Protein AF-0000000087027378 (afdb_homodimer)

Radius of gyration: 37.74 Å; Cα contacts (8 Å, |Δi|>4): 590; chains: 2; bounding box: 36×106×117 Å

Organism: Hibiscus syriacus (NCBI:txid106335)

Sequence (462 aa):
MVQELDGSVMRCVRDQNGNHVIQKCIECVPEENIQFIVTPFFDQVVTLSAHPYGCRVIQRILEHCKDPKTQSKVMGEILGSVSMLAQVQYGNYVVQHVLEHGKPHERSIIIKELAGKIVQMSQQKFASNVVEKCLTFGGPSERQLLVNEMLGSTDENEPLQAMMKDQFANYVVQKVLETCDDQQRELILSRIKVHLNALKKYTYGKHIVARIEKLVAAGGTVSSLSSMNGYMVQELDGSVMRCVRDQNGNHVIQKCIECVPEENIQFIVTPFFDQVVTLSAHPYGCRVIQRILEHCKDPKTQSKVMGEILGSVSMLAQVQYGNYVVQHVLEHGKPHERSIIIKELAGKIVQMSQQKFASNVVEKCLTFGGPSERQLLVNEMLGSTDENEPLQAMMKDQFANYVVQKVLETCDDQQRELILSRIKVHLNALKKYTYGKHIVARIEKLVAAGGTVSSLSSMNGY

Structure (mmCIF, N/CA/C/O backbone):
data_AF-0000000087027378-model_v1
#
loop_
_entity.id
_entity.type
_entity.pdbx_description
1 polymer 'PUM-HD domain-containing protein'
#
loop_
_atom_site.group_PDB
_atom_site.id
_atom_site.type_symbol
_atom_site.label_atom_id
_atom_site.label_alt_id
_atom_site.label_comp_id
_atom_site.label_asym_id
_atom_site.label_entity_id
_atom_site.label_seq_id
_atom_site.pdbx_PDB_ins_code
_atom_site.Cartn_x
_atom_site.Cartn_y
_atom_site.Cartn_z
_atom_site.occupancy
_atom_site.B_iso_or_equiv
_atom_site.auth_seq_id
_atom_site.auth_comp_id
_atom_site.auth_asym_id
_atom_site.auth_atom_id
_atom_site.pdbx_PDB_model_num
ATOM 1 N N . MET A 1 1 ? 1.598 -0.206 17.141 1 46.62 1 MET A N 1
ATOM 2 C CA . MET A 1 1 ? 1.756 0.358 15.797 1 46.62 1 MET A CA 1
ATOM 3 C C . MET A 1 1 ? 2.129 -0.725 14.789 1 46.62 1 MET A C 1
ATOM 5 O O . MET A 1 1 ? 1.551 -0.795 13.703 1 46.62 1 MET A O 1
ATOM 9 N N . VAL A 1 2 ? 3.068 -1.649 15.281 1 55.72 2 VAL A N 1
ATOM 10 C CA . VAL A 1 2 ? 3.516 -2.691 14.359 1 55.72 2 VAL A CA 1
ATOM 11 C C . VAL A 1 2 ? 2.363 -3.65 14.07 1 55.72 2 VAL A C 1
ATOM 13 O O . VAL A 1 2 ? 2.096 -3.973 12.906 1 55.72 2 VAL A O 1
ATOM 16 N N . GLN A 1 3 ? 1.632 -3.984 15.039 1 71.94 3 GLN A N 1
ATOM 17 C CA . GLN A 1 3 ? 0.529 -4.922 14.859 1 71.94 3 GLN A CA 1
ATOM 18 C C . GLN A 1 3 ? -0.59 -4.305 14.031 1 71.94 3 GLN A C 1
ATOM 20 O O . GLN A 1 3 ? -1.203 -4.984 13.203 1 71.94 3 GLN A O 1
ATOM 25 N N . GLU A 1 4 ? -0.744 -3.092 14.242 1 80.81 4 GLU A N 1
ATOM 26 C CA . GLU A 1 4 ? -1.767 -2.387 13.477 1 80.81 4 GLU A CA 1
ATOM 27 C C . GLU A 1 4 ? -1.39 -2.305 12 1 80.81 4 GLU A C 1
ATOM 29 O O . GLU A 1 4 ? -2.236 -2.506 11.125 1 80.81 4 GLU A O 1
ATOM 34 N N . LEU A 1 5 ? -0.15 -2.248 11.789 1 88.38 5 LEU A N 1
ATOM 35 C CA . LEU A 1 5 ? 0.317 -2.17 10.406 1 88.38 5 LEU A CA 1
ATOM 36 C C . LEU A 1 5 ? 0.182 -3.518 9.711 1 88.38 5 LEU A C 1
ATOM 38 O O . LEU A 1 5 ? -0.215 -3.582 8.547 1 88.38 5 LEU A O 1
ATOM 42 N N . ASP A 1 6 ? 0.464 -4.539 10.547 1 91.12 6 ASP A N 1
ATOM 43 C CA . ASP A 1 6 ? 0.321 -5.875 9.977 1 91.12 6 ASP A CA 1
ATOM 44 C C . ASP A 1 6 ? -1.106 -6.113 9.492 1 91.12 6 ASP A C 1
ATOM 46 O O . ASP A 1 6 ? -1.315 -6.641 8.398 1 91.12 6 ASP A O 1
ATOM 50 N N . GLY A 1 7 ? -1.961 -5.738 10.281 1 94.19 7 GLY A N 1
ATOM 51 C CA . GLY A 1 7 ? -3.359 -5.875 9.906 1 94.19 7 GLY A CA 1
ATOM 52 C C . GLY A 1 7 ? -3.729 -5.062 8.68 1 94.19 7 GLY A C 1
ATOM 53 O O . GLY A 1 7 ? -4.48 -5.531 7.82 1 94.19 7 GLY A O 1
ATOM 54 N N . SER A 1 8 ? -3.232 -3.902 8.602 1 96.19 8 SER A N 1
ATOM 55 C CA . SER A 1 8 ? -3.514 -3.037 7.461 1 96.19 8 SER A CA 1
ATOM 56 C C . SER A 1 8 ? -2.971 -3.635 6.168 1 96.19 8 SER A C 1
ATOM 58 O O . SER A 1 8 ? -3.635 -3.592 5.129 1 96.19 8 SER A O 1
ATOM 60 N N . VAL A 1 9 ? -1.824 -4.238 6.27 1 97.69 9 VAL A N 1
ATOM 61 C CA . VAL A 1 9 ? -1.207 -4.848 5.098 1 97.69 9 VAL A CA 1
ATOM 62 C C . VAL A 1 9 ? -2.053 -6.023 4.621 1 97.69 9 VAL A C 1
ATOM 64 O O . VAL A 1 9 ? -2.361 -6.137 3.432 1 97.69 9 VAL A O 1
ATOM 67 N N . MET A 1 10 ? -2.457 -6.84 5.586 1 97.31 10 MET A N 1
ATOM 68 C CA . MET A 1 10 ? -3.248 -8.023 5.246 1 97.31 10 MET A CA 1
ATOM 69 C C . MET A 1 10 ? -4.574 -7.621 4.613 1 97.31 10 MET A C 1
ATOM 71 O O . MET A 1 10 ? -5.047 -8.273 3.68 1 97.31 10 MET A O 1
ATOM 75 N N . ARG A 1 11 ? -5.16 -6.605 5.113 1 96.62 11 ARG A N 1
ATOM 76 C CA . ARG A 1 11 ? -6.41 -6.117 4.539 1 96.62 11 ARG A CA 1
ATOM 77 C C . ARG A 1 11 ? -6.191 -5.574 3.133 1 96.62 11 ARG A C 1
ATOM 79 O O . ARG A 1 11 ? -7.012 -5.797 2.24 1 96.62 11 ARG A O 1
ATOM 86 N N . CYS A 1 12 ? -5.059 -4.914 2.902 1 97.25 12 CYS A N 1
ATOM 87 C CA . CYS A 1 12 ? -4.73 -4.367 1.59 1 97.25 12 CYS A CA 1
ATOM 88 C C . CYS A 1 12 ? -4.547 -5.48 0.568 1 97.25 12 CYS A C 1
ATOM 90 O O . CYS A 1 12 ? -4.977 -5.355 -0.58 1 97.25 12 CYS A O 1
ATOM 92 N N . VAL A 1 13 ? -3.951 -6.543 0.959 1 97.81 13 VAL A N 1
ATOM 93 C CA . VAL A 1 13 ? -3.658 -7.652 0.062 1 97.81 13 VAL A CA 1
ATOM 94 C C . VAL A 1 13 ? -4.961 -8.266 -0.445 1 97.81 13 VAL A C 1
ATOM 96 O O . VAL A 1 13 ? -5.027 -8.75 -1.577 1 97.81 13 VAL A O 1
ATOM 99 N N . ARG A 1 14 ? -5.969 -8.195 0.407 1 97.06 14 ARG A N 1
ATOM 100 C CA . ARG A 1 14 ? -7.238 -8.836 0.079 1 97.06 14 ARG A CA 1
ATOM 101 C C . ARG A 1 14 ? -8.203 -7.836 -0.558 1 97.06 14 ARG A C 1
ATOM 103 O O . ARG A 1 14 ? -9.367 -8.156 -0.809 1 97.06 14 ARG A O 1
ATOM 110 N N . ASP A 1 15 ? -7.699 -6.668 -0.787 1 97 15 ASP A N 1
ATOM 111 C CA . ASP A 1 15 ? -8.508 -5.609 -1.383 1 97 15 ASP A CA 1
ATOM 112 C C . ASP A 1 15 ? -8.164 -5.418 -2.857 1 97 15 ASP A C 1
ATOM 114 O O . ASP A 1 15 ? -6.992 -5.469 -3.238 1 97 15 ASP A O 1
ATOM 118 N N . GLN A 1 16 ? -9.141 -5.098 -3.639 1 95.5 16 GLN A N 1
ATOM 119 C CA . GLN A 1 16 ? -9 -4.969 -5.086 1 95.5 16 GLN A CA 1
ATOM 120 C C . GLN A 1 16 ? -7.965 -3.912 -5.449 1 95.5 16 GLN A C 1
ATOM 122 O O . GLN A 1 16 ? -7.133 -4.129 -6.332 1 95.5 16 GLN A O 1
ATOM 127 N N . ASN A 1 17 ? -7.934 -2.799 -4.844 1 94.5 17 ASN A N 1
ATOM 128 C CA . ASN A 1 17 ? -6.996 -1.729 -5.164 1 94.5 17 ASN A CA 1
ATOM 129 C C . ASN A 1 17 ? -5.715 -1.84 -4.348 1 94.5 17 ASN A C 1
ATOM 131 O O . ASN A 1 17 ? -4.617 -1.636 -4.871 1 94.5 17 ASN A O 1
ATOM 135 N N . GLY A 1 18 ? -5.906 -2.193 -3.162 1 97.12 18 GLY A N 1
ATOM 136 C CA . GLY A 1 18 ? -4.766 -2.295 -2.266 1 97.12 18 GLY A CA 1
ATOM 137 C C . GLY A 1 18 ? -3.725 -3.295 -2.732 1 97.12 18 GLY A C 1
ATOM 138 O O . GLY A 1 18 ? -2.521 -3.041 -2.633 1 97.12 18 GLY A O 1
ATOM 139 N N . ASN A 1 19 ? -4.188 -4.379 -3.287 1 97.75 19 ASN A N 1
ATOM 140 C CA . ASN A 1 19 ? -3.232 -5.41 -3.68 1 97.75 19 ASN A CA 1
ATOM 141 C C . ASN A 1 19 ? -2.32 -4.934 -4.805 1 97.75 19 ASN A C 1
ATOM 143 O O . ASN A 1 19 ? -1.159 -5.336 -4.883 1 97.75 19 ASN A O 1
ATOM 147 N N . HIS A 1 20 ? -2.801 -4.082 -5.66 1 97.38 20 HIS A N 1
ATOM 148 C CA . HIS A 1 20 ? -1.985 -3.529 -6.734 1 97.38 20 HIS A CA 1
ATOM 149 C C . HIS A 1 20 ? -0.848 -2.676 -6.184 1 97.38 20 HIS A C 1
ATOM 151 O O . HIS A 1 20 ? 0.269 -2.709 -6.707 1 97.38 20 HIS A O 1
ATOM 157 N N . VAL A 1 21 ? -1.197 -1.922 -5.137 1 96.88 21 VAL A N 1
ATOM 158 C CA . VAL A 1 21 ? -0.174 -1.098 -4.504 1 96.88 21 VAL A CA 1
ATOM 159 C C . VAL A 1 21 ? 0.888 -1.992 -3.865 1 96.88 21 VAL A C 1
ATOM 161 O O . VAL A 1 21 ? 2.086 -1.759 -4.031 1 96.88 21 VAL A O 1
ATOM 164 N N . ILE A 1 22 ? 0.457 -3.016 -3.188 1 97.88 22 ILE A N 1
ATOM 165 C CA . ILE A 1 22 ? 1.362 -3.955 -2.533 1 97.88 22 ILE A CA 1
ATOM 166 C C . ILE A 1 22 ? 2.238 -4.641 -3.578 1 97.88 22 ILE A C 1
ATOM 168 O O . ILE A 1 22 ? 3.453 -4.762 -3.396 1 97.88 22 ILE A O 1
ATOM 172 N N . GLN A 1 23 ? 1.635 -5.047 -4.66 1 98 23 GLN A N 1
ATOM 173 C CA . GLN A 1 23 ? 2.395 -5.676 -5.734 1 98 23 GLN A CA 1
ATOM 174 C C . GLN A 1 23 ? 3.471 -4.734 -6.27 1 98 23 GLN A C 1
ATOM 176 O O . GLN A 1 23 ? 4.625 -5.133 -6.441 1 98 23 GLN A O 1
ATOM 181 N N . LYS A 1 24 ? 3.092 -3.527 -6.492 1 96.69 24 LYS A N 1
ATOM 182 C CA . LYS A 1 24 ? 4.03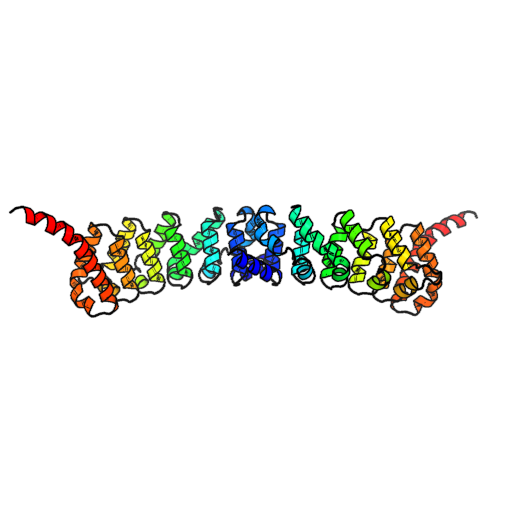9 -2.553 -7.023 1 96.69 24 LYS A CA 1
ATOM 183 C C . LYS A 1 24 ? 5.176 -2.295 -6.039 1 96.69 24 LYS A C 1
ATOM 185 O O . LYS A 1 24 ? 6.324 -2.105 -6.445 1 96.69 24 LYS A O 1
ATOM 190 N N . CYS A 1 25 ? 4.84 -2.246 -4.785 1 96.56 25 CYS A N 1
ATOM 191 C CA . CYS A 1 25 ? 5.879 -2.102 -3.773 1 96.56 25 CYS A CA 1
ATOM 192 C C . CYS A 1 25 ? 6.883 -3.244 -3.857 1 96.56 25 CYS A C 1
ATOM 194 O O . CYS A 1 25 ? 8.094 -3.016 -3.861 1 96.56 25 CYS A O 1
ATOM 196 N N . ILE A 1 26 ? 6.438 -4.422 -4.004 1 97.44 26 ILE A N 1
ATOM 197 C CA . ILE A 1 26 ? 7.289 -5.605 -4.047 1 97.44 26 ILE A CA 1
ATOM 198 C C . ILE A 1 26 ? 8.141 -5.586 -5.309 1 97.44 26 ILE A C 1
ATOM 200 O O . ILE A 1 26 ? 9.312 -5.973 -5.281 1 97.44 26 ILE A O 1
ATOM 204 N N . GLU A 1 27 ? 7.633 -5.098 -6.355 1 96.56 27 GLU A N 1
ATOM 205 C CA . GLU A 1 27 ? 8.297 -5.078 -7.656 1 96.56 27 GLU A CA 1
ATOM 206 C C . GLU A 1 27 ? 9.383 -4.008 -7.703 1 96.56 27 GLU A C 1
ATOM 208 O O . GLU A 1 27 ? 10.453 -4.227 -8.281 1 96.56 27 GLU A O 1
ATOM 213 N N . CYS A 1 28 ? 9.086 -2.85 -6.969 1 94.12 28 CYS A N 1
ATOM 214 C CA . CYS A 1 28 ? 9.914 -1.688 -7.273 1 94.12 28 CYS A CA 1
ATOM 215 C C . CYS A 1 28 ? 10.75 -1.284 -6.066 1 94.12 28 CYS A C 1
ATOM 217 O O . CYS A 1 28 ? 11.727 -0.543 -6.203 1 94.12 28 CYS A O 1
ATOM 219 N N . VAL A 1 29 ? 10.414 -1.696 -4.922 1 95.56 29 VAL A N 1
ATOM 220 C CA . VAL A 1 29 ? 11.109 -1.259 -3.713 1 95.56 29 VAL A CA 1
ATOM 221 C C . VAL A 1 29 ? 12.117 -2.322 -3.279 1 95.56 29 VAL A C 1
ATOM 223 O O . VAL A 1 29 ? 11.805 -3.516 -3.277 1 95.56 29 VAL A O 1
ATOM 226 N N . PRO A 1 30 ? 13.336 -1.876 -2.973 1 94.25 30 PRO A N 1
ATOM 227 C CA . PRO A 1 30 ? 14.297 -2.857 -2.461 1 94.25 30 PRO A CA 1
ATOM 228 C C . PRO A 1 30 ? 13.742 -3.674 -1.297 1 94.25 30 PRO A C 1
ATOM 230 O O . PRO A 1 30 ? 13.062 -3.127 -0.42 1 94.25 30 PRO A O 1
ATOM 233 N N . GLU A 1 31 ? 14.031 -4.953 -1.333 1 94.19 31 GLU A N 1
ATOM 234 C CA . GLU A 1 31 ? 13.422 -5.91 -0.414 1 94.19 31 GLU A CA 1
ATOM 235 C C . GLU A 1 31 ? 13.68 -5.52 1.039 1 94.19 31 GLU A C 1
ATOM 237 O O . GLU A 1 31 ? 12.828 -5.734 1.903 1 94.19 31 GLU A O 1
ATOM 242 N N . GLU A 1 32 ? 14.836 -4.918 1.35 1 93.56 32 GLU A N 1
ATOM 243 C CA . GLU A 1 32 ? 15.195 -4.551 2.717 1 93.56 32 GLU A CA 1
ATOM 244 C C . GLU A 1 32 ? 14.258 -3.482 3.266 1 93.56 32 GLU A C 1
ATOM 246 O O . GLU A 1 32 ? 14.109 -3.342 4.48 1 93.56 32 GLU A O 1
ATOM 251 N N . ASN A 1 33 ? 13.562 -2.768 2.379 1 93.75 33 ASN A N 1
ATOM 252 C CA . ASN A 1 33 ? 12.719 -1.657 2.803 1 93.75 33 ASN A CA 1
ATOM 253 C C . ASN A 1 33 ? 11.242 -2.059 2.85 1 93.75 33 ASN A C 1
ATOM 255 O O . ASN A 1 33 ? 10.391 -1.255 3.229 1 93.75 33 ASN A O 1
ATOM 259 N N . ILE A 1 34 ? 10.938 -3.295 2.492 1 93.81 34 ILE A N 1
ATOM 260 C CA . ILE A 1 34 ? 9.531 -3.66 2.469 1 93.81 34 ILE A CA 1
ATOM 261 C C . ILE A 1 34 ? 9.289 -4.848 3.396 1 93.81 34 ILE A C 1
ATOM 263 O O . ILE A 1 34 ? 8.367 -5.637 3.18 1 93.81 34 ILE A O 1
ATOM 267 N N . GLN A 1 35 ? 10.109 -5.004 4.418 1 94.31 35 GLN A N 1
ATOM 268 C CA . GLN A 1 35 ? 9.922 -6.09 5.375 1 94.31 35 GLN A CA 1
ATOM 269 C C . GLN A 1 35 ? 8.602 -5.945 6.121 1 94.31 35 GLN A C 1
ATOM 271 O O . GLN A 1 35 ? 7.969 -6.945 6.473 1 94.31 35 GLN A O 1
ATOM 276 N N . PHE A 1 36 ? 8.203 -4.723 6.301 1 94.5 36 PHE A N 1
ATOM 277 C CA . PHE A 1 36 ? 6.941 -4.488 6.996 1 94.5 36 PHE A CA 1
ATOM 278 C C . PHE A 1 36 ? 5.77 -5.008 6.176 1 94.5 36 PHE A C 1
ATOM 280 O O . PHE A 1 36 ? 4.691 -5.266 6.719 1 94.5 36 PHE A O 1
ATOM 287 N N . ILE A 1 37 ? 5.875 -5.195 4.879 1 95.81 37 ILE A N 1
ATOM 288 C CA . ILE A 1 37 ? 4.855 -5.734 3.984 1 95.81 37 ILE A CA 1
ATOM 289 C C . ILE A 1 37 ? 4.938 -7.258 3.967 1 95.81 37 ILE A C 1
ATOM 291 O O . ILE A 1 37 ? 3.916 -7.941 4.039 1 95.81 37 ILE A O 1
ATOM 295 N N . VAL A 1 38 ? 6.145 -7.754 3.951 1 97.06 38 VAL A N 1
ATOM 296 C CA . VAL A 1 38 ? 6.379 -9.156 3.639 1 97.06 38 VAL A CA 1
ATOM 297 C C . VAL A 1 38 ? 6.18 -10.008 4.891 1 97.06 38 VAL A C 1
ATOM 299 O O . VAL A 1 38 ? 5.57 -11.078 4.836 1 97.06 38 VAL A O 1
ATOM 302 N N . THR A 1 39 ? 6.594 -9.531 6.016 1 96.88 39 THR A N 1
ATOM 303 C CA . THR A 1 39 ? 6.648 -10.32 7.242 1 96.88 39 THR A CA 1
ATOM 304 C C . THR A 1 39 ? 5.246 -10.734 7.684 1 96.88 39 THR A C 1
ATOM 306 O O . THR A 1 39 ? 5.047 -11.859 8.156 1 96.88 39 THR A O 1
ATOM 309 N N . PRO A 1 40 ? 4.285 -9.883 7.438 1 96.94 40 PRO A N 1
ATOM 310 C CA . PRO A 1 40 ? 2.932 -10.273 7.844 1 96.94 40 PRO A CA 1
ATOM 311 C C . PRO A 1 40 ? 2.389 -11.445 7.035 1 96.94 40 PRO A C 1
ATOM 313 O O . PRO A 1 40 ? 1.387 -12.055 7.422 1 96.94 40 PRO A O 1
ATOM 316 N N . PHE A 1 41 ? 2.949 -11.781 5.953 1 97.62 41 PHE A N 1
ATOM 317 C CA . PHE A 1 41 ? 2.443 -12.844 5.086 1 97.62 41 PHE A CA 1
ATOM 318 C C . PHE A 1 41 ? 2.867 -14.211 5.602 1 97.62 41 PHE A C 1
ATOM 320 O O . PHE A 1 41 ? 2.311 -15.234 5.195 1 97.62 41 PHE A O 1
ATOM 327 N N . PHE A 1 42 ? 3.959 -14.242 6.457 1 97.75 42 PHE A N 1
ATOM 328 C CA . PHE A 1 42 ? 4.434 -15.516 6.984 1 97.75 42 PHE A CA 1
ATOM 329 C C . PHE A 1 42 ? 3.33 -16.234 7.758 1 97.75 42 PHE A C 1
ATOM 331 O O . PHE A 1 42 ? 2.592 -15.602 8.516 1 97.75 42 PHE A O 1
ATOM 338 N N . ASP A 1 43 ? 3.205 -17.5 7.523 1 97.88 43 ASP A N 1
ATOM 339 C CA . ASP A 1 43 ? 2.197 -18.391 8.086 1 97.88 43 ASP A CA 1
ATOM 340 C C . ASP A 1 43 ? 0.822 -18.125 7.477 1 97.88 43 ASP A C 1
ATOM 342 O O . ASP A 1 43 ? -0.183 -18.672 7.93 1 97.88 43 ASP A O 1
ATOM 346 N N . GLN A 1 44 ? 0.73 -17.266 6.477 1 98.25 44 GLN A N 1
ATOM 347 C CA . GLN A 1 44 ? -0.523 -16.953 5.789 1 98.25 44 GLN A CA 1
ATOM 348 C C . GLN A 1 44 ? -0.394 -17.172 4.285 1 98.25 44 GLN A C 1
ATOM 350 O O . GLN A 1 44 ? -1.282 -16.797 3.52 1 98.25 44 GLN A O 1
ATOM 355 N N . VAL A 1 45 ? 0.657 -17.75 3.865 1 98.75 45 VAL A N 1
ATOM 356 C CA . VAL A 1 45 ? 0.99 -17.859 2.447 1 98.75 45 VAL A CA 1
ATOM 357 C C . VAL A 1 45 ? -0.045 -18.734 1.739 1 98.75 45 VAL A C 1
ATOM 359 O O . VAL A 1 45 ? -0.508 -18.391 0.648 1 98.75 45 VAL A O 1
ATOM 362 N N . VAL A 1 46 ? -0.428 -19.797 2.377 1 98.75 46 VAL A N 1
ATOM 363 C CA . VAL A 1 46 ? -1.367 -20.734 1.768 1 98.75 46 VAL A CA 1
ATOM 364 C C . VAL A 1 46 ? -2.727 -20.062 1.596 1 98.75 46 VAL A C 1
ATOM 366 O O . VAL A 1 46 ? -3.33 -20.125 0.522 1 98.75 46 VAL A O 1
ATOM 369 N N . THR A 1 47 ? -3.141 -19.391 2.65 1 98.62 47 THR A N 1
ATOM 370 C CA . THR A 1 47 ? -4.418 -18.688 2.615 1 98.62 47 THR A CA 1
ATOM 371 C C . THR A 1 47 ? -4.41 -17.594 1.543 1 98.62 47 THR A C 1
ATOM 373 O O . THR A 1 47 ? -5.371 -17.453 0.789 1 98.62 47 THR A O 1
ATOM 376 N N . LEU A 1 48 ? -3.344 -16.844 1.441 1 98.69 48 LEU A N 1
ATOM 377 C CA . LEU A 1 48 ? -3.219 -15.781 0.453 1 98.69 48 LEU A CA 1
ATOM 378 C C . LEU A 1 48 ? -3.148 -16.359 -0.958 1 98.69 48 LEU A C 1
ATOM 380 O O . LEU A 1 48 ? -3.699 -15.773 -1.897 1 98.69 48 LEU A O 1
ATOM 384 N N . SER A 1 49 ? -2.551 -17.516 -1.129 1 98.81 49 SER A N 1
ATOM 385 C CA . SER A 1 49 ? -2.43 -18.156 -2.438 1 98.81 49 SER A CA 1
ATOM 386 C C . SER A 1 49 ? -3.793 -18.562 -2.982 1 98.81 49 SER A C 1
ATOM 388 O O . SER A 1 49 ? -3.994 -18.625 -4.195 1 98.81 49 SER A O 1
ATOM 390 N N . ALA A 1 50 ? -4.668 -18.828 -2.072 1 98.62 50 ALA A N 1
ATOM 391 C CA . ALA A 1 50 ? -6 -19.281 -2.477 1 98.62 50 ALA A CA 1
ATOM 392 C C . ALA A 1 50 ? -6.938 -18.094 -2.691 1 98.62 50 ALA A C 1
ATOM 394 O O . ALA A 1 50 ? -8.117 -18.266 -3.004 1 98.62 50 ALA A O 1
ATOM 395 N N . HIS A 1 51 ? -6.457 -16.906 -2.537 1 98.56 51 HIS A N 1
ATOM 396 C CA . HIS A 1 51 ? -7.242 -15.68 -2.686 1 98.56 51 HIS A CA 1
ATOM 397 C C . HIS A 1 51 ? -7.02 -15.047 -4.055 1 98.56 51 HIS A C 1
ATOM 399 O O . HIS A 1 51 ? -5.895 -15.016 -4.555 1 98.56 51 HIS A O 1
ATOM 405 N N . PRO A 1 52 ? -8.055 -14.516 -4.668 1 98.5 52 PRO A N 1
ATOM 406 C CA . PRO A 1 52 ? -7.957 -13.984 -6.027 1 98.5 52 PRO A CA 1
ATOM 407 C C . PRO A 1 52 ? -6.918 -12.875 -6.156 1 98.5 52 PRO A C 1
ATOM 409 O O . PRO A 1 52 ? -6.266 -12.75 -7.199 1 98.5 52 PRO A O 1
ATOM 412 N N . TYR A 1 53 ? -6.773 -12.062 -5.098 1 98.5 53 TYR A N 1
ATOM 413 C CA . TYR A 1 53 ? -5.793 -10.977 -5.137 1 98.5 53 TYR A CA 1
ATOM 414 C C . TYR A 1 53 ? -4.504 -11.391 -4.438 1 98.5 53 TYR A C 1
ATOM 416 O O . TYR A 1 53 ? -3.406 -11.109 -4.926 1 98.5 53 TYR A O 1
ATOM 424 N N . GLY A 1 54 ? -4.621 -12.125 -3.408 1 98.62 54 GLY A N 1
ATOM 425 C CA . GLY A 1 54 ? -3.461 -12.562 -2.648 1 98.62 54 GLY A CA 1
ATOM 426 C C . GLY A 1 54 ? -2.523 -13.445 -3.449 1 98.62 54 GLY A C 1
ATOM 427 O O . GLY A 1 54 ? -1.305 -13.383 -3.283 1 98.62 54 GLY A O 1
ATOM 428 N N . CYS A 1 55 ? -3.076 -14.18 -4.309 1 98.81 55 CYS A N 1
ATOM 429 C CA . CYS A 1 55 ? -2.254 -15.094 -5.094 1 98.81 55 CYS A CA 1
ATOM 430 C C . CYS A 1 55 ? -1.288 -14.328 -5.988 1 98.81 55 CYS A C 1
ATOM 432 O O . CYS A 1 55 ? -0.153 -14.758 -6.195 1 98.81 55 CYS A O 1
ATOM 434 N N . ARG A 1 56 ? -1.744 -13.195 -6.52 1 98.62 56 ARG A N 1
ATOM 435 C CA . ARG A 1 56 ? -0.88 -12.352 -7.344 1 98.62 56 ARG A CA 1
ATOM 436 C C . ARG A 1 56 ? 0.263 -11.773 -6.52 1 98.62 56 ARG A C 1
ATOM 438 O O . ARG A 1 56 ? 1.399 -11.695 -6.992 1 98.62 56 ARG A O 1
ATOM 445 N N . VAL A 1 57 ? -0.053 -11.422 -5.277 1 98.75 57 VAL A N 1
ATOM 446 C CA . VAL A 1 57 ? 0.954 -10.859 -4.383 1 98.75 57 VAL A CA 1
ATOM 447 C C . VAL A 1 57 ? 2.006 -11.914 -4.059 1 98.75 57 VAL A C 1
ATOM 449 O O . VAL A 1 57 ? 3.207 -11.641 -4.105 1 98.75 57 VAL A O 1
ATOM 452 N N . ILE A 1 58 ? 1.575 -13.117 -3.781 1 98.81 58 ILE A N 1
ATOM 453 C CA . ILE A 1 58 ? 2.49 -14.211 -3.461 1 98.81 58 ILE A CA 1
ATOM 454 C C . ILE A 1 58 ? 3.398 -14.484 -4.656 1 98.81 58 ILE A C 1
ATOM 456 O O . ILE A 1 58 ? 4.598 -14.711 -4.492 1 98.81 58 ILE A O 1
ATOM 460 N N . GLN A 1 59 ? 2.869 -14.445 -5.816 1 98.75 59 GLN A N 1
ATOM 461 C CA . GLN A 1 59 ? 3.674 -14.664 -7.016 1 98.75 59 GLN A CA 1
ATOM 462 C C . GLN A 1 59 ? 4.727 -13.57 -7.176 1 98.75 59 GLN A C 1
ATOM 464 O O . GLN A 1 59 ? 5.875 -13.852 -7.527 1 98.75 59 GLN A O 1
ATOM 469 N N . ARG A 1 60 ? 4.363 -12.312 -6.863 1 98.56 60 ARG A N 1
ATOM 470 C CA . ARG A 1 60 ? 5.336 -11.227 -6.922 1 98.56 60 ARG A CA 1
ATOM 471 C C . ARG A 1 60 ? 6.461 -11.445 -5.914 1 98.56 60 ARG A C 1
ATOM 473 O O . ARG A 1 60 ? 7.625 -11.164 -6.203 1 98.56 60 ARG A O 1
ATOM 480 N N . ILE A 1 61 ? 6.098 -11.914 -4.758 1 98.5 61 ILE A N 1
ATOM 481 C CA . ILE A 1 61 ? 7.105 -12.188 -3.742 1 98.5 61 ILE A CA 1
ATOM 482 C C . ILE A 1 61 ? 8.094 -13.234 -4.266 1 98.5 61 ILE A C 1
ATOM 484 O O . ILE A 1 61 ? 9.305 -13.055 -4.156 1 98.5 61 ILE A O 1
ATOM 488 N N . LEU A 1 62 ? 7.605 -14.242 -4.863 1 98.19 62 LEU A N 1
ATOM 489 C CA . LEU A 1 62 ? 8.445 -15.312 -5.391 1 98.19 62 LEU A CA 1
ATOM 490 C C . LEU A 1 62 ? 9.352 -14.797 -6.504 1 98.19 62 LEU A C 1
ATOM 492 O O . LEU A 1 62 ? 10.484 -15.25 -6.648 1 98.19 62 LEU A O 1
ATOM 496 N N . GLU A 1 63 ? 8.938 -13.844 -7.234 1 97.5 63 GLU A N 1
ATOM 497 C CA . GLU A 1 63 ? 9.664 -13.32 -8.391 1 97.5 63 GLU A CA 1
ATOM 498 C C . GLU A 1 63 ? 10.719 -12.312 -7.961 1 97.5 63 GLU A C 1
ATOM 500 O O . GLU A 1 63 ? 11.805 -12.258 -8.547 1 97.5 63 GLU A O 1
ATOM 505 N N . HIS A 1 64 ? 10.414 -11.539 -6.91 1 96.88 64 HIS A N 1
ATOM 506 C CA . HIS A 1 64 ? 11.219 -10.328 -6.738 1 96.88 64 HIS A CA 1
ATOM 507 C C . HIS A 1 64 ? 11.922 -10.328 -5.387 1 96.88 64 HIS A C 1
ATOM 509 O O . HIS A 1 64 ? 12.844 -9.539 -5.168 1 96.88 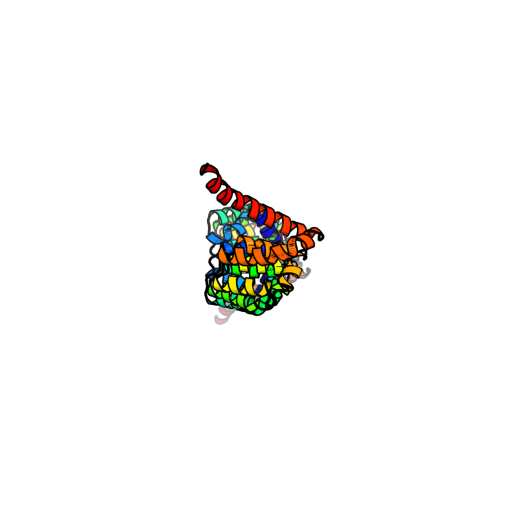64 HIS A O 1
ATOM 515 N N . CYS A 1 65 ? 11.461 -11.109 -4.438 1 96.62 65 CYS A N 1
ATOM 516 C CA . CYS A 1 65 ? 12.125 -11.172 -3.143 1 96.62 65 CYS A CA 1
ATOM 517 C C . CYS A 1 65 ? 13.188 -12.266 -3.131 1 96.62 65 CYS A C 1
ATOM 519 O O . CYS A 1 65 ? 12.875 -13.445 -3.314 1 96.62 65 CYS A O 1
ATOM 521 N N . LYS A 1 66 ? 14.445 -11.891 -2.844 1 95.75 66 LYS A N 1
ATOM 522 C CA . LYS A 1 66 ? 15.555 -12.836 -2.938 1 95.75 66 LYS A CA 1
ATOM 523 C C . LYS A 1 66 ? 16.172 -13.102 -1.564 1 95.75 66 LYS A C 1
ATOM 525 O O . LYS A 1 66 ? 17.078 -13.93 -1.432 1 95.75 66 LYS A O 1
ATOM 530 N N . ASP A 1 67 ? 15.664 -12.383 -0.555 1 95.88 67 ASP A N 1
ATOM 531 C CA . ASP A 1 67 ? 16.109 -12.648 0.807 1 95.88 67 ASP A CA 1
ATOM 532 C C . ASP A 1 67 ? 15.898 -14.117 1.177 1 95.88 67 ASP A C 1
ATOM 534 O O . ASP A 1 67 ? 14.789 -14.641 1.045 1 95.88 67 ASP A O 1
ATOM 538 N N . PRO A 1 68 ? 16.906 -14.805 1.679 1 96.19 68 PRO A N 1
ATOM 539 C CA . PRO A 1 68 ? 16.812 -16.25 1.915 1 96.19 68 PRO A CA 1
ATOM 540 C C . PRO A 1 68 ? 15.742 -16.609 2.932 1 96.19 68 PRO A C 1
ATOM 542 O O . PRO A 1 68 ? 15.047 -17.609 2.77 1 96.19 68 PRO A O 1
ATOM 545 N N . LYS A 1 69 ? 15.641 -15.82 3.963 1 96.44 69 LYS A N 1
ATOM 546 C CA . LYS A 1 69 ? 14.617 -16.109 4.969 1 96.44 69 LYS A CA 1
ATOM 547 C C . LYS A 1 69 ? 13.219 -16 4.371 1 96.44 69 LYS A C 1
ATOM 549 O O . LYS A 1 69 ? 12.383 -16.891 4.586 1 96.44 69 LYS A O 1
ATOM 554 N N . THR A 1 70 ? 12.961 -14.93 3.607 1 97.44 70 THR A N 1
ATOM 555 C CA . THR A 1 70 ? 11.672 -14.734 2.961 1 97.44 70 THR A CA 1
ATOM 556 C C . THR A 1 70 ? 11.375 -15.867 1.979 1 97.44 70 THR A C 1
ATOM 558 O O . THR A 1 70 ? 10.297 -16.453 2.002 1 97.44 70 THR A O 1
ATOM 561 N N . GLN A 1 71 ? 12.367 -16.219 1.206 1 96.5 71 GLN A N 1
ATOM 562 C CA . GLN A 1 71 ? 12.203 -17.281 0.22 1 96.5 71 GLN A CA 1
ATOM 563 C C . GLN A 1 71 ? 11.891 -18.609 0.896 1 96.5 71 GLN A C 1
ATOM 565 O O . GLN A 1 71 ? 10.984 -19.328 0.471 1 96.5 71 GLN A O 1
ATOM 570 N N . SER A 1 72 ? 12.625 -18.844 1.923 1 97.38 72 SER A N 1
ATOM 571 C CA . SER A 1 72 ? 12.461 -20.125 2.613 1 97.38 72 SER A CA 1
ATOM 572 C C . SER A 1 72 ? 11.094 -20.234 3.27 1 97.38 72 SER A C 1
ATOM 574 O O . SER A 1 72 ? 10.422 -21.266 3.16 1 97.38 72 SER A O 1
ATOM 576 N N . LYS A 1 73 ? 10.656 -19.203 3.918 1 98.06 73 LYS A N 1
ATOM 577 C CA . LYS A 1 73 ? 9.375 -19.219 4.617 1 98.06 73 LYS A CA 1
ATOM 578 C C . LYS A 1 73 ? 8.211 -19.328 3.635 1 98.06 73 LYS A C 1
ATOM 580 O O . LYS A 1 73 ? 7.32 -20.172 3.816 1 98.06 73 LYS A O 1
ATOM 585 N N . VAL A 1 74 ? 8.242 -18.531 2.58 1 98.56 74 VAL A N 1
ATOM 586 C CA . VAL A 1 74 ? 7.16 -18.5 1.604 1 98.56 74 VAL A CA 1
ATOM 587 C C . VAL A 1 74 ? 7.129 -19.828 0.826 1 98.56 74 VAL A C 1
ATOM 589 O O . VAL A 1 74 ? 6.082 -20.469 0.716 1 98.56 74 VAL A O 1
ATOM 592 N N . MET A 1 75 ? 8.281 -20.25 0.396 1 98.5 75 MET A N 1
ATOM 593 C CA . MET A 1 75 ? 8.383 -21.484 -0.377 1 98.5 75 MET A CA 1
ATOM 594 C C . MET A 1 75 ? 8.008 -22.703 0.477 1 98.5 75 MET A C 1
ATOM 596 O O . MET A 1 75 ? 7.328 -23.609 0.006 1 98.5 75 MET A O 1
ATOM 600 N N . GLY A 1 76 ? 8.5 -22.656 1.68 1 98.56 76 GLY A N 1
ATOM 601 C CA . GLY A 1 76 ? 8.188 -23.75 2.57 1 98.56 76 GLY A CA 1
ATOM 602 C C . GLY A 1 76 ? 6.699 -23.969 2.752 1 98.56 76 GLY A C 1
ATOM 603 O O . GLY A 1 76 ? 6.223 -25.109 2.709 1 98.56 76 GLY A O 1
ATOM 604 N N . GLU A 1 77 ? 5.992 -22.938 2.928 1 98.75 77 GLU A N 1
ATOM 605 C CA . GLU A 1 77 ? 4.547 -23.047 3.109 1 98.75 77 GLU A CA 1
ATOM 606 C C . GLU A 1 77 ? 3.867 -23.531 1.835 1 98.75 77 GLU A C 1
ATOM 608 O O . GLU A 1 77 ? 2.941 -24.344 1.894 1 98.75 77 GLU A O 1
ATOM 613 N N . ILE A 1 78 ? 4.324 -23.078 0.698 1 98.81 78 ILE A N 1
ATOM 614 C CA . ILE A 1 78 ? 3.746 -23.484 -0.577 1 98.81 78 ILE A CA 1
ATOM 615 C C . ILE A 1 78 ? 3.996 -24.969 -0.806 1 98.81 78 ILE A C 1
ATOM 617 O O . ILE A 1 78 ? 3.062 -25.734 -1.079 1 98.81 78 ILE A O 1
ATOM 621 N N . LEU A 1 79 ? 5.285 -25.406 -0.599 1 98.69 79 LEU A N 1
ATOM 622 C CA . LEU A 1 79 ? 5.664 -26.797 -0.852 1 98.69 79 LEU A CA 1
ATOM 623 C C . LEU A 1 79 ? 4.969 -27.734 0.127 1 98.69 79 LEU A C 1
ATOM 625 O O . LEU A 1 79 ? 4.664 -28.875 -0.216 1 98.69 79 LEU A O 1
ATOM 629 N N . GLY A 1 80 ? 4.68 -27.172 1.284 1 98.31 80 GLY A N 1
ATOM 630 C CA . GLY A 1 80 ? 3.99 -27.969 2.281 1 98.31 80 GLY A CA 1
ATOM 631 C C . GLY A 1 80 ? 2.514 -28.156 1.986 1 98.31 80 GLY A C 1
ATOM 632 O O . GLY A 1 80 ? 1.848 -28.984 2.611 1 98.31 80 GLY A O 1
ATOM 633 N N . SER A 1 81 ? 1.986 -27.453 1.002 1 98.5 81 SER A N 1
ATOM 634 C CA . SER A 1 81 ? 0.552 -27.5 0.735 1 98.5 81 SER A CA 1
ATOM 635 C C . SER A 1 81 ? 0.272 -27.641 -0.758 1 98.5 81 SER A C 1
ATOM 637 O O . SER A 1 81 ? -0.736 -27.125 -1.254 1 98.5 81 SER A O 1
ATOM 639 N N . VAL A 1 82 ? 1.085 -28.312 -1.485 1 98.5 82 VAL A N 1
ATOM 640 C CA . VAL A 1 82 ? 1.039 -28.375 -2.943 1 98.5 82 VAL A CA 1
ATOM 641 C C . VAL A 1 82 ? -0.24 -29.078 -3.391 1 98.5 82 VAL A C 1
ATOM 643 O O . VAL A 1 82 ? -0.959 -28.578 -4.258 1 98.5 82 VAL A O 1
ATOM 646 N N . SER A 1 83 ? -0.512 -30.203 -2.803 1 97.62 83 SER A N 1
ATOM 647 C CA . SER A 1 83 ? -1.657 -31 -3.217 1 97.62 83 SER A CA 1
ATOM 648 C C . SER A 1 83 ? -2.959 -30.219 -3.076 1 97.62 83 SER A C 1
ATOM 650 O O . SER A 1 83 ? -3.807 -30.25 -3.973 1 97.62 83 SER A O 1
ATOM 652 N N . MET A 1 84 ? -3.059 -29.562 -1.984 1 97.75 84 MET A N 1
ATOM 653 C CA . MET A 1 84 ? -4.258 -28.766 -1.74 1 97.75 84 MET A CA 1
ATOM 654 C C . MET A 1 84 ? -4.32 -27.562 -2.684 1 97.75 84 MET A C 1
ATOM 656 O O . MET A 1 84 ? -5.336 -27.344 -3.342 1 97.75 84 MET A O 1
ATOM 660 N N . LEU A 1 85 ? -3.252 -26.797 -2.85 1 98.75 85 LEU A N 1
ATOM 661 C CA . LEU A 1 85 ? -3.209 -25.578 -3.656 1 98.75 85 LEU A CA 1
ATOM 662 C C . LEU A 1 85 ? -3.449 -25.906 -5.129 1 98.75 85 LEU A C 1
ATOM 664 O O . LEU A 1 85 ? -4.074 -25.125 -5.844 1 98.75 85 LEU A O 1
ATOM 668 N N . ALA A 1 86 ? -2.996 -27.078 -5.59 1 98.69 86 ALA A N 1
ATOM 669 C CA . ALA A 1 86 ? -3.121 -27.469 -6.992 1 98.69 86 ALA A CA 1
ATOM 670 C C . ALA A 1 86 ? -4.586 -27.609 -7.398 1 98.69 86 ALA A C 1
ATOM 672 O O . ALA A 1 86 ? -4.93 -27.453 -8.57 1 98.69 86 ALA A O 1
ATOM 673 N N . GLN A 1 87 ? -5.406 -27.781 -6.395 1 98.12 87 GLN A N 1
ATOM 674 C CA . GLN A 1 87 ? -6.809 -28.078 -6.68 1 98.12 87 GLN A CA 1
ATOM 675 C C . GLN A 1 87 ? -7.676 -26.844 -6.504 1 98.12 87 GLN A C 1
ATOM 677 O O . GLN A 1 87 ? -8.883 -26.875 -6.766 1 98.12 87 GLN A O 1
ATOM 682 N N . VAL A 1 88 ? -7.082 -25.766 -6.09 1 97.81 88 VAL A N 1
ATOM 683 C CA . VAL A 1 88 ? -7.797 -24.531 -5.777 1 97.81 88 VAL A CA 1
ATOM 684 C C . VAL A 1 88 ? -7.695 -23.562 -6.949 1 97.81 88 VAL A C 1
ATOM 686 O O . VAL A 1 88 ? -6.633 -23.422 -7.562 1 97.81 88 VAL A O 1
ATOM 689 N N . GLN A 1 89 ? -8.758 -22.891 -7.254 1 98.31 89 GLN A N 1
ATOM 690 C CA . GLN A 1 89 ? -8.906 -22.031 -8.422 1 98.31 89 GLN A CA 1
ATOM 691 C C . GLN A 1 89 ? -7.742 -21.047 -8.539 1 98.31 89 GLN A C 1
ATOM 693 O O . GLN A 1 89 ? -7.152 -20.906 -9.609 1 98.31 89 GLN A O 1
ATOM 698 N N . TYR A 1 90 ? -7.375 -20.422 -7.461 1 98.62 90 TYR A N 1
ATOM 699 C CA . TYR A 1 90 ? -6.301 -19.438 -7.527 1 98.62 90 TYR A CA 1
ATOM 700 C C . TYR A 1 90 ? -4.988 -20.031 -7.027 1 98.62 90 TYR A C 1
ATOM 702 O O . TYR A 1 90 ? -3.91 -19.625 -7.469 1 98.62 90 TYR A O 1
ATOM 710 N N . GLY A 1 91 ? -5.07 -20.984 -6.238 1 98.81 91 GLY A N 1
ATOM 711 C CA . GLY A 1 91 ? -3.898 -21.641 -5.688 1 98.81 91 GLY A CA 1
ATOM 712 C C . GLY A 1 91 ? -3.051 -22.328 -6.738 1 98.81 91 GLY A C 1
ATOM 713 O O . GLY A 1 91 ? -1.82 -22.312 -6.66 1 98.81 91 GLY A O 1
ATOM 714 N N . ASN A 1 92 ? -3.725 -22.812 -7.727 1 98.81 92 ASN A N 1
ATOM 715 C CA . ASN A 1 92 ? -2.988 -23.562 -8.734 1 98.81 92 ASN A CA 1
ATOM 716 C C . ASN A 1 92 ? -2.023 -22.672 -9.508 1 98.81 92 ASN A C 1
ATOM 718 O O . ASN A 1 92 ? -0.969 -23.141 -9.953 1 98.81 92 ASN A O 1
ATOM 722 N N . TYR A 1 93 ? -2.385 -21.391 -9.594 1 98.75 93 TYR A N 1
ATOM 723 C CA . TYR A 1 93 ? -1.5 -20.469 -10.281 1 98.75 93 TYR A CA 1
ATOM 724 C C . TYR A 1 93 ? -0.179 -20.312 -9.539 1 98.75 93 TYR A C 1
ATOM 726 O O . TYR A 1 93 ? 0.875 -20.156 -10.156 1 98.75 93 TYR A O 1
ATOM 734 N N . VAL A 1 94 ? -0.225 -20.344 -8.25 1 98.94 94 VAL A N 1
ATOM 735 C CA . VAL A 1 94 ? 0.984 -20.219 -7.445 1 98.94 94 VAL A CA 1
ATOM 736 C C . VAL A 1 94 ? 1.858 -21.453 -7.625 1 98.94 94 VAL A C 1
ATOM 738 O O . VAL A 1 94 ? 3.074 -21.344 -7.801 1 98.94 94 VAL A O 1
ATOM 741 N N . VAL A 1 95 ? 1.273 -22.641 -7.625 1 98.88 95 VAL A N 1
ATOM 742 C CA . VAL A 1 95 ? 2.002 -23.891 -7.84 1 98.88 95 VAL A CA 1
ATOM 743 C C . VAL A 1 95 ? 2.617 -23.891 -9.242 1 98.88 95 VAL A C 1
ATOM 745 O O . VAL A 1 95 ? 3.785 -24.234 -9.406 1 98.88 95 VAL A O 1
ATOM 748 N N . GLN A 1 96 ? 1.799 -23.469 -10.211 1 98.81 96 GLN A N 1
ATOM 749 C CA . GLN A 1 96 ? 2.312 -23.375 -11.57 1 98.81 96 GLN A CA 1
ATOM 750 C C . GLN A 1 96 ? 3.498 -22.422 -11.656 1 98.81 96 GLN A C 1
ATOM 752 O O . GLN A 1 96 ? 4.473 -22.688 -12.359 1 98.81 96 GLN A O 1
ATOM 757 N N . HIS A 1 97 ? 3.396 -21.375 -10.938 1 98.81 97 HIS A N 1
ATOM 758 C CA . HIS A 1 97 ? 4.469 -20.391 -10.93 1 98.81 97 HIS A CA 1
ATOM 759 C C . HIS A 1 97 ? 5.773 -21 -10.422 1 98.81 97 HIS A C 1
ATOM 761 O O . HIS A 1 97 ? 6.84 -20.766 -10.992 1 98.81 97 HIS A O 1
ATOM 767 N N . VAL A 1 98 ? 5.719 -21.766 -9.383 1 98.75 98 VAL A N 1
ATOM 768 C CA . VAL A 1 98 ? 6.906 -22.406 -8.828 1 98.75 98 VAL A CA 1
ATOM 769 C C . VAL A 1 98 ? 7.457 -23.422 -9.828 1 98.75 98 VAL A C 1
ATOM 771 O O . VAL A 1 98 ? 8.672 -23.531 -10.008 1 98.75 98 VAL A O 1
ATOM 774 N N . LEU A 1 99 ? 6.59 -24.109 -10.547 1 98.62 99 LEU A N 1
ATOM 775 C CA . LEU A 1 99 ? 7.02 -25.078 -11.547 1 98.62 99 LEU A CA 1
ATOM 776 C C . LEU A 1 99 ? 7.75 -24.391 -12.695 1 98.62 99 LEU A C 1
ATOM 778 O O . LEU A 1 99 ? 8.758 -24.906 -13.188 1 98.62 99 LEU A O 1
ATOM 782 N N . GLU A 1 100 ? 7.324 -23.25 -13.062 1 98.25 100 GLU A N 1
ATOM 783 C CA . GLU A 1 100 ? 7.836 -22.547 -14.234 1 98.25 100 GLU A CA 1
ATOM 784 C C . GLU A 1 100 ? 9.109 -21.766 -13.898 1 98.25 100 GLU A C 1
ATOM 786 O O . GLU A 1 100 ? 10.047 -21.719 -14.695 1 98.25 100 GLU A O 1
ATOM 791 N N . HIS A 1 101 ? 9.188 -21.219 -12.664 1 97.62 101 HIS A N 1
ATOM 792 C CA . HIS A 1 101 ? 10.258 -20.266 -12.406 1 97.62 101 HIS A CA 1
ATOM 793 C C . HIS A 1 101 ? 11.078 -20.688 -11.188 1 97.62 101 HIS A C 1
ATOM 795 O O . HIS A 1 101 ? 12.133 -20.094 -10.922 1 97.62 101 HIS A O 1
ATOM 801 N N . GLY A 1 102 ? 10.562 -21.719 -10.438 1 97 102 GLY A N 1
ATOM 802 C CA . GLY A 1 102 ? 11.242 -22.125 -9.219 1 97 102 GLY A CA 1
ATOM 803 C C . GLY A 1 102 ? 12.531 -22.875 -9.484 1 97 102 GLY A C 1
ATOM 804 O O . GLY A 1 102 ? 12.922 -23.078 -10.641 1 97 102 GLY A O 1
ATOM 805 N N . LYS A 1 103 ? 13.289 -23.141 -8.438 1 95.62 103 LYS A N 1
ATOM 806 C CA . LYS A 1 103 ? 14.523 -23.922 -8.516 1 95.62 103 LYS A CA 1
ATOM 807 C C . LYS A 1 103 ? 14.234 -25.391 -8.828 1 95.62 103 LYS A C 1
ATOM 809 O O . LYS A 1 103 ? 13.156 -25.891 -8.523 1 95.62 103 LYS A O 1
ATOM 814 N N . PRO A 1 104 ? 15.219 -26.047 -9.391 1 96.31 104 PRO A N 1
ATOM 815 C CA . PRO A 1 104 ? 15.008 -27.453 -9.781 1 96.31 104 PRO A CA 1
ATOM 816 C C . PRO A 1 104 ? 14.531 -28.312 -8.617 1 96.31 104 PRO A C 1
ATOM 818 O O . PRO A 1 104 ? 13.625 -29.141 -8.789 1 96.31 104 PRO A O 1
ATOM 821 N N . HIS A 1 105 ? 15.164 -28.094 -7.461 1 97 105 HIS A N 1
ATOM 822 C CA . HIS A 1 105 ? 14.781 -28.938 -6.332 1 97 105 HIS A CA 1
ATOM 823 C C . HIS A 1 105 ? 13.359 -28.625 -5.879 1 97 105 HIS A C 1
ATOM 825 O O . HIS A 1 105 ? 12.656 -29.516 -5.379 1 97 105 HIS A O 1
ATOM 831 N N . GLU A 1 106 ? 12.875 -27.391 -5.992 1 97.75 106 GLU A N 1
ATOM 832 C CA . GLU A 1 106 ? 11.5 -27.016 -5.668 1 97.75 106 GLU A CA 1
ATOM 833 C C . GLU A 1 106 ? 10.508 -27.672 -6.621 1 97.75 106 GLU A C 1
ATOM 835 O O . GLU A 1 106 ? 9.469 -28.188 -6.195 1 97.75 106 GLU A O 1
ATOM 840 N N . ARG A 1 107 ? 10.867 -27.719 -7.879 1 97.38 107 ARG A N 1
ATOM 841 C CA . ARG A 1 107 ? 10.047 -28.391 -8.883 1 97.38 107 ARG A CA 1
ATOM 842 C C . ARG A 1 107 ? 9.914 -29.891 -8.57 1 97.38 107 ARG A C 1
ATOM 844 O O . ARG A 1 107 ? 8.82 -30.438 -8.633 1 97.38 107 ARG A O 1
ATOM 851 N N . SER A 1 108 ? 11.031 -30.406 -8.281 1 97.25 108 SER A N 1
ATOM 852 C CA . SER A 1 108 ? 11.062 -31.844 -7.988 1 97.25 108 SER A CA 1
ATOM 853 C C . SER A 1 108 ? 10.164 -32.188 -6.797 1 97.25 108 SER A C 1
ATOM 855 O O . SER A 1 108 ? 9.477 -33.188 -6.801 1 97.25 108 SER A O 1
ATOM 857 N N . ILE A 1 109 ? 10.203 -31.344 -5.793 1 97.69 109 ILE A N 1
ATOM 858 C CA . ILE A 1 109 ? 9.391 -31.562 -4.602 1 97.69 109 ILE A CA 1
ATOM 859 C C . ILE A 1 109 ? 7.906 -31.531 -4.98 1 97.69 109 ILE A C 1
ATOM 861 O O . ILE A 1 109 ? 7.129 -32.375 -4.527 1 97.69 109 ILE A O 1
ATOM 865 N N . ILE A 1 110 ? 7.508 -30.641 -5.836 1 98.56 110 ILE A N 1
ATOM 866 C CA . ILE A 1 110 ? 6.121 -30.531 -6.27 1 98.56 110 ILE A CA 1
ATOM 867 C C . ILE A 1 110 ? 5.707 -31.797 -7.008 1 98.56 110 ILE A C 1
ATOM 869 O O . ILE A 1 110 ? 4.668 -32.375 -6.703 1 98.56 110 ILE A O 1
ATOM 873 N N . ILE A 1 111 ? 6.527 -32.25 -7.938 1 97.81 111 ILE A N 1
ATOM 874 C CA . ILE A 1 111 ? 6.211 -33.375 -8.789 1 97.81 111 ILE A CA 1
ATOM 875 C C . ILE A 1 111 ? 6.141 -34.656 -7.945 1 97.81 111 ILE A C 1
ATOM 877 O O . ILE A 1 111 ? 5.23 -35.469 -8.109 1 97.81 111 ILE A O 1
ATOM 881 N N . LYS A 1 112 ? 6.996 -34.781 -7.023 1 96 112 LYS A N 1
ATOM 882 C CA . LYS A 1 112 ? 6.988 -35.938 -6.141 1 96 112 LYS A CA 1
ATOM 883 C C . LYS A 1 112 ? 5.746 -35.938 -5.262 1 96 112 LYS A C 1
ATOM 885 O O . LYS A 1 112 ? 5.168 -37 -5.008 1 96 112 LYS A O 1
ATOM 890 N N . GLU A 1 113 ? 5.352 -34.781 -4.777 1 97.06 113 GLU A N 1
ATOM 891 C CA . GLU A 1 113 ? 4.16 -34.656 -3.945 1 97.06 113 GLU A CA 1
ATOM 892 C C . GLU A 1 113 ? 2.904 -35.062 -4.719 1 97.06 113 GLU A C 1
ATOM 894 O O . GLU A 1 113 ? 1.967 -35.625 -4.145 1 97.06 113 GLU A O 1
ATOM 899 N N . LEU A 1 114 ? 2.867 -34.812 -5.988 1 97.19 114 LEU A N 1
ATOM 900 C CA . LEU A 1 114 ? 1.688 -35.062 -6.805 1 97.19 114 LEU A CA 1
ATOM 901 C C . LEU A 1 114 ? 1.721 -36.5 -7.371 1 97.19 114 LEU A C 1
ATOM 903 O O . LEU A 1 114 ? 0.698 -37 -7.828 1 97.19 114 LEU A O 1
ATOM 907 N N . ALA A 1 115 ? 2.939 -37.062 -7.344 1 93.81 115 ALA A N 1
ATOM 908 C CA . ALA A 1 115 ? 3.082 -38.438 -7.824 1 93.81 115 ALA A CA 1
ATOM 909 C C . ALA A 1 115 ? 2.133 -39.375 -7.086 1 93.81 115 ALA A C 1
ATOM 911 O O . ALA A 1 115 ? 1.951 -39.25 -5.871 1 93.81 115 ALA A O 1
ATOM 912 N N . GLY A 1 116 ? 1.578 -40.281 -7.73 1 93.38 116 GLY A N 1
ATOM 913 C CA . GLY A 1 116 ? 0.6 -41.219 -7.188 1 93.38 116 GLY A CA 1
ATOM 914 C C . GLY A 1 116 ? -0.829 -40.719 -7.328 1 93.38 116 GLY A C 1
ATOM 915 O O . GLY A 1 116 ? -1.774 -41.5 -7.184 1 93.38 116 GLY A O 1
ATOM 916 N N . LYS A 1 117 ? -0.997 -39.438 -7.613 1 95.56 117 LYS A N 1
ATOM 917 C CA . LYS A 1 117 ? -2.33 -38.844 -7.738 1 95.56 117 LYS A CA 1
ATOM 918 C C . LYS A 1 117 ? -2.516 -38.188 -9.094 1 95.56 117 LYS A C 1
ATOM 920 O O . LYS A 1 117 ? -3.402 -37.344 -9.266 1 95.56 117 LYS A O 1
ATOM 925 N N . ILE A 1 118 ? -1.736 -38.562 -10.047 1 96.06 118 ILE A N 1
ATOM 926 C CA . ILE A 1 118 ? -1.654 -37.812 -11.312 1 96.06 118 ILE A CA 1
ATOM 927 C C . ILE A 1 118 ? -2.945 -38.031 -12.102 1 96.06 118 ILE A C 1
ATOM 929 O O . ILE A 1 118 ? -3.496 -37.062 -12.648 1 96.06 118 ILE A O 1
ATOM 933 N N . VAL A 1 119 ? -3.406 -39.281 -12.125 1 95.69 119 VAL A N 1
ATOM 934 C CA . VAL A 1 119 ? -4.609 -39.562 -12.898 1 95.69 119 VAL A CA 1
ATOM 935 C C . VAL A 1 119 ? -5.801 -38.812 -12.312 1 95.69 119 VAL A C 1
ATOM 937 O O . VAL A 1 119 ? -6.547 -38.156 -13.047 1 95.69 119 VAL A O 1
ATOM 940 N N . GLN A 1 120 ? -5.922 -38.875 -11.023 1 96.69 120 GLN A N 1
ATOM 941 C CA . GLN A 1 120 ? -7.008 -38.188 -10.336 1 96.69 120 GLN A CA 1
ATOM 942 C C . GLN A 1 120 ? -6.902 -36.656 -10.508 1 96.69 120 GLN A C 1
ATOM 944 O O . GLN A 1 120 ? -7.895 -36 -10.82 1 96.69 120 GLN A O 1
ATOM 949 N N . MET A 1 121 ? -5.738 -36.125 -10.367 1 97.75 121 MET A N 1
ATOM 950 C CA . MET A 1 121 ? -5.5 -34.688 -10.469 1 97.75 121 MET A CA 1
ATOM 951 C C . MET A 1 121 ? -5.746 -34.188 -11.891 1 97.75 121 MET A C 1
ATOM 953 O O . MET A 1 121 ? -6.258 -33.062 -12.086 1 97.75 121 MET A O 1
ATOM 957 N N . SER A 1 122 ? -5.434 -34.969 -12.906 1 98.31 122 SER A N 1
ATOM 958 C CA . SER A 1 122 ? -5.609 -34.625 -14.305 1 98.31 1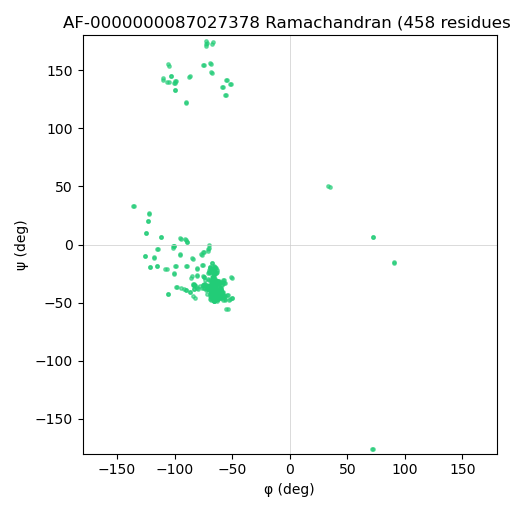22 SER A CA 1
ATOM 959 C C . SER A 1 122 ? -7.086 -34.438 -14.648 1 98.31 122 SER A C 1
ATOM 961 O O . SER A 1 122 ? -7.434 -33.812 -15.641 1 98.31 122 SER A O 1
ATOM 963 N N . GLN A 1 123 ? -7.902 -35.094 -13.828 1 98 123 GLN A N 1
ATOM 964 C CA . GLN A 1 123 ? -9.336 -35.062 -14.102 1 98 123 GLN A CA 1
ATOM 965 C C . GLN A 1 123 ? -10.008 -33.875 -13.383 1 98 123 GLN A C 1
ATOM 967 O O . GLN A 1 123 ? -11.234 -33.75 -13.43 1 98 123 GLN A O 1
ATOM 972 N N . GLN A 1 124 ? -9.242 -33.062 -12.727 1 97.94 124 GLN A N 1
ATOM 973 C CA . GLN A 1 124 ? -9.75 -31.875 -12.031 1 97.94 124 GLN A CA 1
ATOM 974 C C . GLN A 1 124 ? -9.414 -30.594 -12.797 1 97.94 124 GLN A C 1
ATOM 976 O O . GLN A 1 124 ? -8.305 -30.453 -13.328 1 97.94 124 GLN A O 1
ATOM 981 N N . LYS A 1 125 ? -10.375 -29.703 -12.812 1 98.12 125 LYS A N 1
ATOM 982 C CA . LYS A 1 125 ? -10.336 -28.516 -13.648 1 98.12 125 LYS A CA 1
ATOM 983 C C . LYS A 1 125 ? -9.047 -27.734 -13.438 1 98.12 125 LYS A C 1
ATOM 985 O O . LYS A 1 125 ? -8.367 -27.359 -14.406 1 98.12 125 LYS A O 1
ATOM 990 N N . PHE A 1 126 ? -8.688 -27.5 -12.195 1 98.44 126 PHE A N 1
ATOM 991 C CA . PHE A 1 126 ? -7.551 -26.641 -11.906 1 98.44 126 PHE A CA 1
ATOM 992 C C . PHE A 1 126 ? -6.266 -27.453 -11.781 1 98.44 126 PHE A C 1
ATOM 994 O O . PHE A 1 126 ? -5.223 -27.062 -12.305 1 98.44 126 PHE A O 1
ATOM 1001 N N . ALA A 1 127 ? -6.352 -28.609 -11.195 1 98.69 127 ALA A N 1
ATOM 1002 C CA . ALA A 1 127 ? -5.184 -29.453 -10.953 1 98.69 127 ALA A CA 1
ATOM 1003 C C . ALA A 1 127 ? -4.594 -29.953 -12.273 1 98.69 127 ALA A C 1
ATOM 1005 O O . ALA A 1 127 ? -3.385 -30.172 -12.375 1 98.69 127 ALA A O 1
ATOM 1006 N N . SER A 1 128 ? -5.418 -30.094 -13.281 1 98.62 128 SER A N 1
ATOM 1007 C CA . SER A 1 128 ? -4.922 -30.578 -14.57 1 98.62 128 SER A CA 1
ATOM 1008 C C . SER A 1 128 ? -3.895 -29.609 -15.156 1 98.62 128 SER A C 1
ATOM 1010 O O . SER A 1 128 ? -2.928 -30.047 -15.789 1 98.62 128 SER A O 1
ATOM 1012 N N . ASN A 1 129 ? -4.062 -28.328 -14.953 1 98.5 129 ASN A N 1
ATOM 1013 C CA . ASN A 1 129 ? -3.104 -27.328 -15.414 1 98.5 129 ASN A CA 1
ATOM 1014 C C . ASN A 1 129 ? -1.744 -27.5 -14.742 1 98.5 129 ASN A C 1
ATOM 1016 O O . ASN A 1 129 ? -0.705 -27.328 -15.383 1 98.5 129 ASN A O 1
ATOM 1020 N N . VAL A 1 130 ? -1.853 -27.844 -13.484 1 98.81 130 VAL A N 1
ATOM 1021 C CA . VAL A 1 130 ? -0.624 -28.062 -12.727 1 98.81 130 VAL A CA 1
ATOM 1022 C C . VAL A 1 130 ? 0.111 -29.297 -13.266 1 98.81 130 VAL A C 1
ATOM 1024 O O . VAL A 1 130 ? 1.329 -29.25 -13.453 1 98.81 130 VAL A O 1
ATOM 1027 N N . VAL A 1 131 ? -0.629 -30.344 -13.555 1 98.44 131 VAL A N 1
ATOM 1028 C CA . VAL A 1 131 ? -0.04 -31.562 -14.094 1 98.44 131 VAL A CA 1
ATOM 1029 C C . VAL A 1 131 ? 0.604 -31.281 -15.453 1 98.44 131 VAL A C 1
ATOM 1031 O O . VAL A 1 131 ? 1.71 -31.75 -15.734 1 98.44 131 VAL A O 1
ATOM 1034 N N . GLU A 1 132 ? -0.083 -30.484 -16.25 1 98.06 132 GLU A N 1
ATOM 1035 C CA . GLU A 1 132 ? 0.491 -30.094 -17.531 1 98.06 132 GLU A CA 1
ATOM 1036 C C . GLU A 1 132 ? 1.823 -29.375 -17.344 1 98.06 132 GLU A C 1
ATOM 1038 O O . GLU A 1 132 ? 2.779 -29.625 -18.078 1 98.06 132 GLU A O 1
ATOM 1043 N N . LYS A 1 133 ? 1.885 -28.516 -16.359 1 98.31 133 LYS A N 1
ATOM 1044 C CA . LYS A 1 133 ? 3.117 -27.781 -16.094 1 98.31 133 LYS A CA 1
ATOM 1045 C C . LYS A 1 133 ? 4.211 -28.719 -15.578 1 98.31 133 LYS A C 1
ATOM 1047 O O . LYS A 1 133 ? 5.395 -28.5 -15.867 1 98.31 133 LYS A O 1
ATOM 1052 N N . CYS A 1 134 ? 3.809 -29.703 -14.805 1 98 134 CYS A N 1
ATOM 1053 C CA . CYS A 1 134 ? 4.777 -30.703 -14.375 1 98 134 CYS A CA 1
ATOM 1054 C C . CYS A 1 134 ? 5.414 -31.391 -15.57 1 98 134 CYS A C 1
ATOM 1056 O O . CYS A 1 134 ? 6.625 -31.609 -15.594 1 98 134 CYS A O 1
ATOM 1058 N N . LEU A 1 135 ? 4.602 -31.703 -16.562 1 96.44 135 LEU A N 1
ATOM 1059 C CA . LEU A 1 135 ? 5.086 -32.344 -17.766 1 96.44 135 LEU A CA 1
ATOM 1060 C C . LEU A 1 135 ? 6 -31.438 -18.562 1 96.44 135 LEU A C 1
ATOM 1062 O O . LEU A 1 135 ? 7.027 -31.875 -19.094 1 96.44 135 LEU A O 1
ATOM 1066 N N . THR A 1 136 ? 5.699 -30.172 -18.625 1 96.81 136 THR A N 1
ATOM 1067 C CA . THR A 1 136 ? 6.398 -29.188 -19.438 1 96.81 136 THR A CA 1
ATOM 1068 C C . THR A 1 136 ? 7.754 -28.828 -18.828 1 96.81 136 THR A C 1
ATOM 1070 O O . THR A 1 136 ? 8.75 -28.719 -19.547 1 96.81 136 THR A O 1
ATOM 1073 N N . PHE A 1 137 ? 7.812 -28.828 -17.469 1 97.06 137 PHE A N 1
ATOM 1074 C CA . PHE A 1 137 ? 9.008 -28.25 -16.859 1 97.06 137 PHE A CA 1
ATOM 1075 C C . PHE A 1 137 ? 9.75 -29.312 -16.047 1 97.06 137 PHE A C 1
ATOM 1077 O O . PHE A 1 137 ? 10.891 -29.094 -15.625 1 97.06 137 PHE A O 1
ATOM 1084 N N . GLY A 1 138 ? 9.148 -30.469 -15.828 1 95.06 138 GLY A N 1
ATOM 1085 C CA . GLY A 1 138 ? 9.812 -31.547 -15.125 1 95.06 138 GLY A CA 1
ATOM 1086 C C . GLY A 1 138 ? 10.961 -32.156 -15.914 1 95.06 138 GLY A C 1
ATOM 1087 O O . GLY A 1 138 ? 10.969 -32.094 -17.156 1 95.06 138 GLY A O 1
ATOM 1088 N N . GLY A 1 139 ? 11.977 -32.625 -15.211 1 93 139 GLY A N 1
ATOM 1089 C CA . GLY A 1 139 ? 13.062 -33.344 -15.859 1 93 139 GLY A CA 1
ATOM 1090 C C . GLY A 1 139 ? 12.641 -34.688 -16.438 1 93 139 GLY A C 1
ATOM 1091 O O . GLY A 1 139 ? 11.508 -35.125 -16.25 1 93 139 GLY A O 1
ATOM 1092 N N . PRO A 1 140 ? 13.578 -35.312 -17.172 1 91.69 140 PRO A N 1
ATOM 1093 C CA . PRO A 1 140 ? 13.258 -36.594 -17.844 1 91.69 140 PRO A CA 1
ATOM 1094 C C . PRO A 1 140 ? 12.766 -37.656 -16.875 1 91.69 140 PRO A C 1
ATOM 1096 O O . PRO A 1 140 ? 11.781 -38.344 -17.156 1 91.69 140 PRO A O 1
ATOM 1099 N N . SER A 1 141 ? 13.453 -37.812 -15.781 1 93.56 141 SER A N 1
ATOM 1100 C CA . SER A 1 141 ? 13.062 -38.812 -14.805 1 93.56 141 SER A CA 1
ATOM 1101 C C . SER A 1 141 ? 11.688 -38.531 -14.219 1 93.56 141 SER A C 1
ATOM 1103 O O . SER A 1 141 ? 10.883 -39.438 -14.016 1 93.56 141 SER A O 1
ATOM 1105 N N . GLU A 1 142 ? 11.406 -37.281 -13.93 1 94.25 142 GLU A N 1
ATOM 1106 C CA . GLU A 1 142 ? 10.109 -36.875 -13.391 1 94.25 142 GLU A CA 1
ATOM 1107 C C . GLU A 1 142 ? 9 -37.094 -14.414 1 94.25 142 GLU A C 1
ATOM 1109 O O . GLU A 1 142 ? 7.914 -37.562 -14.07 1 94.25 142 GLU A O 1
ATOM 1114 N N . ARG A 1 143 ? 9.344 -36.719 -15.617 1 93 143 ARG A N 1
ATOM 1115 C CA . ARG A 1 143 ? 8.375 -36.938 -16.688 1 93 143 ARG A CA 1
ATOM 1116 C C . ARG A 1 143 ? 8.039 -38.406 -16.859 1 93 143 ARG A C 1
ATOM 1118 O O . ARG A 1 143 ? 6.879 -38.781 -17.047 1 93 143 ARG A O 1
ATOM 1125 N N . GLN A 1 144 ? 9.047 -39.219 -16.797 1 91.69 144 GLN A N 1
ATOM 1126 C CA . GLN A 1 144 ? 8.844 -40.656 -16.906 1 91.69 144 GLN A CA 1
ATOM 1127 C C . GLN A 1 144 ? 7.938 -41.156 -15.789 1 91.69 144 GLN A C 1
ATOM 1129 O O . GLN A 1 144 ? 7.094 -42.031 -16.016 1 91.69 144 GLN A O 1
ATOM 1134 N N . LEU A 1 145 ? 8.164 -40.656 -14.625 1 92.88 145 LEU A N 1
ATOM 1135 C CA . LEU A 1 145 ? 7.336 -41.031 -13.484 1 92.88 145 LEU A CA 1
ATOM 1136 C C . LEU A 1 145 ? 5.867 -40.719 -13.75 1 92.88 145 LEU A C 1
ATOM 1138 O O . LEU A 1 145 ? 4.988 -41.531 -13.469 1 92.88 145 LEU A O 1
ATOM 1142 N N . LEU A 1 146 ? 5.59 -39.562 -14.281 1 94.12 146 LEU A N 1
ATOM 1143 C CA . LEU A 1 146 ? 4.23 -39.094 -14.578 1 94.12 146 LEU A CA 1
ATOM 1144 C C . LEU A 1 146 ? 3.613 -39.969 -15.68 1 94.12 146 LEU A C 1
ATOM 1146 O O . LEU A 1 146 ? 2.467 -40.406 -15.562 1 94.12 146 LEU A O 1
ATOM 1150 N N . VAL A 1 147 ? 4.383 -40.25 -16.703 1 91.94 147 VAL A N 1
ATOM 1151 C CA . VAL A 1 147 ? 3.914 -41.031 -17.844 1 91.94 147 VAL A CA 1
ATOM 1152 C C . VAL A 1 147 ? 3.592 -42.438 -17.391 1 91.94 147 VAL A C 1
ATOM 1154 O O . VAL A 1 147 ? 2.562 -43 -17.781 1 91.94 147 VAL A O 1
ATOM 1157 N N . ASN A 1 148 ? 4.422 -42.969 -16.562 1 91.44 148 ASN A N 1
ATOM 1158 C CA . ASN A 1 148 ? 4.188 -44.344 -16.062 1 91.44 148 ASN A CA 1
ATOM 1159 C C . ASN A 1 148 ? 2.865 -44.438 -15.305 1 91.44 148 ASN A C 1
ATOM 1161 O O . ASN A 1 148 ? 2.146 -45.406 -15.422 1 91.44 148 ASN A O 1
ATOM 1165 N N . GLU A 1 149 ? 2.551 -43.438 -14.594 1 92.94 149 GLU A N 1
ATOM 1166 C CA . GLU A 1 149 ? 1.298 -43.438 -13.844 1 92.94 149 GLU A CA 1
ATOM 1167 C C . GLU A 1 149 ? 0.096 -43.375 -14.781 1 92.94 149 GLU A C 1
ATOM 1169 O O . GLU A 1 149 ? -0.934 -44 -14.523 1 92.94 149 GLU A O 1
ATOM 1174 N N . MET A 1 150 ? 0.21 -42.688 -15.867 1 92.31 150 MET A N 1
ATOM 1175 C CA . MET A 1 150 ? -0.876 -42.531 -16.828 1 92.31 150 MET A CA 1
ATOM 1176 C C . MET A 1 150 ? -1.104 -43.844 -17.594 1 92.31 150 MET A C 1
ATOM 1178 O O . MET A 1 150 ? -2.242 -44.188 -17.922 1 92.31 150 MET A O 1
ATOM 1182 N N . LEU A 1 151 ? -0.007 -44.5 -17.906 1 88.62 151 LEU A N 1
ATOM 1183 C CA . LEU A 1 151 ? -0.082 -45.75 -18.672 1 88.62 151 LEU A CA 1
ATOM 1184 C C . LEU A 1 151 ? -0.583 -46.906 -17.797 1 88.62 151 LEU A C 1
ATOM 1186 O O . LEU A 1 151 ? -1.283 -47.781 -18.266 1 88.62 151 LEU A O 1
ATOM 1190 N N . GLY A 1 152 ? -0.333 -46.812 -16.516 1 83.81 152 GLY A N 1
ATOM 1191 C CA . GLY A 1 152 ? -0.711 -47.875 -15.609 1 83.81 152 GLY A CA 1
ATOM 1192 C C . GLY A 1 152 ? 0.161 -49.125 -15.75 1 83.81 152 GLY A C 1
ATOM 1193 O O . GLY A 1 152 ? 1.216 -49.062 -16.391 1 83.81 152 GLY A O 1
ATOM 1194 N N . SER A 1 153 ? -0.29 -50.156 -14.93 1 74.38 153 SER A N 1
ATOM 1195 C CA . SER A 1 153 ? 0.513 -51.344 -14.859 1 74.38 153 SER A CA 1
ATOM 1196 C C . SER A 1 153 ? -0.053 -52.438 -15.766 1 74.38 153 SER A C 1
ATOM 1198 O O . SER A 1 153 ? 0.597 -53.469 -16 1 74.38 153 SER A O 1
ATOM 1200 N N . THR A 1 154 ? -1.299 -52.25 -16.109 1 67.5 154 THR A N 1
ATOM 1201 C CA . THR A 1 154 ? -1.907 -53.312 -16.922 1 67.5 154 THR A CA 1
ATOM 1202 C C . THR A 1 154 ? -2.035 -52.875 -18.375 1 67.5 154 THR A C 1
ATOM 1204 O O . THR A 1 154 ? -1.998 -51.656 -18.672 1 67.5 154 THR A O 1
ATOM 1207 N N . ASP A 1 155 ? -2.047 -53.812 -19.234 1 61.56 155 ASP A N 1
ATOM 1208 C CA . ASP A 1 155 ? -2.189 -53.562 -20.656 1 61.56 155 ASP A CA 1
ATOM 1209 C C . ASP A 1 155 ? -3.553 -52.969 -20.969 1 61.56 155 ASP A C 1
ATOM 1211 O O . ASP A 1 155 ? -3.734 -52.344 -22.031 1 61.56 155 ASP A O 1
ATOM 1215 N N . GLU A 1 156 ? -4.402 -53.188 -20.047 1 63.06 156 GLU A N 1
ATOM 1216 C CA . GLU A 1 156 ? -5.73 -52.656 -20.328 1 63.06 156 GLU A CA 1
ATOM 1217 C C . GLU A 1 156 ? -5.727 -51.125 -20.266 1 63.06 156 GLU A C 1
ATOM 1219 O O . GLU A 1 156 ? -6.641 -50.469 -20.781 1 63.06 156 GLU A O 1
ATOM 1224 N N . ASN A 1 157 ? -4.566 -50.562 -19.969 1 66.62 157 ASN A N 1
ATOM 1225 C CA . ASN A 1 157 ? -4.309 -49.125 -19.922 1 66.62 157 ASN A CA 1
ATOM 1226 C C . ASN A 1 157 ? -5.539 -48.344 -19.453 1 66.62 157 ASN A C 1
ATOM 1228 O O . ASN A 1 157 ? -5.945 -47.375 -20.078 1 66.62 157 ASN A O 1
ATOM 1232 N N . GLU A 1 158 ? -6.027 -48.844 -18.344 1 79.5 158 GLU A N 1
ATOM 1233 C CA . GLU A 1 158 ? -7.297 -48.344 -17.828 1 79.5 158 GLU A CA 1
ATOM 1234 C C . GLU A 1 158 ? -7.18 -46.875 -17.422 1 79.5 158 GLU A C 1
ATOM 1236 O O . GLU A 1 158 ? -8.023 -46.031 -17.797 1 79.5 158 GLU A O 1
ATOM 1241 N N . PRO A 1 159 ? -6.086 -46.469 -16.828 1 91 159 PRO A N 1
ATOM 1242 C CA . PRO A 1 159 ? -6.02 -45.031 -16.469 1 91 159 PRO A CA 1
ATOM 1243 C C . PRO A 1 159 ? -5.941 -44.125 -17.672 1 91 159 PRO A C 1
ATOM 1245 O O . PRO A 1 159 ? -6.641 -43.094 -17.734 1 91 159 PRO A O 1
ATOM 1248 N N . LEU A 1 160 ? -5.168 -44.531 -18.672 1 92.81 160 LEU A N 1
ATOM 1249 C CA . LEU A 1 160 ? -4.996 -43.719 -19.875 1 92.81 160 LEU A CA 1
ATOM 1250 C C . LEU A 1 160 ? -6.316 -43.562 -20.625 1 92.81 160 LEU A C 1
ATOM 1252 O O . LEU A 1 160 ? -6.652 -42.438 -21.062 1 92.81 160 LEU A O 1
ATOM 1256 N N . GLN A 1 161 ? -7.043 -44.656 -20.688 1 90.5 161 GLN A N 1
ATOM 1257 C CA . GLN A 1 161 ? -8.344 -44.625 -21.359 1 90.5 161 GLN A CA 1
ATOM 1258 C C . GLN A 1 161 ? -9.297 -43.656 -20.641 1 90.5 161 GLN A C 1
ATOM 1260 O O . GLN A 1 161 ? -10.016 -42.906 -21.281 1 90.5 161 GLN A O 1
ATOM 1265 N N . ALA A 1 162 ? -9.273 -43.812 -19.406 1 92.62 162 ALA A N 1
ATOM 1266 C CA . ALA A 1 162 ? -10.117 -42.938 -18.609 1 92.62 162 ALA A CA 1
ATOM 1267 C C . ALA A 1 162 ? -9.742 -41.469 -18.828 1 92.62 162 ALA A C 1
ATOM 1269 O O . ALA A 1 162 ? -10.617 -40.594 -18.922 1 92.62 162 ALA A O 1
ATOM 1270 N N . MET A 1 163 ? -8.5 -41.125 -18.922 1 96.31 163 MET A N 1
ATOM 1271 C CA . MET A 1 163 ? -8 -39.75 -19.062 1 96.31 163 MET A CA 1
ATOM 1272 C C . MET A 1 163 ? -8.344 -39.188 -20.453 1 96.31 163 MET A C 1
ATOM 1274 O O . MET A 1 163 ? -8.727 -38.031 -20.578 1 96.31 163 MET A O 1
ATOM 1278 N N . MET A 1 164 ? -8.32 -40 -21.469 1 95.56 164 MET A N 1
ATOM 1279 C CA . MET A 1 164 ? -8.547 -39.562 -22.828 1 95.56 164 MET A CA 1
ATOM 1280 C C . MET A 1 164 ? -10 -39.156 -23.047 1 95.56 164 MET A C 1
ATOM 1282 O O . MET A 1 164 ? -10.312 -38.344 -23.906 1 95.56 164 MET A O 1
ATOM 1286 N N . LYS A 1 165 ? -10.82 -39.719 -22.188 1 94.88 165 LYS A N 1
ATOM 1287 C CA . LYS A 1 165 ? -12.25 -39.438 -22.312 1 94.88 165 LYS A CA 1
ATOM 1288 C C . LYS A 1 165 ? -12.688 -38.312 -21.406 1 94.88 165 LYS A C 1
ATOM 1290 O O . LYS A 1 165 ? -13.82 -37.812 -21.484 1 94.88 165 LYS A O 1
ATOM 1295 N N . ASP A 1 166 ? -11.859 -37.875 -20.562 1 97.12 166 ASP A N 1
ATOM 1296 C CA . ASP A 1 166 ? -12.188 -36.875 -19.547 1 97.12 166 ASP A CA 1
ATOM 1297 C C . ASP A 1 166 ? -12.023 -35.469 -20.094 1 97.12 166 ASP A C 1
ATOM 1299 O O . ASP A 1 166 ? -11.102 -35.188 -20.859 1 97.12 166 ASP A O 1
ATOM 1303 N N . GLN A 1 167 ? -12.867 -34.562 -19.672 1 97.31 167 GLN A N 1
ATOM 1304 C CA . GLN A 1 167 ? -12.93 -33.219 -20.188 1 97.31 167 GLN A CA 1
ATOM 1305 C C . GLN A 1 167 ? -11.656 -32.438 -19.875 1 97.31 167 GLN A C 1
ATOM 1307 O O . GLN A 1 167 ? -11.273 -31.531 -20.594 1 97.31 167 GLN A O 1
ATOM 1312 N N . PHE A 1 168 ? -11.008 -32.719 -18.828 1 98.06 168 PHE A N 1
ATOM 1313 C CA . PHE A 1 168 ? -9.797 -32 -18.438 1 98.06 168 PHE A CA 1
ATOM 1314 C C . PHE A 1 168 ? -8.562 -32.875 -18.688 1 98.06 168 PHE A C 1
ATOM 1316 O O . PHE A 1 168 ? -7.586 -32.406 -19.281 1 98.06 168 PHE A O 1
ATOM 1323 N N . ALA A 1 169 ? -8.57 -34.125 -18.375 1 98.06 169 ALA A N 1
ATOM 1324 C CA . ALA A 1 169 ? -7.406 -35.031 -18.422 1 98.06 169 ALA A CA 1
ATOM 1325 C C . ALA A 1 169 ? -6.934 -35.219 -19.859 1 98.06 169 ALA A C 1
ATOM 1327 O O . ALA A 1 169 ? -5.754 -35.5 -20.094 1 98.06 169 ALA A O 1
ATOM 1328 N N . ASN A 1 170 ? -7.883 -35.031 -20.797 1 96.62 170 ASN A N 1
ATOM 1329 C CA . ASN A 1 170 ? -7.48 -35.219 -22.172 1 96.62 170 ASN A CA 1
ATOM 1330 C C . ASN A 1 170 ? -6.395 -34.25 -22.609 1 96.62 170 ASN A C 1
ATOM 1332 O O . ASN A 1 170 ? -5.539 -34.594 -23.422 1 96.62 170 ASN A O 1
ATOM 1336 N N . TYR A 1 171 ? -6.406 -33.062 -22.031 1 96.69 171 TYR A N 1
ATOM 1337 C CA . TYR A 1 171 ? -5.383 -32.062 -22.344 1 96.69 171 TYR A CA 1
ATOM 1338 C C . TYR A 1 171 ? -4.027 -32.5 -21.797 1 96.69 171 TYR A C 1
ATOM 1340 O O . TYR A 1 171 ? -2.99 -32.219 -22.391 1 96.69 171 TYR A O 1
ATOM 1348 N N . VAL A 1 172 ? -4.062 -33.156 -20.641 1 97.81 172 VAL A N 1
ATOM 1349 C CA . VAL A 1 172 ? -2.828 -33.656 -20.047 1 97.81 172 VAL A CA 1
ATOM 1350 C C . VAL A 1 172 ? -2.221 -34.719 -20.953 1 97.81 172 VAL A C 1
ATOM 1352 O O . VAL A 1 172 ? -1.014 -34.719 -21.203 1 97.81 172 VAL A O 1
ATOM 1355 N N . VAL A 1 173 ? -3.047 -35.625 -21.469 1 95.69 173 VAL A N 1
ATOM 1356 C CA . VAL A 1 173 ? -2.6 -36.656 -22.391 1 95.69 173 VAL A CA 1
ATOM 1357 C C . VAL A 1 173 ? -2.002 -36.031 -23.641 1 95.69 173 VAL A C 1
ATOM 1359 O O . VAL A 1 173 ? -0.946 -36.438 -24.109 1 95.69 173 VAL A O 1
ATOM 1362 N N . GLN A 1 174 ? -2.695 -35.031 -24.109 1 94.19 174 GLN A N 1
ATOM 1363 C CA . GLN A 1 174 ? -2.174 -34.344 -25.281 1 94.19 174 GLN A CA 1
ATOM 1364 C C . GLN A 1 174 ? -0.82 -33.688 -24.984 1 94.19 174 GLN A C 1
ATOM 1366 O O . GLN A 1 174 ? 0.093 -33.75 -25.812 1 94.19 174 GLN A O 1
ATOM 1371 N N . LYS A 1 175 ? -0.7 -33.156 -23.828 1 95.25 175 LYS A N 1
ATOM 1372 C CA . LYS A 1 175 ? 0.542 -32.5 -23.438 1 95.25 175 LYS A CA 1
ATOM 1373 C C . LYS A 1 175 ? 1.685 -33.5 -23.328 1 95.25 175 LYS A C 1
ATOM 1375 O O . LYS A 1 175 ? 2.828 -33.188 -23.672 1 95.25 175 LYS A O 1
ATOM 1380 N N . VAL A 1 176 ? 1.358 -34.688 -22.875 1 93.69 176 VAL A N 1
ATOM 1381 C CA . VAL A 1 176 ? 2.357 -35.75 -22.781 1 93.69 176 VAL A CA 1
ATOM 1382 C C . VAL A 1 176 ? 2.916 -36.031 -24.172 1 93.69 176 VAL A C 1
ATOM 1384 O O . VAL A 1 176 ? 4.129 -36.188 -24.344 1 93.69 176 VAL A O 1
ATOM 1387 N N . LEU A 1 177 ? 2.049 -36.062 -25.125 1 90.62 177 LEU A N 1
ATOM 1388 C CA . LEU A 1 177 ? 2.451 -36.375 -26.484 1 90.62 177 LEU A CA 1
ATOM 1389 C C . LEU A 1 177 ? 3.342 -35.281 -27.047 1 90.62 177 LEU A C 1
ATOM 1391 O O . LEU A 1 177 ? 4.215 -35.531 -27.875 1 90.62 177 LEU A O 1
ATOM 1395 N N . GLU A 1 178 ? 3.234 -34.094 -26.547 1 91.38 178 GLU A N 1
ATOM 1396 C CA . GLU A 1 178 ? 3.992 -32.906 -27.016 1 91.38 178 GLU A CA 1
ATOM 1397 C C . GLU A 1 178 ? 5.355 -32.844 -26.328 1 91.38 178 GLU A C 1
ATOM 1399 O O . GLU A 1 178 ? 6.309 -32.312 -26.891 1 91.38 178 GLU A O 1
ATOM 1404 N N . THR A 1 179 ? 5.43 -33.375 -25.109 1 92.12 179 THR A N 1
ATOM 1405 C CA . THR A 1 179 ? 6.602 -33.094 -24.281 1 92.12 179 THR A CA 1
ATOM 1406 C C . THR A 1 179 ? 7.508 -34.312 -24.188 1 92.12 179 THR A C 1
ATOM 1408 O O . THR A 1 179 ? 8.688 -34.188 -23.844 1 92.12 179 THR A O 1
ATOM 1411 N N . CYS A 1 180 ? 7.059 -35.5 -24.422 1 88.38 180 CYS A N 1
ATOM 1412 C CA . CYS A 1 180 ? 7.828 -36.75 -24.266 1 88.38 180 CYS A CA 1
ATOM 1413 C C . CYS A 1 180 ? 8.828 -36.906 -25.406 1 88.38 180 CYS A C 1
ATOM 1415 O O . CYS A 1 180 ? 8.68 -36.281 -26.469 1 88.38 180 CYS A O 1
ATOM 1417 N N . ASP A 1 181 ? 9.875 -37.656 -25.062 1 88.38 181 ASP A N 1
ATOM 1418 C CA . ASP A 1 181 ? 10.812 -38 -26.125 1 88.38 181 ASP A CA 1
ATOM 1419 C C . ASP A 1 181 ? 10.219 -39.031 -27.078 1 88.38 181 ASP A C 1
ATOM 1421 O O . ASP A 1 181 ? 9.117 -39.531 -26.828 1 88.38 181 ASP A O 1
ATOM 1425 N N . ASP A 1 182 ? 10.969 -39.312 -28.125 1 87.25 182 ASP A N 1
ATOM 1426 C CA . ASP A 1 182 ? 10.453 -40.125 -29.203 1 87.25 182 ASP A CA 1
ATOM 1427 C C . ASP A 1 182 ? 10.094 -41.531 -28.719 1 87.25 182 ASP A C 1
ATOM 1429 O O . ASP A 1 182 ? 9.07 -42.094 -29.109 1 87.25 182 ASP A O 1
ATOM 1433 N N . GLN A 1 183 ? 10.906 -42.031 -27.875 1 87.12 183 GLN A N 1
ATOM 1434 C CA . GLN A 1 183 ? 10.68 -43.375 -27.375 1 87.12 183 GLN A CA 1
ATOM 1435 C C . GLN A 1 183 ? 9.406 -43.438 -26.547 1 87.12 183 GLN A C 1
ATOM 1437 O O . GLN A 1 183 ? 8.57 -44.344 -26.734 1 87.12 183 GLN A O 1
ATOM 1442 N N . GLN A 1 184 ? 9.289 -42.531 -25.656 1 86.69 184 GLN A N 1
ATOM 1443 C CA . GLN A 1 184 ? 8.109 -42.5 -24.797 1 86.69 184 GLN A CA 1
ATOM 1444 C C . GLN A 1 184 ? 6.852 -42.188 -25.609 1 86.69 184 GLN A C 1
ATOM 1446 O O . GLN A 1 184 ? 5.777 -42.719 -25.344 1 86.69 184 GLN A O 1
ATOM 1451 N N . ARG A 1 185 ? 7.105 -41.312 -26.547 1 90.12 185 ARG A N 1
ATOM 1452 C CA . ARG A 1 185 ? 5.984 -40.938 -27.406 1 90.12 185 ARG A CA 1
ATOM 1453 C C . ARG A 1 185 ? 5.441 -42.156 -28.156 1 90.12 185 ARG A C 1
ATOM 1455 O O . ARG A 1 185 ? 4.227 -42.344 -28.234 1 90.12 185 ARG A O 1
ATOM 1462 N N . GLU A 1 186 ? 6.336 -42.938 -28.688 1 87.81 186 GLU A N 1
ATOM 1463 C CA . GLU A 1 186 ? 5.938 -44.125 -29.422 1 87.81 186 GLU A CA 1
ATOM 1464 C C . GLU A 1 186 ? 5.195 -45.094 -28.516 1 87.81 186 GLU A C 1
ATOM 1466 O O . GLU A 1 186 ? 4.223 -45.75 -28.938 1 87.81 186 GLU A O 1
ATOM 1471 N N . LEU A 1 187 ? 5.672 -45.188 -27.344 1 85.56 187 LEU A N 1
ATOM 1472 C CA . LEU A 1 187 ? 5.035 -46.094 -26.391 1 85.56 187 LEU A CA 1
ATOM 1473 C C . LEU A 1 187 ? 3.615 -45.625 -26.078 1 85.56 187 LEU A C 1
ATOM 1475 O O . LEU A 1 187 ? 2.684 -46.438 -26.062 1 85.56 187 LEU A O 1
ATOM 1479 N N . ILE A 1 188 ? 3.463 -44.375 -25.859 1 89.38 188 ILE A N 1
ATOM 1480 C CA . ILE A 1 188 ? 2.16 -43.812 -25.5 1 89.38 188 ILE A CA 1
ATOM 1481 C C . ILE A 1 188 ? 1.212 -43.938 -26.703 1 89.38 188 ILE A C 1
ATOM 1483 O O . ILE A 1 188 ? 0.05 -44.312 -26.531 1 89.38 188 ILE A O 1
ATOM 1487 N N . LEU A 1 189 ? 1.784 -43.719 -27.828 1 89.5 189 LEU A N 1
ATOM 1488 C CA . LEU A 1 189 ? 0.986 -43.844 -29.047 1 89.5 189 LEU A CA 1
ATOM 1489 C C . LEU A 1 189 ? 0.505 -45.25 -29.266 1 89.5 189 LEU A C 1
ATOM 1491 O O . LEU A 1 189 ? -0.642 -45.469 -29.672 1 89.5 189 LEU A O 1
ATOM 1495 N N . SER A 1 190 ? 1.367 -46.125 -29.031 1 87.69 190 SER A N 1
ATOM 1496 C CA . SER A 1 190 ? 1.001 -47.531 -29.203 1 87.69 190 SER A CA 1
ATOM 1497 C C . SER A 1 190 ? -0.14 -47.938 -28.266 1 87.69 190 SER A C 1
ATOM 1499 O O . SER A 1 190 ? -1.01 -48.719 -28.641 1 87.69 190 SER A O 1
ATOM 1501 N N . ARG A 1 191 ? -0.147 -47.344 -27.125 1 87.38 191 ARG A N 1
ATOM 1502 C CA . ARG A 1 191 ? -1.191 -47.625 -26.141 1 87.38 191 ARG A CA 1
ATOM 1503 C C . ARG A 1 191 ? -2.5 -46.938 -26.531 1 87.38 191 ARG A C 1
ATOM 1505 O O . ARG A 1 191 ? -3.582 -47.5 -26.297 1 87.38 191 ARG A O 1
ATOM 1512 N N . ILE A 1 192 ? -2.404 -45.781 -27.062 1 90.12 192 ILE A N 1
ATOM 1513 C CA . ILE A 1 192 ? -3.584 -45 -27.422 1 90.12 192 ILE A CA 1
ATOM 1514 C C . ILE A 1 192 ? -4.254 -45.625 -28.656 1 90.12 192 ILE A C 1
ATOM 1516 O O . ILE A 1 192 ? -5.484 -45.625 -28.75 1 90.12 192 ILE A O 1
ATOM 1520 N N . LYS A 1 193 ? -3.426 -46.125 -29.531 1 86.5 193 LYS A N 1
ATOM 1521 C CA . LYS A 1 193 ? -3.912 -46.656 -30.797 1 86.5 193 LYS A CA 1
ATOM 1522 C C . LYS A 1 193 ? -4.926 -47.781 -30.562 1 86.5 193 LYS A C 1
ATOM 1524 O O . LYS A 1 193 ? -5.875 -47.938 -31.344 1 86.5 193 LYS A O 1
ATOM 1529 N N . VAL A 1 194 ? -4.738 -48.5 -29.5 1 84.81 194 VAL A N 1
ATOM 1530 C CA . VAL A 1 194 ? -5.617 -49.625 -29.156 1 84.81 194 VAL A CA 1
ATOM 1531 C C . VAL A 1 194 ? -7.027 -49.094 -28.875 1 84.81 194 VAL A C 1
ATOM 1533 O O . VAL A 1 194 ? -8.008 -49.812 -29.094 1 84.81 194 VAL A O 1
ATOM 1536 N N . HIS A 1 195 ? -7.137 -47.906 -28.516 1 87.44 195 HIS A N 1
ATOM 1537 C CA . HIS A 1 195 ? -8.422 -47.375 -28.078 1 87.44 195 HIS A CA 1
ATOM 1538 C C . HIS A 1 195 ? -8.953 -46.344 -29.078 1 87.44 195 HIS A C 1
ATOM 1540 O O . HIS A 1 195 ? -9.969 -45.688 -28.828 1 87.44 195 HIS A O 1
ATOM 1546 N N . LEU A 1 196 ? -8.359 -46.156 -30.156 1 89.62 196 LEU A N 1
ATOM 1547 C CA . LEU A 1 196 ? -8.656 -45.062 -31.078 1 89.62 196 LEU A CA 1
ATOM 1548 C C . LEU A 1 196 ? -10.094 -45.156 -31.562 1 89.62 196 LEU A C 1
ATOM 1550 O O . LEU A 1 196 ? -10.797 -44.125 -31.578 1 89.62 196 LEU A O 1
ATOM 1554 N N . ASN A 1 197 ? -10.516 -46.344 -31.938 1 89.75 197 ASN A N 1
ATOM 1555 C CA . ASN A 1 197 ? -11.875 -46.5 -32.438 1 89.75 197 ASN A CA 1
ATOM 1556 C C . ASN A 1 197 ? -12.914 -46.188 -31.359 1 89.75 197 ASN A C 1
ATOM 1558 O O . ASN A 1 197 ? -13.93 -45.562 -31.641 1 89.75 197 ASN A O 1
ATOM 1562 N N . ALA A 1 198 ? -12.609 -46.656 -30.266 1 91.25 198 ALA A N 1
ATOM 1563 C CA . ALA A 1 198 ? -13.523 -46.406 -29.156 1 91.25 198 ALA A CA 1
ATOM 1564 C C . ALA A 1 198 ? -13.555 -44.906 -28.812 1 91.25 198 ALA A C 1
ATOM 1566 O O . ALA A 1 198 ? -14.602 -44.375 -28.453 1 91.25 198 ALA A O 1
ATOM 1567 N N . LEU A 1 199 ? -12.477 -44.188 -28.922 1 93.69 199 LEU A N 1
ATOM 1568 C CA . LEU A 1 199 ? -12.328 -42.781 -28.531 1 93.69 199 LEU A CA 1
ATOM 1569 C C . LEU A 1 199 ? -13.141 -41.875 -29.453 1 93.69 199 LEU A C 1
ATOM 1571 O O . LEU A 1 199 ? -13.555 -40.781 -29.047 1 93.69 199 LEU A O 1
ATOM 1575 N N . LYS A 1 200 ? -13.414 -42.312 -30.625 1 93.62 200 LYS A N 1
ATOM 1576 C CA . LYS A 1 200 ? -14.172 -41.531 -31.578 1 93.62 200 LYS A CA 1
ATOM 1577 C C . LYS A 1 200 ? -15.609 -41.312 -31.109 1 93.62 200 LYS A C 1
ATOM 1579 O O . LYS A 1 200 ? -16.297 -40.375 -31.578 1 93.62 200 LYS A O 1
ATOM 1584 N N . LYS A 1 201 ? -16.031 -42.125 -30.266 1 93.75 201 LYS A N 1
ATOM 1585 C CA . LYS A 1 201 ? -17.422 -42.094 -29.797 1 93.75 201 LYS A CA 1
ATOM 1586 C C . LYS A 1 201 ? -17.578 -41.094 -28.656 1 93.75 201 LYS A C 1
ATOM 1588 O O . LYS A 1 201 ? -18.688 -40.75 -28.281 1 93.75 201 LYS A O 1
ATOM 1593 N N . TYR A 1 202 ? -16.625 -40.625 -28.125 1 93.88 202 TYR A N 1
ATOM 1594 C CA . TYR A 1 202 ? -16.672 -39.75 -26.953 1 93.88 202 TYR A CA 1
ATOM 1595 C C . TYR A 1 202 ? -16.281 -38.344 -27.344 1 93.88 202 TYR A C 1
ATOM 1597 O O . TYR A 1 202 ? -15.359 -38.125 -28.141 1 93.88 202 TYR A O 1
ATOM 1605 N N . THR A 1 203 ? -16.891 -37.375 -26.781 1 94.75 203 THR A N 1
ATOM 1606 C CA . THR A 1 203 ? -16.734 -35.969 -27.094 1 94.75 203 THR A CA 1
ATOM 1607 C C . THR A 1 203 ? -15.266 -35.531 -26.984 1 94.75 203 THR A C 1
ATOM 1609 O O . THR A 1 203 ? -14.703 -34.969 -27.938 1 94.75 203 THR A O 1
ATOM 1612 N N . TYR A 1 204 ? -14.656 -35.75 -25.875 1 94.06 204 TYR A N 1
ATOM 1613 C CA . TYR A 1 204 ? -13.289 -35.312 -25.641 1 94.06 204 TYR A CA 1
ATOM 1614 C C . TYR A 1 204 ? -12.289 -36.281 -26.266 1 94.06 204 TYR A C 1
ATOM 1616 O O . TYR A 1 204 ? -11.156 -35.906 -26.578 1 94.06 204 TYR A O 1
ATOM 1624 N N . GLY A 1 205 ? -12.609 -37.562 -26.438 1 93.81 205 GLY A N 1
ATOM 1625 C CA . GLY A 1 205 ? -11.781 -38.562 -27.125 1 93.81 205 GLY A CA 1
ATOM 1626 C C . GLY A 1 205 ? -11.453 -38.156 -28.547 1 93.81 205 GLY A C 1
ATOM 1627 O O . GLY A 1 205 ? -10.367 -38.438 -29.047 1 93.81 205 GLY A O 1
ATOM 1628 N N . LYS A 1 206 ? -12.352 -37.469 -29.062 1 94.12 206 LYS A N 1
ATOM 1629 C CA . LYS A 1 206 ? -12.172 -37.031 -30.438 1 94.12 206 LYS A CA 1
ATOM 1630 C C . LYS A 1 206 ? -10.992 -36.094 -30.562 1 94.12 206 LYS A C 1
ATOM 1632 O O . LYS A 1 206 ? -10.32 -36.031 -31.609 1 94.12 206 LYS A O 1
ATOM 1637 N N . HIS A 1 207 ? -10.695 -35.312 -29.531 1 93 207 HIS A N 1
ATOM 1638 C CA . HIS A 1 207 ? -9.539 -34.406 -29.547 1 93 207 HIS A CA 1
ATOM 1639 C C . HIS A 1 207 ? -8.234 -35.188 -29.609 1 93 207 HIS A C 1
ATOM 1641 O O . HIS A 1 207 ? -7.301 -34.812 -30.312 1 93 207 HIS A O 1
ATOM 1647 N N . ILE A 1 208 ? -8.25 -36.281 -28.875 1 92.88 208 ILE A N 1
ATOM 1648 C CA . ILE A 1 208 ? -7.074 -37.125 -28.859 1 92.88 208 ILE A CA 1
ATOM 1649 C C . ILE A 1 208 ? -6.883 -37.781 -30.234 1 92.88 208 ILE A C 1
ATOM 1651 O O . ILE A 1 208 ? -5.77 -37.781 -30.766 1 92.88 208 ILE A O 1
ATOM 1655 N N . VAL A 1 209 ? -7.98 -38.281 -30.75 1 93 209 VAL A N 1
ATOM 1656 C CA . VAL A 1 209 ? -7.953 -38.906 -32.062 1 93 209 VAL A CA 1
ATOM 1657 C C . VAL A 1 209 ? -7.418 -37.938 -33.094 1 93 209 VAL A C 1
ATOM 1659 O O . VAL A 1 209 ? -6.535 -38.281 -33.875 1 93 209 VAL A O 1
ATOM 1662 N N . ALA A 1 210 ? -7.934 -36.75 -33.062 1 92.19 210 ALA A N 1
ATOM 1663 C CA . ALA A 1 210 ? -7.516 -35.719 -34 1 92.19 210 ALA A CA 1
ATOM 1664 C C . ALA A 1 210 ? -6.023 -35.406 -33.875 1 92.19 210 ALA A C 1
ATOM 1666 O O . ALA A 1 210 ? -5.324 -35.25 -34.875 1 92.19 210 ALA A O 1
ATOM 1667 N N . ARG A 1 211 ? -5.539 -35.375 -32.719 1 90.06 211 ARG A N 1
ATOM 1668 C CA . ARG A 1 211 ? -4.133 -35.094 -32.469 1 90.06 211 ARG A CA 1
ATOM 1669 C C . ARG A 1 211 ? -3.238 -36.219 -32.969 1 90.06 211 ARG A C 1
ATOM 1671 O O . ARG A 1 211 ? -2.18 -35.969 -33.562 1 90.06 211 ARG A O 1
ATOM 1678 N N . ILE A 1 212 ? -3.643 -37.438 -32.75 1 89.06 212 ILE A N 1
ATOM 1679 C CA . ILE A 1 212 ? -2.871 -38.594 -33.188 1 89.06 212 ILE A CA 1
ATOM 1680 C C . ILE A 1 212 ? -2.824 -38.656 -34.688 1 89.06 212 ILE A C 1
ATOM 1682 O O . ILE A 1 212 ? -1.773 -38.906 -35.281 1 89.06 212 ILE A O 1
ATOM 1686 N N . GLU A 1 213 ? -3.984 -38.375 -35.25 1 86.69 213 GLU A N 1
ATOM 1687 C CA . GLU A 1 213 ? -4.051 -38.406 -36.719 1 86.69 213 GLU A CA 1
ATOM 1688 C C . GLU A 1 213 ? -3.137 -37.344 -37.312 1 86.69 213 GLU A C 1
ATOM 1690 O O . GLU A 1 213 ? -2.48 -37.562 -38.344 1 86.69 213 GLU A O 1
ATOM 1695 N N . LYS A 1 214 ? -3.01 -36.25 -36.656 1 87.88 214 LYS A N 1
ATOM 1696 C CA . LYS A 1 214 ? -2.117 -35.156 -37.125 1 87.88 214 LYS A CA 1
ATOM 1697 C C . LYS A 1 214 ? -0.655 -35.562 -36.938 1 87.88 214 LYS A C 1
ATOM 1699 O O . LYS A 1 214 ? 0.172 -35.281 -37.812 1 87.88 214 LYS A O 1
ATOM 1704 N N . LEU A 1 215 ? -0.387 -36.25 -35.844 1 83.38 215 LEU A N 1
ATOM 1705 C CA . LEU A 1 215 ? 0.978 -36.688 -35.594 1 83.38 215 LEU A CA 1
ATOM 1706 C C . LEU A 1 215 ? 1.405 -37.781 -36.562 1 83.38 215 LEU A C 1
ATOM 1708 O O . LEU A 1 215 ? 2.557 -37.812 -37 1 83.38 215 LEU A O 1
ATOM 1712 N N . VAL A 1 216 ? 0.523 -38.688 -36.875 1 78 216 VAL A N 1
ATOM 1713 C CA . VAL A 1 216 ? 0.797 -39.812 -37.781 1 78 216 VAL A CA 1
ATOM 1714 C C . VAL A 1 216 ? 0.915 -39.281 -39.219 1 78 216 VAL A C 1
ATOM 1716 O O . VAL A 1 216 ? 1.782 -39.719 -39.969 1 78 216 VAL A O 1
ATOM 1719 N N . ALA A 1 217 ? 0.091 -38.25 -39.562 1 75.75 217 ALA A N 1
ATOM 1720 C CA . ALA A 1 217 ? 0.142 -37.625 -40.875 1 75.75 217 ALA A CA 1
ATOM 1721 C C . ALA A 1 217 ? 1.435 -36.844 -41.094 1 75.75 217 ALA A C 1
ATOM 1723 O O . ALA A 1 217 ? 2.02 -36.875 -42.156 1 75.75 217 ALA A O 1
ATOM 1724 N N . ALA A 1 218 ? 1.812 -36.219 -40.156 1 65.25 218 ALA A N 1
ATOM 1725 C CA . ALA A 1 218 ? 3.02 -35.406 -40.25 1 65.25 218 ALA A CA 1
ATOM 1726 C C . ALA A 1 218 ? 4.27 -36.25 -40.344 1 65.25 218 ALA A C 1
ATOM 1728 O O . ALA A 1 218 ? 5.254 -35.875 -40.969 1 65.25 218 ALA A O 1
ATOM 1729 N N . GLY A 1 219 ? 4.383 -37.594 -39.719 1 60.53 219 GLY A N 1
ATOM 1730 C CA . GLY A 1 219 ? 5.461 -38.562 -39.781 1 60.53 219 GLY A CA 1
ATOM 1731 C C . GLY A 1 219 ? 5.414 -39.406 -41.031 1 60.53 219 GLY A C 1
ATOM 1732 O O . GLY A 1 219 ? 6.438 -39.938 -41.469 1 60.53 219 GLY A O 1
ATOM 1733 N N . GLY A 1 220 ? 4.215 -40 -41.5 1 51.03 220 GLY A N 1
ATOM 1734 C CA . GLY A 1 220 ? 4.062 -40.75 -42.75 1 51.03 220 GLY A CA 1
ATOM 1735 C C . GLY A 1 220 ? 4.605 -39.969 -43.938 1 51.03 220 GLY A C 1
ATOM 1736 O O . GLY A 1 220 ? 4.879 -40.562 -44.969 1 51.03 220 GLY A O 1
ATOM 1737 N N . THR A 1 221 ? 4.602 -38.75 -43.906 1 47.81 221 THR A N 1
ATOM 1738 C CA . THR A 1 221 ? 5.207 -38.062 -45.062 1 47.81 221 THR A CA 1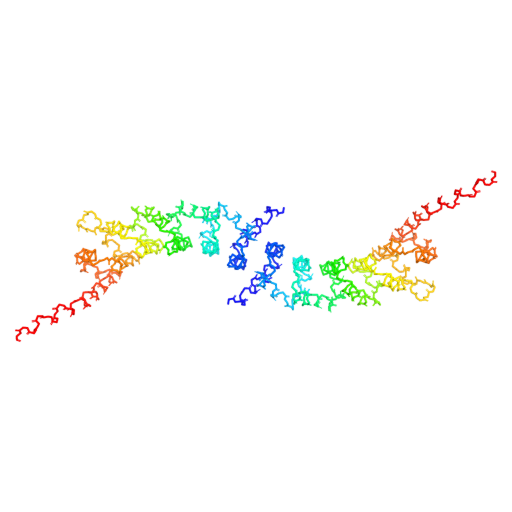
ATOM 1739 C C . THR A 1 221 ? 6.719 -38.281 -45.062 1 47.81 221 THR A C 1
ATOM 1741 O O . THR A 1 221 ? 7.355 -38.125 -46.125 1 47.81 221 THR A O 1
ATOM 1744 N N . VAL A 1 222 ? 7.422 -38.656 -44 1 43.88 222 VAL A N 1
ATOM 1745 C CA . VAL A 1 222 ? 8.852 -38.906 -44.125 1 43.88 222 VAL A CA 1
ATOM 1746 C C . VAL A 1 222 ? 9.086 -40.344 -44.656 1 43.88 222 VAL A C 1
ATOM 1748 O O . VAL A 1 222 ? 10.055 -40.562 -45.375 1 43.88 222 VAL A O 1
ATOM 1751 N N . SER A 1 223 ? 8.281 -41.406 -44.344 1 39.66 223 SER A N 1
ATOM 1752 C CA . SER A 1 223 ? 8.617 -42.75 -44.812 1 39.66 223 SER A CA 1
ATOM 1753 C C . SER A 1 223 ? 8.203 -42.938 -46.281 1 39.66 223 SER A C 1
ATOM 1755 O O . SER A 1 223 ? 8.711 -43.844 -46.969 1 39.66 223 SER A O 1
ATOM 1757 N N . SER A 1 224 ? 7.09 -42.438 -46.812 1 36.06 224 SER A N 1
ATOM 1758 C CA . SER A 1 224 ? 6.707 -42.719 -48.188 1 36.06 224 SER A CA 1
ATOM 1759 C C . SER A 1 224 ? 7.648 -42.062 -49.188 1 36.06 224 SER A C 1
ATOM 1761 O O . SER A 1 224 ? 7.547 -42.281 -50.375 1 36.06 224 SER A O 1
ATOM 1763 N N . LEU A 1 225 ? 8.359 -41.031 -48.719 1 39.31 225 LEU A N 1
ATOM 1764 C CA . LEU A 1 225 ? 9.18 -40.469 -49.781 1 39.31 225 LEU A CA 1
ATOM 1765 C C . LEU A 1 225 ? 10.305 -41.438 -50.156 1 39.31 225 LEU A C 1
ATOM 1767 O O . LEU A 1 225 ? 10.938 -41.281 -51.219 1 39.31 225 LEU A O 1
ATOM 1771 N N . SER A 1 226 ? 10.695 -42.344 -49.25 1 35.31 226 SER A N 1
ATOM 1772 C CA . SER A 1 226 ? 11.914 -43.062 -49.625 1 35.31 226 SER A CA 1
ATOM 1773 C C . SER A 1 226 ? 11.602 -44.219 -50.562 1 35.31 226 SER A C 1
ATOM 1775 O O . SER A 1 226 ? 12.5 -44.75 -51.219 1 35.31 226 SER A O 1
ATOM 1777 N N . SER A 1 227 ? 10.461 -44.938 -50.438 1 36.75 227 SER A N 1
ATOM 1778 C CA . SER A 1 227 ? 10.406 -46.188 -51.188 1 36.75 227 SER A CA 1
ATOM 1779 C C . SER A 1 227 ? 10.148 -45.938 -52.656 1 36.75 227 SER A C 1
ATOM 1781 O O . SER A 1 227 ? 10.102 -46.875 -53.469 1 36.75 227 SER A O 1
ATOM 1783 N N . MET A 1 228 ? 9.664 -44.75 -53.031 1 35.97 228 MET A N 1
ATOM 1784 C CA . MET A 1 228 ? 9.227 -44.75 -54.438 1 35.97 228 MET A CA 1
ATOM 1785 C C . MET A 1 228 ? 10.414 -44.75 -55.375 1 35.97 228 MET A C 1
ATOM 1787 O O . MET A 1 228 ? 10.266 -45.031 -56.562 1 35.97 228 MET A O 1
ATOM 1791 N N . ASN A 1 229 ? 11.539 -44.156 -54.969 1 32.09 229 ASN A N 1
ATOM 1792 C CA . ASN A 1 229 ? 12.406 -43.969 -56.125 1 32.09 229 ASN A CA 1
ATOM 1793 C C . ASN A 1 229 ? 13.07 -45.281 -56.562 1 32.09 229 ASN A C 1
ATOM 1795 O O . ASN A 1 229 ? 13.992 -45.281 -57.375 1 32.09 229 ASN A O 1
ATOM 1799 N N . GLY A 1 230 ? 12.922 -46.406 -55.812 1 29.3 230 GLY A N 1
ATOM 1800 C CA . GLY A 1 230 ? 13.734 -47.469 -56.375 1 29.3 230 GLY A CA 1
ATOM 1801 C C . GLY A 1 230 ? 13.203 -48 -57.688 1 29.3 230 GLY A C 1
ATOM 1802 O O . GLY A 1 230 ? 13.742 -48.969 -58.25 1 29.3 230 GLY A O 1
ATOM 1803 N N . TYR A 1 231 ? 12.039 -47.562 -58.219 1 24.77 231 TYR A N 1
ATOM 1804 C CA . TYR A 1 231 ? 11.953 -48.062 -59.594 1 24.77 231 TYR A CA 1
ATOM 1805 C C . TYR A 1 231 ? 12.875 -47.25 -60.5 1 24.77 231 TYR A C 1
ATOM 1807 O O . TYR A 1 231 ? 13.141 -46.094 -60.25 1 24.77 231 TYR A O 1
ATOM 1815 N N . MET B 1 1 ? -1.642 0.339 -17.25 1 46.25 1 MET B N 1
ATOM 1816 C CA . MET B 1 1 ? -1.139 -0.16 -15.977 1 46.25 1 MET B CA 1
ATOM 1817 C C . MET B 1 1 ? -0.794 0.993 -15.047 1 46.25 1 MET B C 1
ATOM 1819 O O . MET B 1 1 ? -1.174 0.98 -13.867 1 46.25 1 MET B O 1
ATOM 1823 N N . VAL B 1 2 ? -0.143 2.076 -15.695 1 55.03 2 VAL B N 1
ATOM 1824 C CA . VAL B 1 2 ? 0.268 3.201 -14.859 1 55.03 2 VAL B CA 1
ATOM 1825 C C . VAL B 1 2 ? -0.964 3.945 -14.352 1 55.03 2 VAL B C 1
ATOM 1827 O O . VAL B 1 2 ? -1.07 4.238 -13.156 1 55.03 2 VAL B O 1
ATOM 1830 N N . GLN B 1 3 ? -1.918 4.102 -15.18 1 71.12 3 GLN B N 1
ATOM 1831 C CA . GLN B 1 3 ? -3.121 4.828 -14.789 1 71.12 3 GLN B CA 1
ATOM 1832 C C . GLN B 1 3 ? -3.941 4.027 -13.773 1 71.12 3 GLN B C 1
ATOM 1834 O O . GLN B 1 3 ? -4.512 4.598 -12.844 1 71.12 3 GLN B O 1
ATOM 1839 N N . GLU B 1 4 ? -3.885 2.803 -13.977 1 80.81 4 GLU B N 1
ATOM 1840 C CA . GLU B 1 4 ? -4.605 1.935 -13.047 1 80.81 4 GLU B CA 1
ATOM 1841 C C . GLU B 1 4 ? -3.963 1.947 -11.664 1 80.81 4 GLU B C 1
ATOM 1843 O O . GLU B 1 4 ? -4.664 2.004 -10.648 1 80.81 4 GLU B O 1
ATOM 1848 N N . LEU B 1 5 ? -2.711 2.131 -11.68 1 88.25 5 LEU B N 1
ATOM 1849 C CA . LEU B 1 5 ? -1.999 2.162 -10.406 1 88.25 5 LEU B CA 1
ATOM 1850 C C . LEU B 1 5 ? -2.254 3.477 -9.672 1 88.25 5 LEU B C 1
ATOM 1852 O O . LEU B 1 5 ? -2.439 3.484 -8.453 1 88.25 5 LEU B O 1
ATOM 1856 N N . ASP B 1 6 ? -2.312 4.516 -10.531 1 90.94 6 ASP B N 1
ATOM 1857 C CA . ASP B 1 6 ? -2.594 5.812 -9.93 1 90.94 6 ASP B CA 1
ATOM 1858 C C . ASP B 1 6 ? -3.932 5.797 -9.188 1 90.94 6 ASP B C 1
ATOM 1860 O O . ASP B 1 6 ? -4.035 6.293 -8.07 1 90.94 6 ASP B O 1
ATOM 1864 N N . GLY B 1 7 ? -4.824 5.254 -9.812 1 94.12 7 GLY B N 1
ATOM 1865 C CA . GLY B 1 7 ? -6.133 5.141 -9.195 1 94.12 7 GLY B CA 1
ATOM 1866 C C . GLY B 1 7 ? -6.125 4.297 -7.934 1 94.12 7 GLY B C 1
ATOM 1867 O O . GLY B 1 7 ? -6.793 4.633 -6.953 1 94.12 7 GLY B O 1
ATOM 1868 N N . SER B 1 8 ? -5.414 3.248 -7.969 1 96.19 8 SER B N 1
ATOM 1869 C CA . SER B 1 8 ? -5.324 2.365 -6.809 1 96.19 8 SER B CA 1
ATOM 1870 C C . SER B 1 8 ? -4.676 3.074 -5.625 1 96.19 8 SER B C 1
ATOM 1872 O O . SER B 1 8 ? -5.125 2.926 -4.488 1 96.19 8 SER B O 1
ATOM 1874 N N . VAL B 1 9 ? -3.691 3.883 -5.914 1 97.62 9 VAL B N 1
ATOM 1875 C CA . VAL B 1 9 ? -2.998 4.613 -4.859 1 97.62 9 VAL B CA 1
ATOM 1876 C C . VAL B 1 9 ? -3.947 5.625 -4.219 1 97.62 9 VAL B C 1
ATOM 1878 O O . VAL B 1 9 ? -4.051 5.699 -2.992 1 97.62 9 VAL B O 1
ATOM 1881 N N . MET B 1 10 ? -4.664 6.332 -5.086 1 97.31 10 MET B N 1
ATOM 1882 C CA . MET B 1 10 ? -5.586 7.352 -4.59 1 97.31 10 MET B CA 1
ATOM 1883 C C . MET B 1 10 ? -6.68 6.727 -3.732 1 97.31 10 MET B C 1
ATOM 1885 O O . MET B 1 10 ? -7.082 7.297 -2.719 1 97.31 10 MET B O 1
ATOM 1889 N N . ARG B 1 11 ? -7.148 5.625 -4.137 1 96.5 11 ARG B N 1
ATOM 1890 C CA . ARG B 1 11 ? -8.164 4.922 -3.355 1 96.5 11 ARG B CA 1
ATOM 1891 C C . ARG B 1 11 ? -7.598 4.449 -2.021 1 96.5 11 ARG B C 1
ATOM 1893 O O . ARG B 1 11 ? -8.273 4.527 -0.993 1 96.5 11 ARG B O 1
ATOM 1900 N N . CYS B 1 12 ? -6.34 4.012 -2.018 1 97.25 12 CYS B N 1
ATOM 1901 C CA . CYS B 1 12 ? -5.691 3.555 -0.794 1 97.25 12 CYS B CA 1
ATOM 1902 C C . CYS B 1 12 ? -5.527 4.699 0.199 1 97.25 12 CYS B C 1
ATOM 1904 O O . CYS B 1 12 ? -5.711 4.512 1.403 1 97.25 12 CYS B O 1
ATOM 1906 N N . VAL B 1 13 ? -5.23 5.848 -0.271 1 97.81 13 VAL B N 1
ATOM 1907 C CA . VAL B 1 13 ? -4.992 7.008 0.581 1 97.81 13 VAL B CA 1
ATOM 1908 C C . VAL B 1 13 ? -6.273 7.379 1.322 1 97.81 13 VAL B C 1
ATOM 1910 O O . VAL B 1 13 ? -6.223 7.859 2.459 1 97.81 13 VAL B O 1
ATOM 1913 N N . ARG B 1 14 ? -7.383 7.113 0.663 1 97 14 ARG B N 1
ATOM 1914 C CA . ARG B 1 14 ? -8.672 7.512 1.226 1 97 14 ARG B CA 1
ATOM 1915 C C . ARG B 1 14 ? -9.297 6.367 2.01 1 97 14 ARG B C 1
ATOM 1917 O O . ARG B 1 14 ? -10.438 6.477 2.475 1 97 14 ARG B O 1
ATOM 1924 N N . ASP B 1 15 ? -8.555 5.309 2.123 1 97 15 ASP B N 1
ATOM 1925 C CA . ASP B 1 15 ? -9.039 4.129 2.838 1 97 15 ASP B CA 1
ATOM 1926 C C . ASP B 1 15 ? -8.406 4.035 4.223 1 97 15 ASP B C 1
ATOM 1928 O O . ASP B 1 15 ? -7.215 4.305 4.391 1 97 15 ASP B O 1
ATOM 1932 N N . GLN B 1 16 ? -9.156 3.57 5.156 1 95.5 16 GLN B N 1
ATOM 1933 C CA . GLN B 1 16 ? -8.734 3.494 6.551 1 95.5 16 GLN B CA 1
ATOM 1934 C C . GLN B 1 16 ? -7.473 2.652 6.703 1 95.5 16 GLN B C 1
ATOM 1936 O O . GLN B 1 16 ? -6.543 3.039 7.414 1 95.5 16 GLN B O 1
ATOM 1941 N N . ASN B 1 17 ? -7.348 1.543 6.094 1 94.5 17 ASN B N 1
ATOM 1942 C CA . ASN B 1 17 ? -6.188 0.668 6.223 1 94.5 17 ASN B CA 1
ATOM 1943 C C . ASN B 1 17 ? -5.113 1 5.188 1 94.5 17 ASN B C 1
ATOM 1945 O O . ASN B 1 17 ? -3.924 1.009 5.504 1 94.5 17 ASN B O 1
ATOM 1949 N N . GLY B 1 18 ? -5.578 1.296 4.066 1 97.12 18 GLY B N 1
ATOM 1950 C CA . GLY B 1 18 ? -4.656 1.587 2.979 1 97.12 18 GLY B CA 1
ATOM 1951 C C . GLY B 1 18 ? -3.75 2.768 3.266 1 97.12 18 GLY B C 1
ATOM 1952 O O . GLY B 1 18 ? -2.561 2.736 2.945 1 97.12 18 GLY B O 1
ATOM 1953 N N . ASN B 1 19 ? -4.297 3.762 3.924 1 97.75 19 ASN B N 1
ATOM 1954 C CA . ASN B 1 19 ? -3.494 4.957 4.148 1 97.75 19 ASN B CA 1
ATOM 1955 C C . ASN B 1 19 ? -2.322 4.676 5.086 1 97.75 19 ASN B C 1
ATOM 1957 O O . ASN B 1 19 ? -1.26 5.289 4.957 1 97.75 19 ASN B O 1
ATOM 1961 N N . HIS B 1 20 ? -2.471 3.754 5.984 1 97.38 20 HIS B N 1
ATOM 1962 C CA . HIS B 1 20 ? -1.386 3.383 6.887 1 97.38 20 HIS B CA 1
ATOM 1963 C C . HIS B 1 20 ? -0.23 2.744 6.125 1 97.38 20 HIS B C 1
ATOM 1965 O O . HIS B 1 20 ? 0.937 2.986 6.438 1 97.38 20 HIS B O 1
ATOM 1971 N N . VAL B 1 21 ? -0.616 1.922 5.156 1 96.88 21 VAL B N 1
ATOM 1972 C CA . VAL B 1 21 ? 0.41 1.289 4.332 1 96.88 21 VAL B CA 1
ATOM 1973 C C . VAL B 1 21 ? 1.156 2.352 3.529 1 96.88 21 VAL B C 1
ATOM 1975 O O . VAL B 1 21 ? 2.389 2.346 3.475 1 96.88 21 VAL B O 1
ATOM 1978 N N . ILE B 1 22 ? 0.422 3.264 2.959 1 97.88 22 ILE B N 1
ATOM 1979 C CA . ILE B 1 22 ? 1.006 4.34 2.168 1 97.88 22 ILE B CA 1
ATOM 1980 C C . ILE B 1 22 ? 1.915 5.195 3.049 1 97.88 22 ILE B C 1
ATOM 1982 O O . ILE B 1 22 ? 3.033 5.535 2.654 1 97.88 22 ILE B O 1
ATOM 1986 N N . GLN B 1 23 ? 1.452 5.5 4.227 1 98 23 GLN B N 1
ATOM 1987 C CA . GLN B 1 23 ? 2.264 6.277 5.16 1 98 23 GLN B CA 1
ATOM 1988 C C . GLN B 1 23 ? 3.572 5.562 5.477 1 98 23 GLN B C 1
ATOM 1990 O O . GLN B 1 23 ? 4.645 6.168 5.441 1 98 23 GLN B O 1
ATOM 1995 N N . LYS B 1 24 ? 3.471 4.32 5.742 1 96.75 24 LYS B N 1
ATOM 1996 C CA . LYS B 1 24 ? 4.66 3.547 6.086 1 96.75 24 LYS B CA 1
ATOM 1997 C C . LYS B 1 24 ? 5.633 3.488 4.91 1 96.75 24 LYS B C 1
ATOM 1999 O O . LYS B 1 24 ? 6.852 3.518 5.105 1 96.75 24 LYS B O 1
ATOM 2004 N N . CYS B 1 25 ? 5.09 3.354 3.73 1 96.56 25 CYS B N 1
ATOM 2005 C CA . CYS B 1 25 ? 5.941 3.387 2.549 1 96.56 25 CYS B CA 1
ATOM 2006 C C . CYS B 1 25 ? 6.715 4.699 2.469 1 96.56 25 CYS B C 1
ATOM 2008 O O . CYS B 1 25 ? 7.926 4.695 2.25 1 96.56 25 CYS B O 1
ATOM 2010 N N . ILE B 1 26 ? 6.098 5.773 2.705 1 97.44 26 ILE B N 1
ATOM 2011 C CA . ILE B 1 26 ? 6.703 7.098 2.615 1 97.44 26 ILE B CA 1
ATOM 2012 C C . ILE B 1 26 ? 7.762 7.254 3.707 1 97.44 26 ILE B C 1
ATOM 2014 O O . ILE B 1 26 ? 8.812 7.855 3.479 1 97.44 26 ILE B O 1
ATOM 2018 N N . GLU B 1 27 ? 7.551 6.707 4.82 1 96.5 27 GLU B N 1
ATOM 2019 C CA . GLU B 1 27 ? 8.43 6.832 5.98 1 96.5 27 GLU B CA 1
ATOM 2020 C C . GLU B 1 27 ? 9.688 5.984 5.816 1 96.5 27 GLU B C 1
ATOM 2022 O O . GLU B 1 27 ? 10.781 6.406 6.195 1 96.5 27 GLU B O 1
ATOM 2027 N N . CYS B 1 28 ? 9.469 4.773 5.125 1 94.12 28 CYS B N 1
ATOM 2028 C CA . CYS B 1 28 ? 10.539 3.789 5.262 1 94.12 28 CYS B CA 1
ATOM 2029 C C . CYS B 1 28 ? 11.211 3.525 3.92 1 94.12 28 CYS B C 1
ATOM 2031 O O . CYS B 1 28 ? 12.32 2.979 3.871 1 94.12 28 CYS B O 1
ATOM 2033 N N . VAL B 1 29 ? 10.609 3.842 2.855 1 95.62 29 VAL B N 1
ATOM 2034 C CA . VAL B 1 29 ? 11.148 3.52 1.537 1 95.62 29 VAL B CA 1
ATOM 2035 C C . VAL B 1 29 ? 11.844 4.742 0.949 1 95.62 29 VAL B C 1
ATOM 2037 O O . VAL B 1 29 ? 11.32 5.859 1.022 1 95.62 29 VAL B O 1
ATOM 2040 N N . PRO B 1 30 ? 13.047 4.527 0.426 1 94.25 30 PRO B N 1
ATOM 2041 C CA . PRO B 1 30 ? 13.703 5.66 -0.231 1 94.25 30 PRO B CA 1
ATOM 2042 C C . PRO B 1 30 ? 12.812 6.34 -1.266 1 94.25 30 PRO B C 1
ATOM 2044 O O . PRO B 1 30 ? 12.102 5.664 -2.018 1 94.25 30 PRO B O 1
ATOM 2047 N N . GLU B 1 31 ? 12.859 7.645 -1.249 1 94.12 31 GLU B N 1
ATOM 2048 C CA . GLU B 1 31 ? 11.93 8.461 -2.025 1 94.12 31 GLU B CA 1
ATOM 2049 C C . GLU B 1 31 ? 11.984 8.102 -3.508 1 94.12 31 GLU B C 1
ATOM 2051 O O . GLU B 1 31 ? 10.969 8.148 -4.199 1 94.12 31 GLU B O 1
ATOM 2056 N N . GLU B 1 32 ? 13.156 7.711 -4.047 1 93.56 32 GLU B N 1
ATOM 2057 C CA . GLU B 1 32 ? 13.32 7.395 -5.461 1 93.56 32 GLU B CA 1
ATOM 2058 C C . GLU B 1 32 ? 12.516 6.16 -5.852 1 93.56 32 GLU B C 1
ATOM 2060 O O . GLU B 1 32 ? 12.18 5.977 -7.023 1 93.56 32 GLU B O 1
ATOM 2065 N N . ASN B 1 33 ? 12.141 5.344 -4.863 1 93.75 33 ASN B N 1
ATOM 2066 C CA . ASN B 1 33 ? 11.453 4.09 -5.145 1 93.75 33 ASN B CA 1
ATOM 2067 C C . ASN B 1 33 ? 9.945 4.211 -4.922 1 93.75 33 ASN B C 1
ATOM 2069 O O . ASN B 1 33 ? 9.203 3.258 -5.156 1 93.75 33 ASN B O 1
ATOM 2073 N N . ILE B 1 34 ? 9.492 5.375 -4.5 1 93.88 34 ILE B N 1
ATOM 2074 C CA . ILE B 1 34 ? 8.062 5.473 -4.219 1 93.88 34 ILE B CA 1
ATOM 2075 C C . ILE B 1 34 ? 7.441 6.578 -5.07 1 93.88 34 ILE B C 1
ATOM 2077 O O . ILE B 1 34 ? 6.438 7.18 -4.684 1 93.88 34 ILE B O 1
ATOM 2081 N N . GLN B 1 35 ? 8.023 6.875 -6.211 1 94.44 35 GLN B N 1
ATOM 2082 C CA . GLN B 1 35 ? 7.469 7.891 -7.102 1 94.44 35 GLN B CA 1
ATOM 2083 C C . GLN B 1 35 ? 6.086 7.488 -7.602 1 94.44 35 GLN B C 1
ATOM 2085 O O . GLN B 1 35 ? 5.227 8.344 -7.82 1 94.44 35 GLN B O 1
ATOM 2090 N N . PHE B 1 36 ? 5.902 6.215 -7.723 1 94.44 36 PHE B N 1
ATOM 2091 C CA . PHE B 1 36 ? 4.605 5.738 -8.188 1 94.44 36 PHE B CA 1
ATOM 2092 C C . PHE B 1 36 ? 3.518 6.047 -7.164 1 94.44 36 PHE B C 1
ATOM 2094 O O . PHE B 1 36 ? 2.332 6.09 -7.504 1 94.44 36 PHE B O 1
ATOM 2101 N N . ILE B 1 37 ? 3.822 6.27 -5.906 1 95.88 37 ILE B N 1
ATOM 2102 C CA . ILE B 1 37 ? 2.896 6.625 -4.84 1 95.88 37 ILE B CA 1
ATOM 2103 C C . ILE B 1 37 ? 2.697 8.141 -4.812 1 95.88 37 ILE B C 1
ATOM 2105 O O . ILE B 1 37 ? 1.569 8.625 -4.703 1 95.88 37 ILE B O 1
ATOM 2109 N N . VAL B 1 38 ? 3.777 8.859 -5 1 97.06 38 VAL B N 1
ATOM 2110 C CA . VAL B 1 38 ? 3.799 10.289 -4.715 1 97.06 38 VAL B CA 1
ATOM 2111 C C . VAL B 1 38 ? 3.227 11.062 -5.902 1 97.06 38 VAL B C 1
ATOM 2113 O O . VAL B 1 38 ? 2.449 12.008 -5.719 1 97.06 38 VAL B O 1
ATOM 2116 N N . THR B 1 39 ? 3.504 10.641 -7.082 1 96.88 39 THR B N 1
ATOM 2117 C CA . THR B 1 39 ? 3.193 11.398 -8.289 1 96.88 39 THR B CA 1
ATOM 2118 C C . THR B 1 39 ? 1.683 11.547 -8.461 1 96.88 39 THR B C 1
ATOM 2120 O O . THR B 1 39 ? 1.197 12.602 -8.875 1 96.88 39 THR B O 1
ATOM 2123 N N . PRO B 1 40 ? 0.958 10.539 -8.062 1 96.94 40 PRO B N 1
ATOM 2124 C CA . PRO B 1 40 ? -0.494 10.664 -8.211 1 96.94 40 PRO B CA 1
ATOM 2125 C C . PRO B 1 40 ? -1.094 11.734 -7.301 1 96.94 40 PRO B C 1
ATOM 2127 O O . PRO B 1 40 ? -2.242 12.141 -7.496 1 96.94 40 PRO B O 1
ATOM 2130 N N . PHE B 1 41 ? -0.419 12.18 -6.336 1 97.62 41 PHE B N 1
ATOM 2131 C CA . PHE B 1 41 ? -0.951 13.141 -5.375 1 97.62 41 PHE B CA 1
ATOM 2132 C C . PHE B 1 41 ? -0.889 14.555 -5.934 1 97.62 41 PHE B C 1
ATOM 2134 O O . PHE B 1 41 ? -1.545 15.461 -5.418 1 97.62 41 PHE B O 1
ATOM 2141 N N . PHE B 1 42 ? 0 14.781 -6.977 1 97.69 42 PHE B N 1
ATOM 2142 C CA . PHE B 1 42 ? 0.128 16.109 -7.562 1 97.69 42 PHE B CA 1
ATOM 2143 C C . PHE B 1 42 ? -1.21 16.594 -8.109 1 97.69 42 PHE B C 1
ATOM 2145 O O . PHE B 1 42 ? -1.94 15.82 -8.742 1 97.69 42 PHE B O 1
ATOM 2152 N N . ASP B 1 43 ? -1.528 17.812 -7.832 1 97.88 43 ASP B N 1
ATOM 2153 C CA . ASP B 1 43 ? -2.768 18.5 -8.188 1 97.88 43 ASP B CA 1
ATOM 2154 C C . ASP B 1 43 ? -3.938 17.984 -7.348 1 97.88 43 ASP B C 1
ATOM 2156 O O . ASP B 1 43 ? -5.09 18.344 -7.602 1 97.88 43 ASP B O 1
ATOM 2160 N N . GLN B 1 44 ? -3.686 17.141 -6.367 1 98.25 44 GLN B N 1
ATOM 2161 C CA . GLN B 1 44 ? -4.719 16.625 -5.473 1 98.25 44 GLN B CA 1
ATOM 2162 C C . GLN B 1 44 ? -4.359 16.891 -4.012 1 98.25 44 GLN B C 1
ATOM 2164 O O . GLN B 1 44 ? -5.008 16.375 -3.104 1 98.25 44 GLN B O 1
ATOM 2169 N N . VAL B 1 45 ? -3.381 17.656 -3.777 1 98.75 45 VAL B N 1
ATOM 2170 C CA . VAL B 1 45 ? -2.824 17.859 -2.443 1 98.75 45 VAL B CA 1
ATOM 2171 C C . VAL B 1 45 ? -3.855 18.531 -1.545 1 98.75 45 VAL B C 1
ATOM 2173 O O . VAL B 1 45 ? -4.043 18.141 -0.393 1 98.75 45 VAL B O 1
ATOM 2176 N N . VAL B 1 46 ? -4.535 19.5 -2.092 1 98.75 46 VAL B N 1
ATOM 2177 C CA . VAL B 1 46 ? -5.504 20.266 -1.309 1 98.75 46 VAL B CA 1
ATOM 2178 C C . VAL B 1 46 ? -6.66 19.344 -0.901 1 98.75 46 VAL B C 1
ATOM 2180 O O . VAL B 1 46 ? -7.062 19.328 0.264 1 98.75 46 VAL B O 1
ATOM 2183 N N . THR B 1 47 ? -7.129 18.594 -1.871 1 98.62 47 THR B N 1
ATOM 2184 C CA . THR B 1 47 ? -8.227 17.672 -1.612 1 98.62 47 THR B CA 1
ATOM 2185 C C . THR B 1 47 ? -7.82 16.625 -0.581 1 98.62 47 THR B C 1
ATOM 2187 O O . THR B 1 47 ? -8.586 16.312 0.333 1 98.62 47 THR B O 1
ATOM 2190 N N . LEU B 1 48 ? -6.633 16.078 -0.69 1 98.69 48 LEU B N 1
ATOM 2191 C CA . LEU B 1 48 ? -6.137 15.07 0.241 1 98.69 48 LEU B CA 1
ATOM 2192 C C . LEU B 1 48 ? -5.918 15.672 1.626 1 98.69 48 LEU B C 1
ATOM 2194 O O . LEU B 1 48 ? -6.172 15.016 2.639 1 98.69 48 LEU B O 1
ATOM 2198 N N . SER B 1 49 ? -5.531 16.938 1.705 1 98.81 49 SER B N 1
ATOM 2199 C CA . SER B 1 49 ? -5.293 17.609 2.979 1 98.81 49 SER B CA 1
ATOM 2200 C C . SER B 1 49 ? -6.586 17.766 3.77 1 98.81 49 SER B C 1
ATOM 2202 O O . SER B 1 49 ? -6.566 17.797 5 1 98.81 49 SER B O 1
ATOM 2204 N N . ALA B 1 50 ? -7.641 17.844 3.039 1 98.62 50 ALA B N 1
ATOM 2205 C CA . ALA B 1 50 ? -8.938 18.047 3.688 1 98.62 50 ALA B CA 1
ATOM 2206 C C . ALA B 1 50 ? -9.586 16.719 4.047 1 98.62 50 ALA B C 1
ATOM 2208 O O . ALA B 1 50 ? -10.695 16.688 4.586 1 98.62 50 ALA B O 1
ATOM 2209 N N . HIS B 1 51 ? -8.93 15.633 3.783 1 98.56 51 HIS B N 1
ATOM 2210 C CA . HIS B 1 51 ? -9.438 14.289 4.051 1 98.56 51 HIS B CA 1
ATOM 2211 C C . HIS B 1 51 ? -8.859 13.734 5.348 1 98.56 51 HIS B C 1
ATOM 2213 O O . HIS B 1 51 ? -7.676 13.93 5.645 1 98.56 51 HIS B O 1
ATOM 2219 N N . PRO B 1 52 ? -9.656 13.031 6.125 1 98.5 52 PRO B N 1
ATOM 2220 C CA . PRO B 1 52 ? -9.219 12.555 7.441 1 98.5 52 PRO B CA 1
ATOM 2221 C C . PRO B 1 52 ? -7.984 11.656 7.367 1 98.5 52 PRO B C 1
ATOM 2223 O O . PRO B 1 52 ? -7.148 11.68 8.273 1 98.5 52 PRO B O 1
ATOM 2226 N N . TYR B 1 53 ? -7.879 10.867 6.285 1 98.5 53 TYR B N 1
ATOM 2227 C CA . TYR B 1 53 ? -6.727 9.984 6.137 1 98.5 53 TYR B CA 1
ATOM 2228 C C . TYR B 1 53 ? -5.68 10.609 5.223 1 98.5 53 TYR B C 1
ATOM 2230 O O . TYR B 1 53 ? -4.48 10.539 5.504 1 98.5 53 TYR B O 1
ATOM 2238 N N . GLY B 1 54 ? -6.121 11.289 4.238 1 98.62 54 GLY B N 1
ATOM 2239 C CA . GLY B 1 54 ? -5.215 11.922 3.291 1 98.62 54 GLY B CA 1
ATOM 2240 C C . GLY B 1 54 ? -4.332 12.984 3.926 1 98.62 54 GLY B C 1
ATOM 2241 O O . GLY B 1 54 ? -3.174 13.141 3.537 1 98.62 54 GLY B O 1
ATOM 2242 N N . CYS B 1 55 ? -4.848 13.609 4.879 1 98.81 55 CYS B N 1
ATOM 2243 C CA . CYS B 1 55 ? -4.082 14.68 5.52 1 98.81 55 CYS B CA 1
ATOM 2244 C C . CYS B 1 55 ? -2.844 14.117 6.211 1 98.81 55 CYS B C 1
ATOM 2246 O O . CYS B 1 55 ? -1.79 14.758 6.219 1 98.81 55 CYS B O 1
ATOM 2248 N N . ARG B 1 56 ? -2.973 12.93 6.801 1 98.62 56 ARG B N 1
ATOM 2249 C CA . ARG B 1 56 ? -1.836 12.273 7.441 1 98.62 56 ARG B CA 1
ATOM 2250 C C . ARG B 1 56 ? -0.772 11.898 6.414 1 98.62 56 ARG B C 1
ATOM 2252 O O . ARG B 1 56 ? 0.425 12.039 6.676 1 98.62 56 ARG B O 1
ATOM 2259 N N . VAL B 1 57 ? -1.234 11.469 5.238 1 98.75 57 VAL B N 1
ATOM 2260 C CA . VAL B 1 57 ? -0.32 11.086 4.168 1 98.75 57 VAL B CA 1
ATOM 2261 C C . VAL B 1 57 ? 0.444 12.312 3.678 1 98.75 57 VAL B C 1
ATOM 2263 O O . VAL B 1 57 ? 1.664 12.266 3.506 1 98.75 57 VAL B O 1
ATOM 2266 N N . ILE B 1 58 ? -0.248 13.414 3.508 1 98.81 58 ILE B N 1
ATOM 2267 C CA . ILE B 1 58 ? 0.378 14.648 3.047 1 98.81 58 ILE B CA 1
ATOM 2268 C C . ILE B 1 58 ? 1.42 15.109 4.062 1 98.81 58 ILE B C 1
ATOM 2270 O O . ILE B 1 58 ? 2.51 15.547 3.689 1 98.81 58 ILE B O 1
ATOM 2274 N N . GLN B 1 59 ? 1.119 15 5.297 1 98.75 59 GLN B N 1
ATOM 2275 C CA . GLN B 1 59 ? 2.072 15.375 6.336 1 98.75 59 GLN B CA 1
ATOM 2276 C C . GLN B 1 59 ? 3.32 14.5 6.281 1 98.75 59 GLN B C 1
ATOM 2278 O O . GLN B 1 59 ? 4.441 15 6.426 1 98.75 59 GLN B O 1
ATOM 2283 N N . ARG B 1 60 ? 3.15 13.195 6.02 1 98.56 60 ARG B N 1
ATOM 2284 C CA . ARG B 1 60 ? 4.301 12.305 5.887 1 98.56 60 ARG B CA 1
ATOM 2285 C C . ARG B 1 60 ? 5.168 12.711 4.695 1 98.56 60 ARG B C 1
ATOM 2287 O O . ARG B 1 60 ? 6.395 12.648 4.77 1 98.56 60 ARG B O 1
ATOM 2294 N N . ILE B 1 61 ? 4.52 13.086 3.631 1 98.5 61 ILE B N 1
ATOM 2295 C CA . ILE B 1 61 ? 5.258 13.531 2.453 1 98.5 61 ILE B CA 1
ATOM 2296 C C . ILE B 1 61 ? 6.113 14.742 2.811 1 98.5 61 ILE B C 1
ATOM 2298 O O . ILE B 1 61 ? 7.301 14.797 2.479 1 98.5 61 ILE B O 1
ATOM 2302 N N . LEU B 1 62 ? 5.562 15.656 3.502 1 98.19 62 LEU B N 1
ATOM 2303 C CA . LEU B 1 62 ? 6.266 16.875 3.887 1 98.19 62 LEU B CA 1
ATOM 2304 C C . LEU B 1 62 ? 7.438 16.547 4.812 1 98.19 62 LEU B C 1
ATOM 2306 O O . LEU B 1 62 ? 8.477 17.219 4.758 1 98.19 62 LEU B O 1
ATOM 2310 N N . GLU B 1 63 ? 7.34 15.547 5.59 1 97.5 63 GLU B N 1
ATOM 2311 C CA . GLU B 1 63 ? 8.344 15.188 6.586 1 97.5 63 GLU B CA 1
ATOM 2312 C C . GLU B 1 63 ? 9.477 14.383 5.961 1 97.5 63 GLU B C 1
ATOM 2314 O O . GLU B 1 63 ? 10.641 14.531 6.348 1 97.5 63 GLU B O 1
ATOM 2319 N N . HIS B 1 64 ? 9.141 13.547 4.961 1 96.88 64 HIS B N 1
ATOM 2320 C CA . HIS B 1 64 ? 10.102 12.508 4.629 1 96.88 64 HIS B CA 1
ATOM 2321 C C . HIS B 1 64 ? 10.547 12.609 3.172 1 96.88 64 HIS B C 1
ATOM 2323 O O . HIS B 1 64 ? 11.547 12 2.775 1 96.88 64 HIS B O 1
ATOM 2329 N N . CYS B 1 65 ? 9.789 13.281 2.336 1 96.56 65 CYS B N 1
ATOM 2330 C CA . CYS B 1 65 ? 10.188 13.453 0.943 1 96.56 65 CYS B CA 1
ATOM 2331 C C . CYS B 1 65 ? 11.008 14.719 0.762 1 96.56 65 CYS B C 1
ATOM 2333 O O . CYS B 1 65 ? 10.523 15.82 1.022 1 96.56 65 CYS B O 1
ATOM 2335 N N . LYS B 1 66 ? 12.242 14.57 0.241 1 95.69 66 LYS B N 1
ATOM 2336 C CA . LYS B 1 66 ? 13.156 15.711 0.149 1 95.69 66 LYS B CA 1
ATOM 2337 C C . LYS B 1 66 ? 13.453 16.062 -1.307 1 95.69 66 LYS B C 1
ATOM 2339 O O . LYS B 1 66 ? 14.141 17.047 -1.585 1 95.69 66 LYS B O 1
ATOM 2344 N N . ASP B 1 67 ? 12.914 15.25 -2.219 1 95.88 67 ASP B N 1
ATOM 2345 C CA . ASP B 1 67 ? 13.055 15.57 -3.635 1 95.88 67 ASP B CA 1
ATOM 2346 C C . ASP B 1 67 ? 12.508 16.969 -3.938 1 95.88 67 ASP B C 1
ATOM 2348 O O . ASP B 1 67 ? 11.359 17.266 -3.605 1 95.88 67 ASP B O 1
ATOM 2352 N N . PRO B 1 68 ? 13.273 17.812 -4.602 1 96.12 68 PRO B N 1
ATOM 2353 C CA . PRO B 1 68 ? 12.875 19.219 -4.793 1 96.12 68 PRO B CA 1
ATOM 2354 C C . PRO B 1 68 ? 11.578 19.344 -5.598 1 96.12 68 PRO B C 1
ATOM 2356 O O . PRO B 1 68 ? 10.75 20.219 -5.301 1 96.12 68 PRO B O 1
ATOM 2359 N N . LYS B 1 69 ? 11.438 18.547 -6.602 1 96.44 69 LYS B N 1
ATOM 2360 C CA . LYS B 1 69 ? 10.219 18.609 -7.402 1 96.44 69 LYS B CA 1
ATOM 2361 C C . LYS B 1 69 ? 8.992 18.266 -6.566 1 96.44 69 LYS B C 1
ATOM 2363 O O . LYS B 1 69 ? 7.98 18.969 -6.613 1 96.44 69 LYS B O 1
ATOM 2368 N N . THR B 1 70 ? 9.086 17.188 -5.781 1 97.38 70 THR B N 1
ATOM 2369 C CA . THR B 1 70 ? 7.992 16.766 -4.918 1 97.38 70 THR B CA 1
ATOM 2370 C C . THR B 1 70 ? 7.676 17.844 -3.883 1 97.38 70 THR B C 1
ATOM 2372 O O . THR B 1 70 ? 6.516 18.219 -3.703 1 97.38 70 THR B O 1
ATOM 2375 N N . GLN B 1 71 ? 8.719 18.375 -3.301 1 96.5 71 GLN B N 1
ATOM 2376 C CA . GLN B 1 71 ? 8.539 19.422 -2.287 1 96.5 71 GLN B CA 1
ATOM 2377 C C . GLN B 1 71 ? 7.867 20.656 -2.877 1 96.5 71 GLN B C 1
ATOM 2379 O O . GLN B 1 71 ? 6.934 21.203 -2.287 1 96.5 71 GLN B O 1
ATOM 2384 N N . SER B 1 72 ? 8.336 21 -4.012 1 97.38 72 SER B N 1
ATOM 2385 C CA . SER B 1 72 ? 7.824 22.203 -4.648 1 97.38 72 SER B CA 1
ATOM 2386 C C . SER B 1 72 ? 6.359 22.047 -5.043 1 97.38 72 SER B C 1
ATOM 2388 O O . SER B 1 72 ? 5.543 22.938 -4.797 1 97.38 72 SER B O 1
ATOM 2390 N N . LYS B 1 73 ? 6.012 20.953 -5.605 1 98 73 LYS B N 1
ATOM 2391 C CA . LYS B 1 73 ? 4.645 20.703 -6.062 1 98 73 LYS B CA 1
ATOM 2392 C C . LYS B 1 73 ? 3.678 20.625 -4.883 1 98 73 LYS B C 1
ATOM 2394 O O . LYS B 1 73 ? 2.631 21.266 -4.887 1 98 73 LYS B O 1
ATOM 2399 N N . VAL B 1 74 ? 4.043 19.859 -3.863 1 98.56 74 VAL B N 1
ATOM 2400 C CA . VAL B 1 74 ? 3.178 19.641 -2.709 1 98.56 74 VAL B CA 1
ATOM 2401 C C . VAL B 1 74 ? 3.045 20.938 -1.917 1 98.56 74 VAL B C 1
ATOM 2403 O O . VAL B 1 74 ? 1.934 21.375 -1.607 1 98.56 74 VAL B O 1
ATOM 2406 N N . MET B 1 75 ? 4.148 21.594 -1.702 1 98.5 75 MET B N 1
ATOM 2407 C CA . MET B 1 75 ? 4.156 22.844 -0.942 1 98.5 75 MET B CA 1
ATOM 2408 C C . MET B 1 75 ? 3.418 23.953 -1.697 1 98.5 75 MET B C 1
ATOM 2410 O O . MET B 1 75 ? 2.676 24.719 -1.099 1 98.5 75 MET B O 1
ATOM 2414 N N . GLY B 1 76 ? 3.688 23.969 -2.957 1 98.56 76 GLY B N 1
ATOM 2415 C CA . GLY B 1 76 ? 3.021 24.984 -3.762 1 98.56 76 GLY B CA 1
ATOM 2416 C C . GLY B 1 76 ? 1.508 24.922 -3.666 1 98.56 76 GLY B C 1
ATOM 2417 O O . GLY B 1 76 ? 0.847 25.953 -3.52 1 98.56 76 GLY B O 1
ATOM 2418 N N . GLU B 1 77 ? 0.983 23.766 -3.725 1 98.75 77 GLU B N 1
ATOM 2419 C CA . GLU B 1 77 ? -0.465 23.594 -3.643 1 98.75 77 GLU B CA 1
ATOM 2420 C C . GLU B 1 77 ? -0.986 23.969 -2.26 1 98.75 77 GLU B C 1
ATOM 2422 O O . GLU B 1 77 ? -2.043 24.594 -2.137 1 98.75 77 GLU B O 1
ATOM 2427 N N . ILE B 1 78 ? -0.246 23.625 -1.24 1 98.81 78 ILE B N 1
ATOM 2428 C CA . ILE B 1 78 ? -0.653 23.938 0.125 1 98.81 78 ILE B CA 1
ATOM 2429 C C . ILE B 1 78 ? -0.645 25.453 0.33 1 98.81 78 ILE B C 1
ATOM 2431 O O . ILE B 1 78 ? -1.639 26.031 0.776 1 98.81 78 ILE B O 1
ATOM 2435 N N . LEU B 1 79 ? 0.481 26.125 -0.09 1 98.69 79 LEU B N 1
ATOM 2436 C CA . LEU B 1 79 ? 0.638 27.562 0.112 1 98.69 79 LEU B CA 1
ATOM 2437 C C . LEU B 1 79 ? -0.382 28.344 -0.712 1 98.69 79 LEU B C 1
ATOM 2439 O O . LEU B 1 79 ? -0.824 29.422 -0.303 1 98.69 79 LEU B O 1
ATOM 2443 N N . GLY B 1 80 ? -0.772 27.703 -1.812 1 98.31 80 GLY B N 1
ATOM 2444 C CA . GLY B 1 80 ? -1.765 28.344 -2.656 1 98.31 80 GLY B CA 1
ATOM 2445 C C . GLY B 1 80 ? -3.172 28.25 -2.098 1 98.31 80 GLY B C 1
ATOM 2446 O O . GLY B 1 80 ? -4.078 28.938 -2.572 1 98.31 80 GLY B O 1
ATOM 2447 N N . SER B 1 81 ? -3.377 27.484 -1.04 1 98.5 81 SER B N 1
ATOM 2448 C CA . SER B 1 81 ? -4.723 27.266 -0.517 1 98.5 81 SER B CA 1
ATOM 2449 C C . SER B 1 81 ? -4.746 27.375 1.004 1 98.5 81 SER B C 1
ATOM 2451 O O . SER B 1 81 ? -5.539 26.703 1.665 1 98.5 81 SER B O 1
ATOM 2453 N N . VAL B 1 82 ? -3.947 28.203 1.578 1 98.5 82 VAL B N 1
ATOM 2454 C CA . VAL B 1 82 ? -3.74 28.281 3.021 1 98.5 82 VAL B CA 1
ATOM 2455 C C . VAL B 1 82 ? -5.023 28.75 3.705 1 98.5 82 VAL B C 1
ATOM 2457 O O . VAL B 1 82 ? -5.469 28.141 4.68 1 98.5 82 VAL B O 1
ATOM 2460 N N . SER B 1 83 ? -5.602 29.781 3.195 1 97.62 83 SER B N 1
ATOM 2461 C CA . SER B 1 83 ? -6.785 30.375 3.822 1 97.62 83 SER B CA 1
ATOM 2462 C C . SER B 1 83 ? -7.922 29.359 3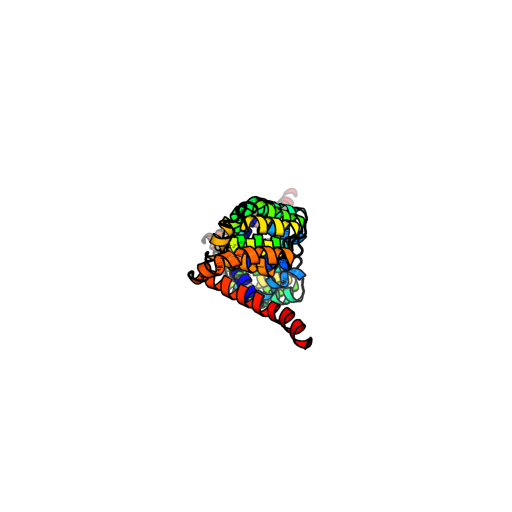.906 1 97.62 83 SER B C 1
ATOM 2464 O O . SER B 1 83 ? -8.586 29.25 4.938 1 97.62 83 SER B O 1
ATOM 2466 N N . MET B 1 84 ? -8.086 28.672 2.84 1 97.75 84 MET B N 1
ATOM 2467 C CA . MET B 1 84 ? -9.141 27.656 2.805 1 97.75 84 MET B CA 1
ATOM 2468 C C . MET B 1 84 ? -8.812 26.484 3.723 1 97.75 84 MET B C 1
ATOM 2470 O O . MET B 1 84 ? -9.633 26.094 4.551 1 97.75 84 MET B O 1
ATOM 2474 N N . LEU B 1 85 ? -7.605 25.953 3.678 1 98.75 85 LEU B N 1
ATOM 2475 C CA . LEU B 1 85 ? -7.195 24.781 4.445 1 98.75 85 LEU B CA 1
ATOM 2476 C C . LEU B 1 85 ? -7.219 25.062 5.941 1 98.75 85 LEU B C 1
ATOM 2478 O O . LEU B 1 85 ? -7.551 24.188 6.742 1 98.75 85 LEU B O 1
ATOM 2482 N N . ALA B 1 86 ? -6.918 26.312 6.336 1 98.69 86 ALA B N 1
ATOM 2483 C CA . ALA B 1 86 ? -6.855 26.703 7.742 1 98.69 86 ALA B CA 1
ATOM 2484 C C . ALA B 1 86 ? -8.219 26.562 8.406 1 98.69 86 ALA B C 1
ATOM 2486 O O . ALA B 1 86 ? -8.312 26.375 9.625 1 98.69 86 ALA B O 1
ATOM 2487 N N . GLN B 1 87 ? -9.242 26.578 7.574 1 98.12 87 GLN B N 1
ATOM 2488 C CA . GLN B 1 87 ? -10.594 26.609 8.109 1 98.12 87 GLN B CA 1
ATOM 2489 C C . GLN B 1 87 ? -11.234 25.234 8.07 1 98.12 87 GLN B C 1
ATOM 2491 O O . GLN B 1 87 ? -12.359 25.047 8.555 1 98.12 87 GLN B O 1
ATOM 2496 N N . VAL B 1 88 ? -10.523 24.281 7.559 1 97.81 88 VAL B N 1
ATOM 2497 C CA . VAL B 1 88 ? -11.047 22.922 7.352 1 97.81 88 VAL B CA 1
ATOM 2498 C C . VAL B 1 88 ? -10.555 22.016 8.469 1 97.81 88 VAL B C 1
ATOM 2500 O O . VAL B 1 88 ? -9.398 22.094 8.883 1 97.81 88 VAL B O 1
ATOM 2503 N N . GLN B 1 89 ? -11.398 21.172 8.945 1 98.31 89 GLN B N 1
ATOM 2504 C CA . GLN B 1 89 ? -11.172 20.312 10.102 1 98.31 89 GLN B CA 1
ATOM 2505 C C . GLN B 1 89 ? -9.844 19.562 9.984 1 98.31 89 GLN B C 1
ATOM 2507 O O . GLN B 1 89 ? -9.055 19.562 10.93 1 98.31 89 GLN B O 1
ATOM 2512 N N . TYR B 1 90 ? -9.578 19 8.852 1 98.62 90 TYR B N 1
ATOM 2513 C CA . TYR B 1 90 ? -8.344 18.234 8.703 1 98.62 90 TYR B CA 1
ATOM 2514 C C . TYR B 1 90 ? -7.277 19.047 7.988 1 98.62 90 TYR B C 1
ATOM 2516 O O . TYR B 1 90 ? -6.082 18.859 8.227 1 98.62 90 TYR B O 1
ATOM 2524 N N . GLY B 1 91 ? -7.672 19.953 7.234 1 98.81 91 GLY B N 1
ATOM 2525 C CA . GLY B 1 91 ? -6.758 20.797 6.492 1 98.81 91 GLY B CA 1
ATOM 2526 C C . GLY B 1 91 ? -5.879 21.656 7.391 1 98.81 91 GLY B C 1
ATOM 2527 O O . GLY B 1 91 ? -4.703 21.875 7.09 1 98.81 91 GLY B O 1
ATOM 2528 N N . ASN B 1 92 ? -6.441 22.031 8.492 1 98.81 92 ASN B N 1
ATOM 2529 C CA . ASN B 1 92 ? -5.691 22.922 9.359 1 98.81 92 ASN B CA 1
ATOM 2530 C C . ASN B 1 92 ? -4.453 22.234 9.938 1 98.81 92 ASN B C 1
ATOM 2532 O O . ASN B 1 92 ? -3.443 22.891 10.195 1 98.81 92 ASN B O 1
ATOM 2536 N N . TYR B 1 93 ? -4.562 20.922 10.062 1 98.75 93 TYR B N 1
ATOM 2537 C CA . TYR B 1 93 ? -3.41 20.188 10.57 1 98.75 93 TYR B CA 1
ATOM 2538 C C . TYR B 1 93 ? -2.238 20.266 9.602 1 98.75 93 TYR B C 1
ATOM 2540 O O . TYR B 1 93 ? -1.079 20.312 10.016 1 98.75 93 TYR B O 1
ATOM 2548 N N . VAL B 1 94 ? -2.514 20.25 8.344 1 98.94 94 VAL B N 1
ATOM 2549 C CA . VAL B 1 94 ? -1.467 20.344 7.332 1 98.94 94 VAL B CA 1
ATOM 2550 C C . VAL B 1 94 ? -0.819 21.719 7.371 1 98.94 94 VAL B C 1
ATOM 2552 O O . VAL B 1 94 ? 0.407 21.844 7.32 1 98.94 94 VAL B O 1
ATOM 2555 N N . VAL B 1 95 ? -1.608 22.781 7.488 1 98.88 95 VAL B N 1
ATOM 2556 C CA . VAL B 1 95 ? -1.098 24.141 7.594 1 98.88 95 VAL B CA 1
ATOM 2557 C C . VAL B 1 95 ? -0.253 24.281 8.859 1 98.88 95 VAL B C 1
ATOM 2559 O O . VAL B 1 95 ? 0.841 24.844 8.82 1 98.88 95 VAL B O 1
ATOM 2562 N N . GLN B 1 96 ? -0.796 23.734 9.945 1 98.81 96 GLN B N 1
ATOM 2563 C CA . GLN B 1 96 ? -0.038 23.766 11.188 1 98.81 96 GLN B CA 1
ATOM 2564 C C . GLN B 1 96 ? 1.3 23.047 11.039 1 98.81 96 GLN B C 1
ATOM 2566 O O . GLN B 1 96 ? 2.318 23.5 11.562 1 98.81 96 GLN B O 1
ATOM 2571 N N . HIS B 1 97 ? 1.273 22 10.344 1 98.81 97 HIS B N 1
ATOM 2572 C CA . HIS B 1 97 ? 2.492 21.234 10.125 1 98.81 97 HIS B CA 1
ATOM 2573 C C . HIS B 1 97 ? 3.547 22.062 9.398 1 98.81 97 HIS B C 1
ATOM 2575 O O . HIS B 1 97 ? 4.727 22.031 9.766 1 98.81 97 HIS B O 1
ATOM 2581 N N . VAL B 1 98 ? 3.172 22.766 8.398 1 98.75 98 VAL B N 1
ATOM 2582 C CA . VAL B 1 98 ? 4.098 23.609 7.652 1 98.75 98 VAL B CA 1
ATOM 2583 C C . VAL B 1 98 ? 4.625 24.734 8.555 1 98.75 98 VAL B C 1
ATOM 2585 O O . VAL B 1 98 ? 5.809 25.062 8.508 1 98.75 98 VAL B O 1
ATOM 2588 N N . LEU B 1 99 ? 3.781 25.25 9.43 1 98.56 99 LEU B N 1
ATOM 2589 C CA . LEU B 1 99 ? 4.195 26.312 10.352 1 98.56 99 LEU B CA 1
ATOM 2590 C C . LEU B 1 99 ? 5.238 25.781 11.336 1 98.56 99 LEU B C 1
ATOM 2592 O O . LEU B 1 99 ? 6.207 26.484 11.648 1 98.56 99 LEU B O 1
ATOM 2596 N N . GLU B 1 100 ? 5.098 24.594 11.758 1 98.19 100 GLU B N 1
ATOM 2597 C CA . GLU B 1 100 ? 5.934 24.016 12.812 1 98.19 100 GLU B CA 1
ATOM 2598 C C . GLU B 1 100 ? 7.246 23.484 12.242 1 98.19 100 GLU B C 1
ATOM 2600 O O . GLU B 1 100 ? 8.297 23.609 12.867 1 98.19 100 GLU B O 1
ATOM 2605 N N . HIS B 1 101 ? 7.195 22.938 11 1 97.56 101 HIS B N 1
ATOM 2606 C CA . HIS B 1 101 ? 8.359 22.203 10.539 1 97.56 101 HIS B CA 1
ATOM 2607 C C . HIS B 1 101 ? 8.859 22.734 9.203 1 97.56 101 HIS B C 1
ATOM 2609 O O . HIS B 1 101 ? 9.938 22.359 8.742 1 97.56 101 HIS B O 1
ATOM 2615 N N . GLY B 1 102 ? 8.031 23.641 8.555 1 96.88 102 GLY B N 1
ATOM 2616 C CA . GLY B 1 102 ? 8.398 24.156 7.246 1 96.88 102 GLY B CA 1
ATOM 2617 C C . GLY B 1 102 ? 9.547 25.141 7.289 1 96.88 102 GLY B C 1
ATOM 2618 O O . GLY B 1 102 ? 10.086 25.438 8.359 1 96.88 102 GLY B O 1
ATOM 2619 N N . LYS B 1 103 ? 10.062 25.516 6.125 1 95.56 103 LYS B N 1
ATOM 2620 C CA . LYS B 1 103 ? 11.125 26.516 5.996 1 95.56 103 LYS B CA 1
ATOM 2621 C C . LYS B 1 103 ? 10.617 27.906 6.379 1 95.56 103 LYS B C 1
ATOM 2623 O O . LYS B 1 103 ? 9.422 28.188 6.277 1 95.56 103 LYS B O 1
ATOM 2628 N N . PRO B 1 104 ? 11.523 28.734 6.785 1 96.19 104 PRO B N 1
ATOM 2629 C CA . PRO B 1 104 ? 11.133 30.078 7.227 1 96.19 104 PRO B CA 1
ATOM 2630 C C . PRO B 1 104 ? 10.305 30.828 6.188 1 96.19 104 PRO B C 1
ATOM 2632 O O . PRO B 1 104 ? 9.312 31.469 6.531 1 96.19 104 PRO B O 1
ATOM 2635 N N . HIS B 1 105 ? 10.75 30.719 4.922 1 96.88 105 HIS B N 1
ATOM 2636 C CA . HIS B 1 105 ? 10.016 31.453 3.896 1 96.88 105 HIS B CA 1
ATOM 2637 C C . HIS B 1 105 ? 8.617 30.875 3.699 1 96.88 105 HIS B C 1
ATOM 2639 O O . HIS B 1 105 ? 7.688 31.609 3.35 1 96.88 105 HIS B O 1
ATOM 2645 N N . GLU B 1 106 ? 8.406 29.547 3.879 1 97.69 106 GLU B N 1
ATOM 2646 C CA . GLU B 1 106 ? 7.09 28.922 3.797 1 97.69 106 GLU B CA 1
ATOM 2647 C C . GLU B 1 106 ? 6.184 29.391 4.926 1 97.69 106 GLU B C 1
ATOM 2649 O O . GLU B 1 106 ? 5.012 29.703 4.699 1 97.69 106 GLU B O 1
ATOM 2654 N N . ARG B 1 107 ? 6.746 29.547 6.094 1 97.31 107 ARG B N 1
ATOM 2655 C CA . ARG B 1 107 ? 6.012 30.078 7.242 1 97.31 107 ARG B CA 1
ATOM 2656 C C . ARG B 1 107 ? 5.551 31.5 6.988 1 97.31 107 ARG B C 1
ATOM 2658 O O . ARG B 1 107 ? 4.398 31.844 7.262 1 97.31 107 ARG B O 1
ATOM 2665 N N . SER B 1 108 ? 6.477 32.219 6.512 1 97.19 108 SER B N 1
ATOM 2666 C CA . SER B 1 108 ? 6.188 33.625 6.242 1 97.19 108 SER B CA 1
ATOM 2667 C C . SER B 1 108 ? 5.047 33.781 5.238 1 97.19 108 SER B C 1
ATOM 2669 O O . SER B 1 108 ? 4.195 34.656 5.379 1 97.19 108 SER B O 1
ATOM 2671 N N . ILE B 1 109 ? 5.062 32.938 4.223 1 97.69 109 ILE B N 1
ATOM 2672 C CA . ILE B 1 109 ? 4.02 33 3.203 1 97.69 109 ILE B CA 1
ATOM 2673 C C . ILE B 1 109 ? 2.662 32.688 3.844 1 97.69 109 ILE B C 1
ATOM 2675 O O . ILE B 1 109 ? 1.673 33.375 3.549 1 97.69 109 ILE B O 1
ATOM 2679 N N . ILE B 1 110 ? 2.602 31.75 4.75 1 98.56 110 ILE B N 1
ATOM 2680 C CA . ILE B 1 110 ? 1.357 31.391 5.426 1 98.56 110 ILE B CA 1
ATOM 2681 C C . ILE B 1 110 ? 0.857 32.594 6.246 1 98.56 110 ILE B C 1
ATOM 2683 O O . ILE B 1 110 ? -0.311 32.969 6.148 1 98.56 110 ILE B O 1
ATOM 2687 N N . ILE B 1 111 ? 1.743 33.188 7.023 1 97.75 111 ILE B N 1
ATOM 2688 C CA . ILE B 1 111 ? 1.379 34.25 7.938 1 97.75 111 ILE B CA 1
ATOM 2689 C C . ILE B 1 111 ? 0.923 35.469 7.141 1 97.75 111 ILE B C 1
ATOM 2691 O O . ILE B 1 111 ? -0.078 36.125 7.48 1 97.75 111 ILE B O 1
ATOM 2695 N N . LYS B 1 112 ? 1.56 35.75 6.082 1 95.88 112 LYS B N 1
ATOM 2696 C CA . LYS B 1 112 ? 1.18 36.875 5.234 1 95.88 112 LYS B CA 1
ATOM 2697 C C . LYS B 1 112 ? -0.186 36.625 4.594 1 95.88 112 LYS B C 1
ATOM 2699 O O . LYS B 1 112 ? -0.981 37.562 4.461 1 95.88 112 LYS B O 1
ATOM 2704 N N . GLU B 1 113 ? -0.441 35.406 4.172 1 97 113 GLU B N 1
ATOM 2705 C CA . GLU B 1 113 ? -1.723 35.062 3.566 1 97 113 GLU B CA 1
ATOM 2706 C C . GLU B 1 113 ? -2.867 35.219 4.562 1 97 113 GLU B C 1
ATOM 2708 O O . GLU B 1 113 ? -3.982 35.594 4.176 1 97 113 GLU B O 1
ATOM 2713 N N . LEU B 1 114 ? -2.621 35 5.801 1 97.12 114 LEU B N 1
ATOM 2714 C CA . LEU B 1 114 ? -3.662 35.062 6.82 1 97.12 114 LEU B CA 1
ATOM 2715 C C . LEU B 1 114 ? -3.791 36.469 7.395 1 97.12 114 LEU B C 1
ATOM 2717 O O . LEU B 1 114 ? -4.793 36.781 8.031 1 97.12 114 LEU B O 1
ATOM 2721 N N . ALA B 1 115 ? -2.725 37.25 7.168 1 93.69 115 ALA B N 1
ATOM 2722 C CA . ALA B 1 115 ? -2.754 38.625 7.633 1 93.69 115 ALA B CA 1
ATOM 2723 C C . ALA B 1 115 ? -3.975 39.344 7.09 1 93.69 115 ALA B C 1
ATOM 2725 O O . ALA B 1 115 ? -4.344 39.188 5.926 1 93.69 115 ALA B O 1
ATOM 2726 N N . GLY B 1 116 ? -4.566 40.156 7.836 1 93.31 116 GLY B N 1
ATOM 2727 C CA . GLY B 1 116 ? -5.777 40.875 7.496 1 93.31 116 GLY B CA 1
ATOM 2728 C C . GLY B 1 116 ? -7.043 40.156 7.883 1 93.31 116 GLY B C 1
ATOM 2729 O O . GLY B 1 116 ? -8.125 40.75 7.926 1 93.31 116 GLY B O 1
ATOM 2730 N N . LYS B 1 117 ? -6.914 38.844 8.18 1 95.5 117 LYS B N 1
ATOM 2731 C CA . LYS B 1 117 ? -8.07 38.031 8.531 1 95.5 117 LYS B CA 1
ATOM 2732 C C . LYS B 1 117 ? -7.883 37.375 9.891 1 95.5 117 LYS B C 1
ATOM 2734 O O . LYS B 1 117 ? -8.555 36.375 10.203 1 95.5 117 LYS B O 1
ATOM 2739 N N . ILE B 1 118 ? -7.035 37.875 10.688 1 96 118 ILE B N 1
ATOM 2740 C CA . ILE B 1 118 ? -6.59 37.219 11.906 1 96 118 ILE B CA 1
ATOM 2741 C C . ILE B 1 118 ? -7.73 37.188 12.922 1 96 118 ILE B C 1
ATOM 2743 O O . ILE B 1 118 ? -7.984 36.156 13.539 1 96 118 ILE B O 1
ATOM 2747 N N . VAL B 1 119 ? -8.398 38.312 13.047 1 95.62 119 VAL B N 1
ATOM 2748 C CA . VAL B 1 119 ? -9.477 38.406 14.031 1 95.62 119 VAL B CA 1
ATOM 2749 C C . VAL B 1 119 ? -10.586 37.438 13.664 1 95.62 119 VAL B C 1
ATOM 2751 O O . VAL B 1 119 ? -11.055 36.656 14.508 1 95.62 119 VAL B O 1
ATOM 2754 N N . GLN B 1 120 ? -10.953 37.438 12.414 1 96.69 120 GLN B N 1
ATOM 2755 C CA . GLN B 1 120 ? -12 36.562 11.922 1 96.69 120 GLN B CA 1
ATOM 2756 C C . GLN B 1 120 ? -11.586 35.094 12.047 1 96.69 120 GLN B C 1
ATOM 2758 O O . GLN B 1 120 ? -12.367 34.25 12.516 1 96.69 120 GLN B O 1
ATOM 2763 N N . MET B 1 121 ? -10.375 34.75 11.703 1 97.69 121 MET B N 1
ATOM 2764 C CA . MET B 1 121 ? -9.859 33.375 11.727 1 97.69 121 MET B CA 1
ATOM 2765 C C . MET B 1 121 ? -9.75 32.875 13.164 1 97.69 121 MET B C 1
ATOM 2767 O O . MET B 1 121 ? -10 31.703 13.43 1 97.69 121 MET B O 1
ATOM 2771 N N . SER B 1 122 ? -9.414 33.75 14.102 1 98.31 122 SER B N 1
ATOM 2772 C CA . SER B 1 122 ? -9.266 33.375 15.508 1 98.31 122 SER B CA 1
ATOM 2773 C C . SER B 1 122 ? -10.602 32.938 16.109 1 98.31 122 SER B C 1
ATOM 2775 O O . SER B 1 122 ? -10.633 32.25 17.125 1 98.31 122 SER B O 1
ATOM 2777 N N . GLN B 1 123 ? -11.656 33.406 15.461 1 98 123 GLN B N 1
ATOM 2778 C CA . GLN B 1 123 ? -12.984 33.125 15.984 1 98 123 GLN B CA 1
ATOM 2779 C C . GLN B 1 123 ? -13.547 31.828 15.383 1 98 123 GLN B C 1
ATOM 2781 O O . GLN B 1 123 ? -14.695 31.453 15.648 1 98 123 GLN B O 1
ATOM 2786 N N . GLN B 1 124 ? -12.766 31.125 14.594 1 97.94 124 GLN B N 1
ATOM 2787 C CA . GLN B 1 124 ? -13.164 29.859 13.984 1 97.94 124 GLN B CA 1
ATOM 2788 C C . GLN B 1 124 ? -12.461 28.688 14.648 1 97.94 124 GLN B C 1
ATOM 2790 O O . GLN B 1 124 ? -11.281 28.766 14.977 1 97.94 124 GLN B O 1
ATOM 2795 N N . LYS B 1 125 ? -13.234 27.641 14.812 1 98.12 125 LYS B N 1
ATOM 2796 C CA . LYS B 1 125 ? -12.828 26.484 15.602 1 98.12 125 LYS B CA 1
ATOM 2797 C C . LYS B 1 125 ? -11.469 25.953 15.156 1 98.12 125 LYS B C 1
ATOM 2799 O O . LYS B 1 125 ? -10.578 25.734 15.977 1 98.12 125 LYS B O 1
ATOM 2804 N N . PHE B 1 126 ? -11.297 25.797 13.859 1 98.44 126 PHE B N 1
ATOM 2805 C CA . PHE B 1 126 ? -10.094 25.141 13.359 1 98.44 126 PHE B CA 1
ATOM 2806 C C . PHE B 1 126 ? -9.023 26.172 13.016 1 98.44 126 PHE B C 1
ATOM 2808 O O . PHE B 1 126 ? -7.848 25.984 13.328 1 98.44 126 PHE B O 1
ATOM 2815 N N . ALA B 1 127 ? -9.43 27.297 12.477 1 98.62 127 ALA B N 1
ATOM 2816 C CA . ALA B 1 127 ? -8.5 28.328 12.047 1 98.62 127 ALA B CA 1
ATOM 2817 C C . ALA B 1 127 ? -7.785 28.969 13.242 1 98.62 127 ALA B C 1
ATOM 2819 O O . ALA B 1 127 ? -6.641 29.406 13.125 1 98.62 127 ALA B O 1
ATOM 2820 N N . SER B 1 128 ? -8.422 28.969 14.391 1 98.62 128 SER B N 1
ATOM 2821 C CA . SER B 1 128 ? -7.801 29.547 15.578 1 98.62 128 SER B CA 1
ATOM 2822 C C . SER B 1 128 ? -6.523 28.797 15.953 1 98.62 128 SER B C 1
ATOM 2824 O O . SER B 1 128 ? -5.555 29.406 16.406 1 98.62 128 SER B O 1
ATOM 2826 N N . ASN B 1 129 ? -6.492 27.516 15.75 1 98.5 129 ASN B N 1
ATOM 2827 C CA . ASN B 1 129 ? -5.301 26.703 16.016 1 98.5 129 ASN B CA 1
ATOM 2828 C C . ASN B 1 129 ? -4.141 27.125 15.117 1 98.5 129 ASN B C 1
ATOM 2830 O O . ASN B 1 129 ? -2.988 27.141 15.555 1 98.5 129 ASN B O 1
ATOM 2834 N N . VAL B 1 130 ? -4.527 27.422 13.898 1 98.81 130 VAL B N 1
ATOM 2835 C CA . VAL B 1 130 ? -3.518 27.844 12.938 1 98.81 130 VAL B CA 1
ATOM 2836 C C . VAL B 1 130 ? -2.938 29.188 13.359 1 98.81 130 VAL B C 1
ATOM 2838 O O . VAL B 1 130 ? -1.721 29.391 13.32 1 98.81 130 VAL B O 1
ATOM 2841 N N . VAL B 1 131 ? -3.795 30.094 13.797 1 98.44 131 VAL B N 1
ATOM 2842 C CA . VAL B 1 131 ? -3.355 31.422 14.242 1 98.44 131 VAL B CA 1
ATOM 2843 C C . VAL B 1 131 ? -2.438 31.266 15.453 1 98.44 131 VAL B C 1
ATOM 2845 O O . VAL B 1 131 ? -1.404 31.938 15.539 1 98.44 131 VAL B O 1
ATOM 2848 N N . GLU B 1 132 ? -2.805 30.375 16.344 1 98 132 GLU B N 1
ATOM 2849 C CA . GLU B 1 132 ? -1.945 30.125 17.5 1 98 132 GLU B CA 1
ATOM 2850 C C . GLU B 1 132 ? -0.559 29.656 17.062 1 98 132 GLU B C 1
ATOM 2852 O O . GLU B 1 132 ? 0.451 30.078 17.625 1 98 132 GLU B O 1
ATOM 2857 N N . LYS B 1 133 ? -0.527 28.812 16.078 1 98.31 133 LYS B N 1
ATOM 2858 C CA . LYS B 1 133 ? 0.753 28.312 15.586 1 98.31 133 LYS B CA 1
ATOM 2859 C C . LYS B 1 133 ? 1.547 29.422 14.898 1 98.31 133 LYS B C 1
ATOM 2861 O O . LYS B 1 133 ? 2.777 29.438 14.961 1 98.31 133 LYS B O 1
ATOM 2866 N N . CYS B 1 134 ? 0.827 30.297 14.219 1 98 134 CYS B N 1
ATOM 2867 C CA . CYS B 1 134 ? 1.497 31.453 13.633 1 98 134 CYS B CA 1
ATOM 2868 C C . CYS B 1 134 ? 2.201 32.281 14.711 1 98 134 CYS B C 1
ATOM 2870 O O . CYS B 1 134 ? 3.334 32.719 14.516 1 98 134 CYS B O 1
ATOM 2872 N N . LEU B 1 135 ? 1.54 32.438 15.836 1 96.38 135 LEU B N 1
ATOM 2873 C CA . LEU B 1 135 ? 2.102 33.219 16.953 1 96.38 135 LEU B CA 1
ATOM 2874 C C . LEU B 1 135 ? 3.301 32.469 17.547 1 96.38 135 LEU B C 1
ATOM 2876 O O . LEU B 1 135 ? 4.305 33.125 17.891 1 96.38 135 LEU B O 1
ATOM 2880 N N . THR B 1 136 ? 3.246 31.172 17.656 1 96.75 136 THR B N 1
ATOM 2881 C CA . THR B 1 136 ? 4.254 30.359 18.312 1 96.75 136 THR B CA 1
ATOM 2882 C C . THR B 1 136 ? 5.516 30.25 17.453 1 96.75 136 THR B C 1
ATOM 2884 O O . THR B 1 136 ? 6.629 30.328 17.984 1 96.75 136 THR B O 1
ATOM 2887 N N . PHE B 1 137 ? 5.336 30.234 16.109 1 97 137 PHE B N 1
ATOM 2888 C CA . PHE B 1 137 ? 6.484 29.875 15.281 1 97 137 PHE B CA 1
ATOM 2889 C C . PHE B 1 137 ? 6.867 31.047 14.375 1 97 137 PHE B C 1
ATOM 2891 O O . PHE B 1 137 ? 7.93 31.031 13.75 1 97 137 PHE B O 1
ATOM 2898 N N . GLY B 1 138 ? 6.02 32.062 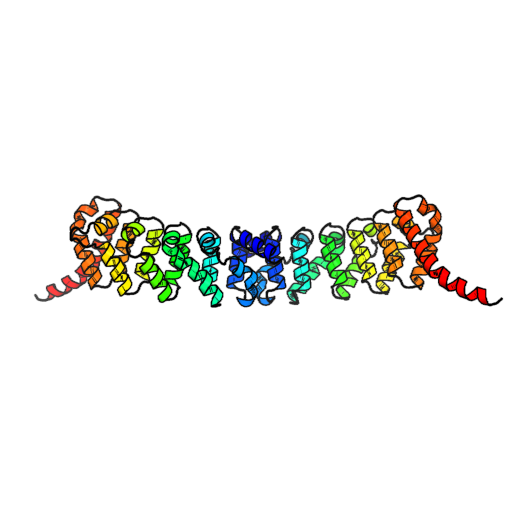14.297 1 94.81 138 GLY B N 1
ATOM 2899 C CA . GLY B 1 138 ? 6.34 33.25 13.508 1 94.81 138 GLY B CA 1
ATOM 2900 C C . GLY B 1 138 ? 7.48 34.062 14.086 1 94.81 138 GLY B C 1
ATOM 2901 O O . GLY B 1 138 ? 7.719 34.031 15.289 1 94.81 138 GLY B O 1
ATOM 2902 N N . GLY B 1 139 ? 8.25 34.688 13.211 1 92.88 139 GLY B N 1
ATOM 2903 C CA . GLY B 1 139 ? 9.289 35.594 13.664 1 92.88 139 GLY B CA 1
ATOM 2904 C C . GLY B 1 139 ? 8.734 36.844 14.336 1 92.88 139 GLY B C 1
ATOM 2905 O O . GLY B 1 139 ? 7.52 37.062 14.352 1 92.88 139 GLY B O 1
ATOM 2906 N N . PRO B 1 140 ? 9.641 37.688 14.898 1 91.56 140 PRO B N 1
ATOM 2907 C CA . PRO B 1 140 ? 9.211 38.875 15.633 1 91.56 140 PRO B CA 1
ATOM 2908 C C . PRO B 1 140 ? 8.367 39.812 14.789 1 91.56 140 PRO B C 1
ATOM 2910 O O . PRO B 1 140 ? 7.344 40.312 15.258 1 91.56 140 PRO B O 1
ATOM 2913 N N . SER B 1 141 ? 8.805 40.062 13.586 1 93.44 141 SER B N 1
ATOM 2914 C CA . SER B 1 141 ? 8.07 40.969 12.719 1 93.44 141 SER B CA 1
ATOM 2915 C C . SER B 1 141 ? 6.691 40.406 12.383 1 93.44 141 SER B C 1
ATOM 2917 O O . SER B 1 141 ? 5.707 41.156 12.336 1 93.44 141 SER B O 1
ATOM 2919 N N . GLU B 1 142 ? 6.594 39.156 12.125 1 94.19 142 GLU B N 1
ATOM 2920 C CA . GLU B 1 142 ? 5.324 38.5 11.812 1 94.19 142 GLU B CA 1
ATOM 2921 C C . GLU B 1 142 ? 4.395 38.5 13.023 1 94.19 142 GLU B C 1
ATOM 2923 O O . GLU B 1 142 ? 3.195 38.781 12.883 1 94.19 142 GLU B O 1
ATOM 2928 N N . ARG B 1 143 ? 5.008 38.219 14.133 1 92.88 143 ARG B N 1
ATOM 2929 C CA . ARG B 1 143 ? 4.223 38.281 15.367 1 92.88 143 ARG B CA 1
ATOM 2930 C C . ARG B 1 143 ? 3.658 39.656 15.609 1 92.88 143 ARG B C 1
ATOM 2932 O O . ARG B 1 143 ? 2.504 39.812 16.016 1 92.88 143 ARG B O 1
ATOM 2939 N N . GLN B 1 144 ? 4.473 40.625 15.391 1 91.56 144 GLN B N 1
ATOM 2940 C CA . GLN B 1 144 ? 4.035 42.031 15.562 1 91.56 144 GLN B CA 1
ATOM 2941 C C . GLN B 1 144 ? 2.863 42.344 14.641 1 91.56 144 GLN B C 1
ATOM 2943 O O . GLN B 1 144 ? 1.932 43.031 15.031 1 91.56 144 GLN B O 1
ATOM 2948 N N . LEU B 1 145 ? 2.957 41.875 13.438 1 92.69 145 LEU B N 1
ATOM 2949 C CA . LEU B 1 145 ? 1.883 42.062 12.469 1 92.69 145 LEU B CA 1
ATOM 2950 C C . LEU B 1 145 ? 0.572 41.5 12.992 1 92.69 145 LEU B C 1
ATOM 2952 O O . LEU B 1 145 ? -0.48 42.125 12.883 1 92.69 145 LEU B O 1
ATOM 2956 N N . LEU B 1 146 ? 0.615 40.312 13.547 1 94.06 146 LEU B N 1
ATOM 2957 C CA . LEU B 1 146 ? -0.562 39.625 14.078 1 94.06 146 LEU B CA 1
ATOM 2958 C C . LEU B 1 146 ? -1.121 40.375 15.289 1 94.06 146 LEU B C 1
ATOM 2960 O O . LEU B 1 146 ? -2.332 40.562 15.383 1 94.06 146 LEU B O 1
ATOM 2964 N N . VAL B 1 147 ? -0.24 40.781 16.156 1 91.75 147 VAL B N 1
ATOM 2965 C CA . VAL B 1 147 ? -0.631 41.5 17.375 1 91.75 147 VAL B CA 1
ATOM 2966 C C . VAL B 1 147 ? -1.284 42.812 17.016 1 91.75 147 VAL B C 1
ATOM 2968 O O . VAL B 1 147 ? -2.309 43.188 17.594 1 91.75 147 VAL B O 1
ATOM 2971 N N . ASN B 1 148 ? -0.73 43.5 16.062 1 91.25 148 ASN B N 1
ATOM 2972 C CA . ASN B 1 148 ? -1.296 44.75 15.633 1 91.25 148 ASN B CA 1
ATOM 2973 C C . ASN B 1 148 ? -2.729 44.594 15.125 1 91.25 148 ASN B C 1
ATOM 2975 O O . ASN B 1 148 ? -3.582 45.438 15.391 1 91.25 148 ASN B O 1
ATOM 2979 N N . GLU B 1 149 ? -2.982 43.562 14.469 1 92.75 149 GLU B N 1
ATOM 2980 C CA . GLU B 1 149 ? -4.324 43.312 13.961 1 92.75 149 GLU B CA 1
ATOM 2981 C C . GLU B 1 149 ? -5.305 43.062 15.102 1 92.75 149 GLU B C 1
ATOM 2983 O O . GLU B 1 149 ? -6.465 43.469 15.047 1 92.75 149 GLU B O 1
ATOM 2988 N N . MET B 1 150 ? -4.867 42.406 16.125 1 92.25 150 MET B N 1
ATOM 2989 C CA . MET B 1 150 ? -5.715 42.062 17.281 1 92.25 150 MET B CA 1
ATOM 2990 C C . MET B 1 150 ? -6.035 43.312 18.094 1 92.25 150 MET B C 1
ATOM 2992 O O . MET B 1 150 ? -7.137 43.438 18.625 1 92.25 150 MET B O 1
ATOM 2996 N N . LEU B 1 151 ? -5.043 44.188 18.203 1 88.5 151 LEU B N 1
ATOM 2997 C CA . LEU B 1 151 ? -5.207 45.406 18.984 1 88.5 151 LEU B CA 1
ATOM 2998 C C . LEU B 1 151 ? -6.059 46.438 18.234 1 88.5 151 LEU B C 1
ATOM 3000 O O . LEU B 1 151 ? -6.812 47.188 18.844 1 88.5 151 LEU B O 1
ATOM 3004 N N . GLY B 1 152 ? -6.039 46.375 16.938 1 83.56 152 GLY B N 1
ATOM 3005 C CA . GLY B 1 152 ? -6.766 47.344 16.125 1 83.56 152 GLY B CA 1
ATOM 3006 C C . GLY B 1 152 ? -6.133 48.719 16.141 1 83.56 152 GLY B C 1
ATOM 3007 O O . GLY B 1 152 ? -4.996 48.875 16.594 1 83.56 152 GLY B O 1
ATOM 3008 N N . SER B 1 153 ? -6.91 49.625 15.422 1 74.25 153 SER B N 1
ATOM 3009 C CA . SER B 1 153 ? -6.375 50.969 15.227 1 74.25 153 SER B CA 1
ATOM 3010 C C . SER B 1 153 ? -6.965 51.938 16.234 1 74.25 153 SER B C 1
ATOM 3012 O O . SER B 1 153 ? -6.484 53.062 16.375 1 74.25 153 SER B O 1
ATOM 3014 N N . THR B 1 154 ? -8.055 51.531 16.797 1 67.81 154 THR B N 1
ATOM 3015 C CA . THR B 1 154 ? -8.695 52.469 17.719 1 67.81 154 THR B CA 1
ATOM 3016 C C . THR B 1 154 ? -8.469 52.031 19.172 1 67.81 154 THR B C 1
ATOM 3018 O O . THR B 1 154 ? -8.141 50.875 19.438 1 67.81 154 THR B O 1
ATOM 3021 N N . ASP B 1 155 ? -8.531 53 20.016 1 62.12 155 ASP B N 1
ATOM 30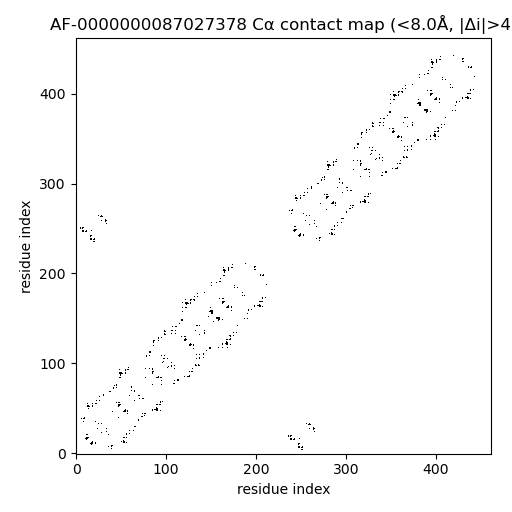22 C CA . ASP B 1 155 ? -8.359 52.75 21.438 1 62.12 155 ASP B CA 1
ATOM 3023 C C . ASP B 1 155 ? -9.492 51.906 21.984 1 62.12 155 ASP B C 1
ATOM 3025 O O . ASP B 1 155 ? -9.359 51.312 23.062 1 62.12 155 ASP B O 1
ATOM 3029 N N . GLU B 1 156 ? -10.508 51.906 21.25 1 63.59 156 GLU B N 1
ATOM 3030 C CA . GLU B 1 156 ? -11.633 51.125 21.75 1 63.59 156 GLU B CA 1
ATOM 3031 C C . GLU B 1 156 ? -11.336 49.625 21.688 1 63.59 156 GLU B C 1
ATOM 3033 O O . GLU B 1 156 ? -12 48.844 22.359 1 63.59 156 GLU B O 1
ATOM 3038 N N . ASN B 1 157 ? -10.195 49.312 21.156 1 67.31 157 ASN B N 1
ATOM 3039 C CA . ASN B 1 157 ? -9.688 47.938 21.047 1 67.31 157 ASN B CA 1
ATOM 3040 C C . ASN B 1 157 ? -10.812 46.938 20.797 1 67.31 157 ASN B C 1
ATOM 3042 O O . ASN B 1 157 ? -10.906 45.938 21.469 1 67.31 157 ASN B O 1
ATOM 3046 N N . GLU B 1 158 ? -11.586 47.344 19.812 1 79.19 158 GLU B N 1
ATOM 3047 C CA . GLU B 1 158 ? -12.805 46.594 19.531 1 79.19 158 GLU B CA 1
ATOM 3048 C C . GLU B 1 158 ? -12.492 45.156 19.094 1 79.19 158 GLU B C 1
ATOM 3050 O O . GLU B 1 158 ? -13.086 44.219 19.594 1 79.19 158 GLU B O 1
ATOM 3055 N N . PRO B 1 159 ? -11.477 44.938 18.297 1 90.81 159 PRO B N 1
ATOM 3056 C CA . PRO B 1 159 ? -11.211 43.562 17.891 1 90.81 159 PRO B CA 1
ATOM 3057 C C . PRO B 1 159 ? -10.742 42.688 19.062 1 90.81 159 PRO B C 1
ATOM 3059 O O . PRO B 1 159 ? -11.211 41.562 19.219 1 90.81 159 PRO B O 1
ATOM 3062 N N . LEU B 1 160 ? -9.891 43.25 19.906 1 92.69 160 LEU B N 1
ATOM 3063 C CA . LEU B 1 160 ? -9.352 42.531 21.031 1 92.69 160 LEU B CA 1
ATOM 3064 C C . LEU B 1 160 ? -10.469 42.125 22 1 92.69 160 LEU B C 1
ATOM 3066 O O . LEU B 1 160 ? -10.5 40.969 22.484 1 92.69 160 LEU B O 1
ATOM 3070 N N . GLN B 1 161 ? -11.367 43.094 22.234 1 90.38 161 GLN B N 1
ATOM 3071 C CA . GLN B 1 161 ? -12.5 42.812 23.125 1 90.38 161 GLN B CA 1
ATOM 3072 C C . GLN B 1 161 ? -13.359 41.688 22.562 1 90.38 161 GLN B C 1
ATOM 3074 O O . GLN B 1 161 ? -13.805 40.812 23.312 1 90.38 161 GLN B O 1
ATOM 3079 N N . ALA B 1 162 ? -13.586 41.812 21.344 1 92.56 162 ALA B N 1
ATOM 3080 C CA . ALA B 1 162 ? -14.383 40.781 20.703 1 92.56 162 ALA B CA 1
ATOM 3081 C C . ALA B 1 162 ? -13.711 39.406 20.812 1 92.56 162 ALA B C 1
ATOM 3083 O O . ALA B 1 162 ? -14.383 38.406 21.047 1 92.56 162 ALA B O 1
ATOM 3084 N N . MET B 1 163 ? -12.422 39.281 20.688 1 96.19 163 MET B N 1
ATOM 3085 C CA . MET B 1 163 ? -11.664 38.031 20.719 1 96.19 163 MET B CA 1
ATOM 3086 C C . MET B 1 163 ? -11.641 37.469 22.125 1 96.19 163 MET B C 1
ATOM 3088 O O . MET B 1 163 ? -11.773 36.25 22.281 1 96.19 163 MET B O 1
ATOM 3092 N N . MET B 1 164 ? -11.586 38.281 23.141 1 95.44 164 MET B N 1
ATOM 3093 C CA . MET B 1 164 ? -11.477 37.812 24.516 1 95.44 164 MET B CA 1
ATOM 3094 C C . MET B 1 164 ? -12.773 37.156 24.984 1 95.44 164 MET B C 1
ATOM 3096 O O . MET B 1 164 ? -12.758 36.312 25.859 1 95.44 164 MET B O 1
ATOM 3100 N N . LYS B 1 165 ? -13.828 37.531 24.297 1 94.75 165 LYS B N 1
ATOM 3101 C CA . LYS B 1 165 ? -15.141 37 24.672 1 94.75 165 LYS B CA 1
ATOM 3102 C C . LYS B 1 165 ? -15.508 35.781 23.828 1 94.75 165 LYS B C 1
ATOM 3104 O O . LYS B 1 165 ? -16.5 35.094 24.125 1 94.75 165 LYS B O 1
ATOM 3109 N N . ASP B 1 166 ? -14.781 35.5 22.859 1 97 166 ASP B N 1
ATOM 3110 C CA . ASP B 1 166 ? -15.102 34.438 21.906 1 97 166 ASP B CA 1
ATOM 3111 C C . ASP B 1 166 ? -14.57 33.094 22.375 1 97 166 ASP B C 1
ATOM 3113 O O . ASP B 1 166 ? -13.492 33 22.969 1 97 166 ASP B O 1
ATOM 3117 N N . GLN B 1 167 ? -15.289 32.062 22.109 1 97.19 167 GLN B N 1
ATOM 3118 C CA . GLN B 1 167 ? -15 30.719 22.609 1 97.19 167 GLN B CA 1
ATOM 3119 C C . GLN B 1 167 ? -13.68 30.203 22.031 1 97.19 167 GLN B C 1
ATOM 3121 O O . GLN B 1 167 ? -13.008 29.375 22.672 1 97.19 167 GLN B O 1
ATOM 3126 N N . PHE B 1 168 ? -13.305 30.578 20.891 1 98.06 168 PHE B N 1
ATOM 3127 C CA . PHE B 1 168 ? -12.07 30.094 20.281 1 98.06 168 PHE B CA 1
ATOM 3128 C C . PHE B 1 168 ? -10.992 31.172 20.312 1 98.06 168 PHE B C 1
ATOM 3130 O O . PHE B 1 168 ? -9.852 30.906 20.719 1 98.06 168 PHE B O 1
ATOM 3137 N N . ALA B 1 169 ? -11.289 32.406 20.031 1 98 169 ALA B N 1
ATOM 3138 C CA . ALA B 1 169 ? -10.328 33.5 19.891 1 98 169 ALA B CA 1
ATOM 3139 C C . ALA B 1 169 ? -9.641 33.812 21.219 1 98 169 ALA B C 1
ATOM 3141 O O . ALA B 1 169 ? -8.516 34.312 21.25 1 98 169 ALA B O 1
ATOM 3142 N N . ASN B 1 170 ? -10.344 33.469 22.312 1 96.5 170 ASN B N 1
ATOM 3143 C CA . ASN B 1 170 ? -9.75 33.75 23.609 1 96.5 170 ASN B CA 1
ATOM 3144 C C . ASN B 1 170 ? -8.438 33 23.812 1 96.5 170 ASN B C 1
ATOM 3146 O O . ASN B 1 170 ? -7.523 33.5 24.469 1 96.5 170 ASN B O 1
ATOM 3150 N N . TYR B 1 171 ? -8.336 31.828 23.234 1 96.62 171 TYR B N 1
ATOM 3151 C CA . TYR B 1 171 ? -7.109 31.047 23.328 1 96.62 171 TYR B CA 1
ATOM 3152 C C . TYR B 1 171 ? -5.98 31.703 22.547 1 96.62 171 TYR B C 1
ATOM 3154 O O . TYR B 1 171 ? -4.816 31.625 22.953 1 96.62 171 TYR B O 1
ATOM 3162 N N . VAL B 1 172 ? -6.344 32.312 21.438 1 97.75 172 VAL B N 1
ATOM 3163 C CA . VAL B 1 172 ? -5.352 33.031 20.641 1 97.75 172 VAL B CA 1
ATOM 3164 C C . VAL B 1 172 ? -4.801 34.219 21.438 1 97.75 172 VAL B C 1
ATOM 3166 O O . VAL B 1 172 ? -3.588 34.438 21.469 1 97.75 172 VAL B O 1
ATOM 3169 N N . VAL B 1 173 ? -5.672 34.938 22.109 1 95.56 173 VAL B N 1
ATOM 3170 C CA . VAL B 1 173 ? -5.266 36.062 22.953 1 95.56 173 VAL B CA 1
ATOM 3171 C C . VAL B 1 173 ? -4.344 35.594 24.062 1 95.56 173 VAL B C 1
ATOM 3173 O O . VAL B 1 173 ? -3.32 36.219 24.344 1 95.56 173 VAL B O 1
ATOM 3176 N N . GLN B 1 174 ? -4.746 34.5 24.641 1 94.06 174 GLN B N 1
ATOM 3177 C CA . GLN B 1 174 ? -3.9 33.906 25.672 1 94.06 174 GLN B CA 1
ATOM 3178 C C . GLN B 1 174 ? -2.529 33.531 25.125 1 94.06 174 GLN B C 1
ATOM 3180 O O . GLN B 1 174 ? -1.507 33.781 25.781 1 94.06 174 GLN B O 1
ATOM 3185 N N . LYS B 1 175 ? -2.525 33 23.969 1 95.19 175 LYS B N 1
ATOM 3186 C CA . LYS B 1 175 ? -1.276 32.594 23.344 1 95.19 175 LYS B CA 1
ATOM 3187 C C . LYS B 1 175 ? -0.378 33.781 23.047 1 95.19 175 LYS B C 1
ATOM 3189 O O . LYS B 1 175 ? 0.847 33.688 23.156 1 95.19 175 LYS B O 1
ATOM 3194 N N . VAL B 1 176 ? -1.001 34.875 22.672 1 93.5 176 VAL B N 1
ATOM 3195 C CA . VAL B 1 176 ? -0.249 36.094 22.438 1 93.5 176 VAL B CA 1
ATOM 3196 C C . VAL B 1 176 ? 0.488 36.5 23.703 1 93.5 176 VAL B C 1
ATOM 3198 O O . VAL B 1 176 ? 1.663 36.875 23.656 1 93.5 176 VAL B O 1
ATOM 3201 N N . LEU B 1 177 ? -0.182 36.406 24.781 1 90.5 177 LEU B N 1
ATOM 3202 C CA . LEU B 1 177 ? 0.397 36.812 26.062 1 90.5 177 LEU B CA 1
ATOM 3203 C C . LEU B 1 177 ? 1.563 35.906 26.438 1 90.5 177 LEU B C 1
ATOM 3205 O O . LEU B 1 177 ? 2.506 36.312 27.094 1 90.5 177 LEU B O 1
ATOM 3209 N N . GLU B 1 178 ? 1.583 34.688 25.938 1 91.31 178 GLU B N 1
ATOM 3210 C CA . GLU B 1 178 ? 2.615 33.719 26.234 1 91.31 178 GLU B CA 1
ATOM 3211 C C . GLU B 1 178 ? 3.822 33.875 25.328 1 91.31 178 GLU B C 1
ATOM 3213 O O . GLU B 1 178 ? 4.945 33.531 25.703 1 91.31 178 GLU B O 1
ATOM 3218 N N . THR B 1 179 ? 3.578 34.406 24.125 1 92.06 179 THR B N 1
ATOM 3219 C CA . THR B 1 179 ? 4.617 34.312 23.109 1 92.06 179 THR B CA 1
ATOM 3220 C C . THR B 1 179 ? 5.25 35.688 22.875 1 92.06 179 THR B C 1
ATOM 3222 O O . THR B 1 179 ? 6.352 35.781 22.312 1 92.06 179 THR B O 1
ATOM 3225 N N . CYS B 1 180 ? 4.637 36.781 23.203 1 88.12 180 CYS B N 1
ATOM 3226 C CA . CYS B 1 180 ? 5.125 38.125 22.922 1 88.12 180 CYS B CA 1
ATOM 3227 C C . CYS B 1 180 ? 6.262 38.5 23.875 1 88.12 180 CYS B C 1
ATOM 3229 O O . CYS B 1 180 ? 6.426 37.875 24.922 1 88.12 180 CYS B O 1
ATOM 3231 N N . ASP B 1 181 ? 7.07 39.406 23.359 1 88.19 181 ASP B N 1
ATOM 3232 C CA . ASP B 1 181 ? 8.102 39.938 24.234 1 88.19 181 ASP B CA 1
ATOM 3233 C C . ASP B 1 181 ? 7.504 40.875 25.297 1 88.19 181 ASP B C 1
ATOM 3235 O O . ASP B 1 181 ? 6.305 41.156 25.266 1 88.19 181 ASP B O 1
ATOM 3239 N N . ASP B 1 182 ? 8.367 41.281 26.188 1 87 182 ASP B N 1
ATOM 3240 C CA . ASP B 1 182 ? 7.918 42.031 27.375 1 87 182 ASP B CA 1
ATOM 3241 C C . ASP B 1 182 ? 7.219 43.344 26.969 1 87 182 ASP B C 1
ATOM 3243 O O . ASP B 1 182 ? 6.195 43.688 27.547 1 87 182 ASP B O 1
ATOM 3247 N N . GLN B 1 183 ? 7.77 43.969 26.016 1 86.75 183 GLN B N 1
ATOM 3248 C CA . GLN B 1 183 ? 7.207 45.219 25.594 1 86.75 183 GLN B CA 1
ATOM 3249 C C . GLN B 1 183 ? 5.816 45.062 25 1 86.75 183 GLN B C 1
ATOM 3251 O O . GLN B 1 183 ? 4.879 45.781 25.359 1 86.75 183 GLN B O 1
ATOM 3256 N N . GLN B 1 184 ? 5.695 44.125 24.125 1 86.31 184 GLN B N 1
ATOM 3257 C CA . GLN B 1 184 ? 4.41 43.844 23.5 1 86.31 184 GLN B CA 1
ATOM 3258 C C . GLN B 1 184 ? 3.402 43.312 24.516 1 86.31 184 GLN B C 1
ATOM 3260 O O . GLN B 1 184 ? 2.215 43.625 24.453 1 86.31 184 GLN B O 1
ATOM 3265 N N . ARG B 1 185 ? 3.979 42.531 25.359 1 89.94 185 ARG B N 1
ATOM 3266 C CA . ARG B 1 185 ? 3.123 41.969 26.391 1 89.94 185 ARG B CA 1
ATOM 3267 C C . ARG B 1 185 ? 2.508 43.062 27.25 1 89.94 185 ARG B C 1
ATOM 3269 O O . ARG B 1 185 ? 1.312 43.031 27.547 1 89.94 185 ARG B O 1
ATOM 3276 N N . GLU B 1 186 ? 3.328 44 27.641 1 87.56 186 GLU B N 1
ATOM 3277 C CA . GLU B 1 186 ? 2.852 45.125 28.453 1 87.56 186 GLU B CA 1
ATOM 3278 C C . GLU B 1 186 ? 1.79 45.938 27.719 1 87.56 186 GLU B C 1
ATOM 3280 O O . GLU B 1 186 ? 0.811 46.375 28.312 1 87.56 186 GLU B O 1
ATOM 3285 N N . LEU B 1 187 ? 2.029 46.094 26.484 1 85.19 187 LEU B N 1
ATOM 3286 C CA . LEU B 1 187 ? 1.077 46.812 25.656 1 85.19 187 LEU B CA 1
ATOM 3287 C C . LEU B 1 187 ? -0.267 46.094 25.609 1 85.19 187 LEU B C 1
ATOM 3289 O O . LEU B 1 187 ? -1.316 46.719 25.781 1 85.19 187 LEU B O 1
ATOM 3293 N N . ILE B 1 188 ? -0.222 44.844 25.391 1 89.25 188 ILE B N 1
ATOM 3294 C CA . ILE B 1 188 ? -1.44 44.031 25.281 1 89.25 188 ILE B CA 1
ATOM 3295 C C . ILE B 1 188 ? -2.166 44 26.625 1 89.25 188 ILE B C 1
ATOM 3297 O O . ILE B 1 188 ? -3.391 44.156 26.672 1 89.25 188 ILE B O 1
ATOM 3301 N N . LEU B 1 189 ? -1.362 43.938 27.625 1 89.44 189 LEU B N 1
ATOM 3302 C CA . LEU B 1 189 ? -1.932 43.906 28.969 1 89.44 189 LEU B CA 1
ATOM 3303 C C . LEU B 1 189 ? -2.623 45.219 29.297 1 89.44 189 LEU B C 1
ATOM 3305 O O . LEU B 1 189 ? -3.695 45.219 29.906 1 89.44 189 LEU B O 1
ATOM 3309 N N . SER B 1 190 ? -1.999 46.219 28.922 1 87.56 190 SER B N 1
ATOM 3310 C CA . SER B 1 190 ? -2.58 47.531 29.188 1 87.56 190 SER B CA 1
ATOM 3311 C C . SER B 1 190 ? -3.924 47.719 28.484 1 87.56 190 SER B C 1
ATOM 3313 O O . SER B 1 190 ? -4.844 48.312 29.031 1 87.56 190 SER B O 1
ATOM 3315 N N . ARG B 1 191 ? -4.039 47.094 27.359 1 87.12 191 ARG B N 1
ATOM 3316 C CA . ARG B 1 191 ? -5.277 47.188 26.594 1 87.12 191 ARG B CA 1
ATOM 3317 C C . ARG B 1 191 ? -6.348 46.281 27.188 1 87.12 191 ARG B C 1
ATOM 3319 O O . ARG B 1 191 ? -7.535 46.594 27.141 1 87.12 191 ARG B O 1
ATOM 3326 N N . ILE B 1 192 ? -5.941 45.156 27.672 1 90 192 ILE B N 1
ATOM 3327 C CA . ILE B 1 192 ? -6.867 44.156 28.219 1 90 192 ILE B CA 1
ATOM 3328 C C . ILE B 1 192 ? -7.406 44.656 29.562 1 90 192 ILE B C 1
ATOM 3330 O O . ILE B 1 192 ? -8.578 44.438 29.891 1 90 192 ILE B O 1
ATOM 3334 N N . LYS B 1 193 ? -6.535 45.344 30.281 1 86.31 193 LYS B N 1
ATOM 3335 C CA . LYS B 1 193 ? -6.875 45.781 31.625 1 86.31 193 LYS B CA 1
ATOM 3336 C C . LYS B 1 193 ? -8.102 46.688 31.609 1 86.31 193 LYS B C 1
ATOM 3338 O O . LYS B 1 193 ? -8.906 46.688 32.562 1 86.31 193 LYS B O 1
ATOM 3343 N N . VAL B 1 194 ? -8.258 47.438 30.547 1 84.75 194 VAL B N 1
ATOM 3344 C CA . VAL B 1 194 ? -9.375 48.375 30.391 1 84.75 194 VAL B CA 1
ATOM 3345 C C . VAL B 1 194 ? -10.688 47.594 30.359 1 84.75 194 VAL B C 1
ATOM 3347 O O . VAL B 1 194 ? -11.734 48.094 30.75 1 84.75 194 VAL B O 1
ATOM 3350 N N . HIS B 1 195 ? -10.633 46.375 30 1 87.31 195 HIS B N 1
ATOM 3351 C CA . HIS B 1 195 ? -11.844 45.594 29.797 1 87.31 195 HIS B CA 1
ATOM 3352 C C . HIS B 1 195 ? -11.992 44.5 30.844 1 87.31 195 HIS B C 1
ATOM 3354 O O . HIS B 1 195 ? -12.906 43.688 30.781 1 87.31 195 HIS B O 1
ATOM 3360 N N . LEU B 1 196 ? -11.188 44.469 31.781 1 89.5 196 LEU B N 1
ATOM 3361 C CA . LEU B 1 196 ? -11.109 43.344 32.719 1 89.5 196 LEU B CA 1
ATOM 3362 C C . LEU B 1 196 ? -12.43 43.156 33.469 1 89.5 196 LEU B C 1
ATOM 3364 O O . LEU B 1 196 ? -12.914 42.031 33.594 1 89.5 196 LEU B O 1
ATOM 3368 N N . ASN B 1 197 ? -12.992 44.25 33.938 1 89.56 197 ASN B N 1
ATOM 3369 C CA . ASN B 1 197 ? -14.242 44.188 34.656 1 89.56 197 ASN B CA 1
ATOM 3370 C C . ASN B 1 197 ? -15.383 43.656 33.781 1 89.56 197 ASN B C 1
ATOM 3372 O O . ASN B 1 197 ? -16.203 42.844 34.25 1 89.56 197 ASN B O 1
ATOM 3376 N N . ALA B 1 198 ? -15.375 44.156 32.688 1 90.94 198 ALA B N 1
ATOM 3377 C CA . ALA B 1 198 ? -16.406 43.719 31.75 1 90.94 198 ALA B CA 1
ATOM 3378 C C . ALA B 1 198 ? -16.219 42.25 31.391 1 90.94 198 ALA B C 1
ATOM 3380 O O . ALA B 1 198 ? -17.203 41.5 31.219 1 90.94 198 ALA B O 1
ATOM 3381 N N . LEU B 1 199 ? -15.023 41.719 31.297 1 93.5 199 LEU B N 1
ATOM 3382 C CA . LEU B 1 199 ? -14.688 40.375 30.859 1 93.5 199 LEU B CA 1
ATOM 3383 C C . LEU B 1 199 ? -15.141 39.344 31.891 1 93.5 199 LEU B C 1
ATOM 3385 O O . LEU B 1 199 ? -15.414 38.188 31.547 1 93.5 199 LEU B O 1
ATOM 3389 N N . LYS B 1 200 ? -15.273 39.75 33.094 1 93.5 200 LYS B N 1
ATOM 3390 C CA . LYS B 1 200 ? -15.68 38.844 34.156 1 93.5 200 LYS B CA 1
ATOM 3391 C C . LYS B 1 200 ? -17.109 38.344 33.969 1 93.5 200 LYS B C 1
ATOM 3393 O O . LYS B 1 200 ? -17.5 37.312 34.531 1 93.5 200 LYS B O 1
ATOM 3398 N N . LYS B 1 201 ? -17.844 39.062 33.219 1 93.62 201 LYS B N 1
ATOM 3399 C CA . LYS B 1 201 ? -19.25 38.75 33 1 93.62 201 LYS B CA 1
ATOM 3400 C C . LYS B 1 201 ? -19.422 37.719 31.906 1 93.62 201 LYS B C 1
ATOM 3402 O O . LYS B 1 201 ? -20.5 37.156 31.734 1 93.62 201 LYS B O 1
ATOM 3407 N N . TYR B 1 202 ? -18.516 37.438 31.203 1 93.62 202 TYR B N 1
ATOM 3408 C CA . TYR B 1 202 ? -18.609 36.562 30.062 1 93.62 202 TYR B CA 1
ATOM 3409 C C . TYR B 1 202 ? -17.891 35.25 30.328 1 93.62 202 TYR B C 1
ATOM 3411 O O . TYR B 1 202 ? -16.828 35.219 30.953 1 93.62 202 TYR B O 1
ATOM 3419 N N . THR B 1 203 ? -18.406 34.188 29.891 1 94.56 203 THR B N 1
ATOM 3420 C CA . THR B 1 203 ? -17.922 32.844 30.141 1 94.56 203 THR B CA 1
ATOM 3421 C C . THR B 1 203 ? -16.453 32.688 29.766 1 94.56 203 THR B C 1
ATOM 3423 O O . TH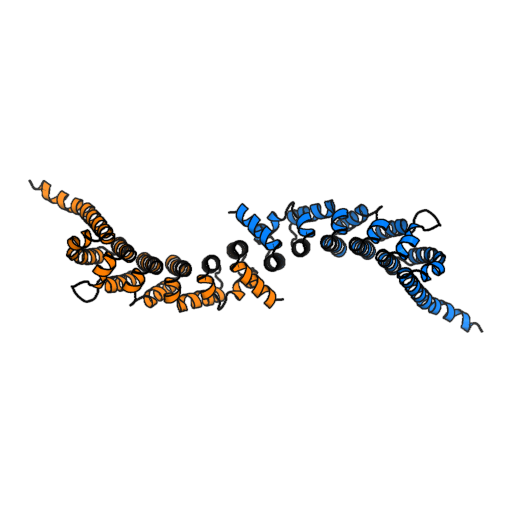R B 1 203 ? -15.641 32.25 30.578 1 94.56 203 THR B O 1
ATOM 3426 N N . TYR B 1 204 ? -16.109 33 28.547 1 93.75 204 TYR B N 1
ATOM 3427 C CA . TYR B 1 204 ? -14.742 32.812 28.062 1 93.75 204 TYR B CA 1
ATOM 3428 C C . TYR B 1 204 ? -13.844 33.969 28.516 1 93.75 204 TYR B C 1
ATOM 3430 O O . TYR B 1 204 ? -12.625 33.812 28.594 1 93.75 204 TYR B O 1
ATOM 3438 N N . GLY B 1 205 ? -14.367 35.156 28.766 1 93.56 205 GLY B N 1
ATOM 3439 C CA . GLY B 1 205 ? -13.625 36.281 29.312 1 93.56 205 GLY B CA 1
ATOM 3440 C C . GLY B 1 205 ? -12.977 35.969 30.656 1 93.56 205 GLY B C 1
ATOM 3441 O O . GLY B 1 205 ? -11.891 36.469 30.938 1 93.56 205 GLY B O 1
ATOM 3442 N N . LYS B 1 206 ? -13.617 35.156 31.281 1 94 206 LYS B N 1
ATOM 3443 C CA . LYS B 1 206 ? -13.117 34.812 32.594 1 94 206 LYS B CA 1
ATOM 3444 C C . LYS B 1 206 ? -11.766 34.094 32.5 1 94 206 LYS B C 1
ATOM 3446 O O . LYS B 1 206 ? -10.93 34.188 33.406 1 94 206 LYS B O 1
ATOM 3451 N N . HIS B 1 207 ? -11.531 33.344 31.438 1 92.88 207 HIS B N 1
ATOM 3452 C CA . HIS B 1 207 ? -10.25 32.688 31.219 1 92.88 207 HIS B CA 1
ATOM 3453 C C . HIS B 1 207 ? -9.125 33.688 31.062 1 92.88 207 HIS B C 1
ATOM 3455 O O . HIS B 1 207 ? -8.023 33.5 31.578 1 92.88 207 HIS B O 1
ATOM 3461 N N . ILE B 1 208 ? -9.461 34.75 30.359 1 92.62 208 ILE B N 1
ATOM 3462 C CA . ILE B 1 208 ? -8.492 35.812 30.141 1 92.62 208 ILE B CA 1
ATOM 3463 C C . ILE B 1 208 ? -8.18 36.5 31.469 1 92.62 208 ILE B C 1
ATOM 3465 O O . ILE B 1 208 ? -7.016 36.75 31.797 1 92.62 208 ILE B O 1
ATOM 3469 N N . VAL B 1 209 ? -9.25 36.781 32.188 1 92.88 209 VAL B N 1
ATOM 3470 C CA . VAL B 1 209 ? -9.109 37.438 33.469 1 92.88 209 VAL B CA 1
ATOM 3471 C C . VAL B 1 209 ? -8.219 36.594 34.375 1 92.88 209 VAL B C 1
ATOM 3473 O O . VAL B 1 209 ? -7.293 37.125 35.031 1 92.88 209 VAL B O 1
ATOM 3476 N N . ALA B 1 210 ? -8.5 35.344 34.438 1 92.06 210 ALA B N 1
ATOM 3477 C CA . ALA B 1 210 ? -7.73 34.438 35.25 1 92.06 210 ALA B CA 1
ATOM 3478 C C . ALA B 1 210 ? -6.262 34.438 34.844 1 92.06 210 ALA B C 1
ATOM 3480 O O . ALA B 1 210 ? -5.375 34.406 35.719 1 92.06 210 ALA B O 1
ATOM 3481 N N . ARG B 1 211 ? -5.992 34.469 33.625 1 89.94 211 ARG B N 1
ATOM 3482 C CA . ARG B 1 211 ? -4.625 34.438 33.125 1 89.94 211 ARG B CA 1
ATOM 3483 C C . ARG B 1 211 ? -3.883 35.719 33.469 1 89.94 211 ARG B C 1
ATOM 3485 O O . ARG B 1 211 ? -2.709 35.688 33.844 1 89.94 211 ARG B O 1
ATOM 3492 N N . ILE B 1 212 ? -4.543 36.812 33.344 1 88.81 212 ILE B N 1
ATOM 3493 C CA . ILE B 1 212 ? -3.943 38.125 33.625 1 88.81 212 ILE B CA 1
ATOM 3494 C C . ILE B 1 212 ? -3.635 38.219 35.125 1 88.81 212 ILE B C 1
ATOM 3496 O O . ILE B 1 212 ? -2.568 38.688 35.531 1 88.81 212 ILE B O 1
ATOM 3500 N N . GLU B 1 213 ? -4.602 37.75 35.906 1 86.62 213 GLU B N 1
ATOM 3501 C CA . GLU B 1 213 ? -4.402 37.781 37.344 1 86.62 213 GLU B CA 1
ATOM 3502 C C . GLU B 1 213 ? -3.211 36.906 37.75 1 86.62 213 GLU B C 1
ATOM 3504 O O . GLU B 1 213 ? -2.441 37.312 38.625 1 86.62 213 GLU B O 1
ATOM 3509 N N . LYS B 1 214 ? -2.998 35.844 37.062 1 87.75 214 LYS B N 1
ATOM 3510 C CA . LYS B 1 214 ? -1.854 34.969 37.344 1 87.75 214 LYS B CA 1
ATOM 3511 C C . LYS B 1 214 ? -0.549 35.656 36.906 1 87.75 214 LYS B C 1
ATOM 3513 O O . LYS B 1 214 ? 0.463 35.531 37.625 1 87.75 214 LYS B O 1
ATOM 3518 N N . LEU B 1 215 ? -0.627 36.344 35.812 1 83.19 215 LEU B N 1
ATOM 3519 C CA . LEU B 1 215 ? 0.56 37.031 35.281 1 83.19 215 LEU B CA 1
ATOM 3520 C C . LEU B 1 215 ? 0.945 38.188 36.188 1 83.19 215 LEU B C 1
ATOM 3522 O O . LEU B 1 215 ? 2.131 38.438 36.406 1 83.19 215 LEU B O 1
ATOM 3526 N N . VAL B 1 216 ? -0.024 38.938 36.656 1 78.06 216 VAL B N 1
ATOM 3527 C CA . VAL B 1 216 ? 0.198 40.094 37.531 1 78.06 216 VAL B CA 1
ATOM 3528 C C . VAL B 1 216 ? 0.67 39.625 38.906 1 78.06 216 VAL B C 1
ATOM 3530 O O . VAL B 1 216 ? 1.561 40.219 39.5 1 78.06 216 VAL B O 1
ATOM 3533 N N . ALA B 1 217 ? 0.121 38.469 39.375 1 75.81 217 ALA B N 1
ATOM 3534 C CA . ALA B 1 217 ? 0.526 37.906 40.656 1 75.81 217 ALA B CA 1
ATOM 3535 C C . ALA B 1 217 ? 1.957 37.406 40.594 1 75.81 217 ALA B C 1
ATOM 3537 O O . ALA B 1 217 ? 2.713 37.531 41.562 1 75.81 217 ALA B O 1
ATOM 3538 N N . ALA B 1 218 ? 2.289 36.844 39.625 1 64.69 218 ALA B N 1
ATOM 3539 C CA . ALA B 1 218 ? 3.629 36.281 39.469 1 64.69 218 ALA B CA 1
ATOM 3540 C C . ALA B 1 218 ? 4.672 37.375 39.312 1 64.69 218 ALA B C 1
ATOM 3542 O O . ALA B 1 218 ? 5.809 37.25 39.781 1 64.69 218 ALA B O 1
ATOM 3543 N N . GLY B 1 219 ? 4.41 38.656 38.719 1 60.47 219 GLY B N 1
ATOM 3544 C CA . GLY B 1 219 ? 5.273 39.812 38.594 1 60.47 219 GLY B CA 1
ATOM 3545 C C . GLY B 1 219 ? 5.293 40.688 39.812 1 60.47 219 GLY B C 1
ATOM 3546 O O . GLY B 1 219 ? 6.262 41.406 40.062 1 60.47 219 GLY B O 1
ATOM 3547 N N . GLY B 1 220 ? 4.113 41.031 40.5 1 50.94 220 GLY B N 1
ATOM 3548 C CA . GLY B 1 220 ? 4.051 41.75 41.781 1 50.94 220 GLY B CA 1
ATOM 3549 C C . GLY B 1 220 ? 4.941 41.156 42.844 1 50.94 220 GLY B C 1
ATOM 3550 O O . GLY B 1 220 ? 5.277 41.812 43.812 1 50.94 220 GLY B O 1
ATOM 3551 N N . THR B 1 221 ? 5.191 39.969 42.812 1 47.44 221 THR B N 1
ATOM 3552 C CA . THR B 1 221 ? 6.117 39.438 43.812 1 47.44 221 THR B CA 1
ATOM 3553 C C . THR B 1 221 ? 7.535 39.938 43.562 1 47.44 221 THR B C 1
ATOM 3555 O O . THR B 1 221 ? 8.367 39.969 44.469 1 47.44 221 THR B O 1
ATOM 3558 N N . VAL B 1 222 ? 7.941 40.438 42.375 1 43.91 222 VAL B N 1
ATOM 3559 C CA . VAL B 1 222 ? 9.297 40.938 42.219 1 43.91 222 VAL B CA 1
ATOM 3560 C C . VAL B 1 222 ? 9.352 42.406 42.719 1 43.91 222 VAL B C 1
ATOM 3562 O O . VAL B 1 222 ? 10.383 42.844 43.219 1 43.91 222 VAL B O 1
ATOM 3565 N N . SER B 1 223 ? 8.312 43.281 42.594 1 39.72 223 SER B N 1
ATOM 3566 C CA . SER B 1 223 ? 8.477 44.656 43.031 1 39.72 223 SER B CA 1
ATOM 3567 C C . SER B 1 223 ? 8.305 44.812 44.531 1 39.72 223 SER B C 1
ATOM 3569 O O . SER B 1 223 ? 8.773 45.781 45.125 1 39.72 223 SER B O 1
ATOM 3571 N N . SER B 1 224 ? 7.414 44.125 45.25 1 36.22 224 SER B N 1
ATOM 3572 C CA . SER B 1 224 ? 7.23 44.344 46.656 1 36.22 224 SER B CA 1
ATOM 3573 C C . SER B 1 224 ? 8.438 43.875 47.469 1 36.22 224 SER B C 1
ATOM 3575 O O . SER B 1 224 ? 8.516 44.094 48.688 1 36.22 224 SER B O 1
ATOM 3577 N N . LEU B 1 225 ? 9.242 43 46.875 1 38.56 225 LEU B N 1
ATOM 3578 C CA . LEU B 1 225 ? 10.32 42.625 47.781 1 38.56 225 LEU B CA 1
ATOM 3579 C C . LEU B 1 225 ? 11.297 43.781 47.969 1 38.56 225 LEU B C 1
ATOM 3581 O O . LEU B 1 225 ? 12.078 43.781 48.906 1 38.56 225 LEU B O 1
ATOM 3585 N N . SER B 1 226 ? 11.391 44.719 47 1 35.66 226 SER B N 1
ATOM 3586 C CA . SER B 1 226 ? 12.5 45.625 47.188 1 35.66 226 SER B CA 1
ATOM 3587 C C . SER B 1 226 ? 12.141 46.719 48.188 1 35.66 226 SER B C 1
ATOM 3589 O O . SER B 1 226 ? 13.023 47.438 48.688 1 35.66 226 SER B O 1
ATOM 3591 N N . SER B 1 227 ? 10.875 47.25 48.25 1 37.56 227 SER B N 1
ATOM 3592 C CA . SER B 1 227 ? 10.711 48.469 49 1 37.56 227 SER B CA 1
ATOM 3593 C C . SER B 1 227 ? 10.75 48.219 50.5 1 37.56 227 SER B C 1
ATOM 3595 O O . SER B 1 227 ? 10.672 49.125 51.312 1 37.56 227 SER B O 1
ATOM 3597 N N . MET B 1 228 ? 10.555 46.969 50.938 1 38.12 228 MET B N 1
ATOM 3598 C CA . MET B 1 228 ? 10.336 46.906 52.375 1 38.12 228 MET B CA 1
ATOM 3599 C C . MET B 1 228 ? 11.633 47.125 53.125 1 38.12 228 MET B C 1
ATOM 3601 O O . MET B 1 228 ? 11.617 47.312 54.344 1 38.12 228 MET B O 1
ATOM 3605 N N . ASN B 1 229 ? 12.781 46.781 52.531 1 32.75 229 ASN B N 1
ATOM 3606 C CA . ASN B 1 229 ? 13.844 46.781 53.531 1 32.75 229 ASN B CA 1
ATOM 3607 C C . ASN B 1 229 ? 14.266 48.188 53.906 1 32.75 229 ASN B C 1
ATOM 3609 O O . ASN B 1 229 ? 15.281 48.375 54.562 1 32.75 229 ASN B O 1
ATOM 3613 N N . GLY B 1 230 ? 13.758 49.281 53.219 1 30.02 230 GLY B N 1
ATOM 3614 C CA . GLY B 1 230 ? 14.398 50.5 53.688 1 30.02 230 GLY B CA 1
ATOM 3615 C C . GLY B 1 230 ? 13.984 50.906 55.094 1 30.02 230 GLY B C 1
ATOM 3616 O O . GLY B 1 230 ? 14.414 51.938 55.594 1 30.02 230 GLY B O 1
ATOM 3617 N N . TYR B 1 231 ? 13 50.219 55.75 1 24.86 231 TYR B N 1
ATOM 3618 C CA . TYR B 1 231 ? 13.016 50.656 57.125 1 24.86 231 TYR B CA 1
ATOM 3619 C C . TYR B 1 231 ? 14.172 50.031 57.906 1 24.86 231 TYR B C 1
ATOM 3621 O O . TYR B 1 231 ? 14.609 48.938 57.562 1 24.86 231 TYR B O 1
#

pLDDT: mean 90.62, std 14.7, range [24.77, 98.94]

InterPro domains:
  IPR001313 Pumilio RNA-binding repeat [PF00806] (15-38)
  IPR001313 Pumilio RNA-binding repeat [PF00806] (44-79)
  IPR001313 Pumilio RNA-binding repeat [PF00806] (89-114)
  IPR001313 Pumilio RNA-binding repeat [PF00806] (118-151)
  IPR001313 Pumilio RNA-binding repeat [PF00806] (163-192)
  IPR001313 Pumilio RNA-binding repeat [PS50302] (4-39)
  IPR001313 Pumilio RNA-binding repeat [PS50302] (40-76)
  IPR001313 Pumilio RNA-binding repeat [PS50302] (77-112)
  IPR001313 Pumilio RNA-binding repeat [PS50302] (113-148)
  IPR001313 Pumilio RNA-binding repeat [PS50302] (149-190)
  IPR001313 Pumilio RNA-binding repeat [SM00025] (4-39)
  IPR001313 Pumilio RNA-binding repeat [SM00025] (40-76)
  IPR001313 Pumilio RNA-binding repeat [SM00025] (77-112)
  IPR001313 Pumilio RNA-binding repeat [SM00025] (113-148)
  IPR001313 Pumilio RNA-binding repeat [SM00025] (155-190)
  IPR011989 Armadillo-like helical [G3DSA:1.25.10.10] (1-223)
  IPR016024 Armadillo-type fold [SSF48371] (1-213)
  IPR033133 Pumilio homology domain [PS50303] (1-216)
  IPR033712 Pumilio, RNA binding domain [cd07920] (1-212)

Solvent-accessible surface area (backbone atoms only — not comparable to full-atom values): 24143 Å² total; per-residue (Å²): 107,69,66,58,45,34,51,23,44,56,51,21,32,72,29,88,40,34,22,54,50,54,37,48,44,50,72,55,34,61,64,88,53,42,46,78,63,54,59,60,41,64,98,36,47,59,65,31,22,54,27,87,48,22,20,58,39,53,48,44,44,68,72,55,45,76,53,63,67,61,42,48,55,51,48,48,44,46,68,72,38,43,73,63,30,25,60,28,86,35,12,17,56,47,54,38,45,39,44,75,70,44,54,72,70,57,31,50,50,51,50,59,68,40,52,94,42,52,68,67,34,19,60,30,82,41,20,18,56,36,51,38,41,42,50,71,58,42,52,72,71,54,34,48,56,54,50,47,60,36,43,47,92,51,89,76,24,59,51,39,54,53,28,35,54,27,89,39,13,27,58,38,56,53,44,46,61,71,58,46,53,71,69,57,31,52,54,52,46,58,59,47,59,78,42,41,75,66,26,62,76,36,83,42,11,36,57,54,46,54,49,49,53,51,55,50,53,66,52,51,61,64,61,62,62,63,68,63,65,78,110,107,69,67,58,45,34,52,23,44,56,52,21,32,72,29,87,41,34,22,55,50,52,38,49,45,51,72,56,34,60,62,88,54,42,47,78,62,53,59,60,40,66,96,36,48,59,65,31,22,55,27,86,49,21,20,57,40,53,47,43,43,68,74,54,45,76,53,63,68,59,42,49,56,53,47,48,45,46,68,72,38,42,72,63,29,24,61,29,87,37,12,17,55,47,54,37,46,38,44,76,70,44,54,71,69,58,33,48,51,51,50,57,69,42,54,93,43,52,67,66,33,19,60,29,84,42,18,18,55,36,49,39,42,42,50,71,59,41,52,71,70,57,35,49,54,55,50,46,59,34,41,46,91,50,89,77,24,58,53,39,55,55,28,36,54,27,87,39,11,28,56,38,56,53,44,46,63,72,59,47,53,70,70,56,32,51,53,51,45,59,60,47,60,76,42,42,75,66,26,62,76,35,82,41,11,36,57,54,48,52,50,50,52,50,53,50,56,65,52,52,60,64,61,62,63,65,67,61,66,78,111

Foldseek 3Di:
DLVVLLVVLVVLQLDPNSLVVLLVCLAPPPPVVCCSNQVSCQVVLQVLQLHPRSVSNLLSCCVRPDPPVSNCRNLVVLLVCLVPLQQHPRSVVNLLSCLVPNDLVSLVSNLVVCQPVLLVLQLGDRNVVNLLSNLQRPDPVSNVSSLDVQQDDDLVSVSVVVQQQHPRSVVSLLSNCVRHDPVSNVVSLVSLVVCLVVLCVGDSSVVVNVSSVVVVVVVVVVVVVPPPPPD/DLVVLLVVLVVLQLDPNSLVVLLVCLAPPPPVVCCSNQVSCQVVLQVLQLHPRSVSNLLSCCVRPDPPVSNCRNLVVLLVCLVPLQQHPRSVVNLLSCLVPNDLVSLVSNLVVCQPVLLVLQLGDRNVVNLLSNLQRPDQVSNVSSLDVQQDDDLVSVSVVVQQQHPRSVVSLVSNCVRHDPVSNVVSLVSLVVCLVVLCVGDSSVVVNVSSVVVVVVVVVVPVVPPPPPD

Secondary structure (DSSP, 8-state):
-HHHHHHHHHHHHTSTTHHHHHHHHHHHS-GGG-HHHHGGGTT-HHHHHTSTTHHHHHHHHHHH---HHHHHHHHHHHHTTHHHHHTSTTHHHHHHHHHHHS-HHHHHHHHHHHTT-HHHHHTSTTHHHHHHHHHHHS-HHHHHHHHHHHH-SSTT-HHHHHHHHSTTHHHHHHHHHHHS-HHHHHHHHHHHHTTHHHHTTSTTHHHHHHHHHHHHHHHHHHHTTTSGGG-/-HHHHHHHHHHHHTSTTHHHHHHHHHHHS-GGG-HHHHGGGTT-HHHHHTSTTHHHHHHHHHHH---HHHHHHHHHHHHTTHHHHHTSTTHHHHHHHHHHHS-HHHHHHHHHHHTT-HHHHHTSTTHHHHHHHHHHHS-HHHHHHHHHHHH-SSTT-HHHHHHHHSTTHHHHHHHHHHHS-HHHHHHHHHHHHTTHHHHTTSTTHHHHHHHHHHHHHHHHHHHTTTSGGG-

Nearest PDB structures (foldseek):
  1m8y-assembly1_A  TM=9.491E-01  e=6.111E-17  Homo sapiens
  3q0n-assembly1_A  TM=9.507E-01  e=7.630E-17  Homo sapiens
  3q0s-assembly1_A  TM=9.251E-01  e=3.749E-17  Homo sapiens
  3gvt-assembly2_B  TM=9.194E-01  e=1.485E-16  Mus musculus
  5yki-assembly1_A  TM=7.439E-01  e=7.398E-15  Homo sapiens